Protein AF-0000000067779754 (afdb_homodimer)

InterPro domains:
  IPR002921 Fungal lipase-type domain [PF01764] (98-236)
  IPR029058 Alpha/Beta hydrolase fold [G3DSA:3.40.50.1820] (34-281)
  IPR029058 Alpha/Beta hydrolase fold [SSF53474] (31-280)
  IPR051218 Secreted Mono/Diacylglycerol Lipase [PTHR45856] (32-280)

pLDDT: mean 82.81, std 21.54, range [19.94, 98.94]

Secondary structure (DSSP, 8-state):
--THHHHHHHHHGGG----------S--GGGT--HHHHHHHHHHHHHTT---HHHHHHT-SGGGGSTTTT-EEEEEEEETTTTEEEEEEEETTTTEEEEEE----TTHHHHHHHHHHH--S-EEPTTSTT-EE-HHHHHHHHTSSHHHHHHHHHHHHHHHH-S--EEEEEETHHHHHHHHHHHHHHHTS--S-EEEEEESPPP-B-HHHHHHHHHH---EEEEEETT--GGG-SPP-TT-GGGS-BPPS-EEEEEEESSGGG-EEEEEE--TTS--TTTT-/--TTSGGGGGGS----------------GGGS--HHHHHHHHHHHHHTT---HHHHHHT-SGGGGSTTTT-EEEEEEEETTTTEEEEEEEETTTTEEEEEE----TTHHHHHHHHHHH--EEEEPTTSTT-EEEHHHHHHHHTSSHHHHHHHHHHHHHHHH-S--EEEEEETHHHHHHHHHHHHHHHTS--S-EEEEEESPPP-B-HHHHHHHHHH---EEEEEETT--GGG-SPP-TT-GGGS-BPPS-EEEEEEESSGGG-EEEEEE--TTS--TTTT-

Organism: Nicotiana tabacum (NCBI:txid4097)

Structure (mmCIF, N/CA/C/O backbone):
data_AF-0000000067779754-model_v1
#
loop_
_entity.id
_entity.type
_entity.pdbx_description
1 polymer 'Lipase-like isoform X2'
#
loop_
_atom_site.group_PDB
_atom_site.id
_atom_site.type_symbol
_atom_site.label_atom_id
_atom_site.label_alt_id
_atom_site.label_comp_id
_atom_site.label_asym_id
_atom_site.label_entity_id
_atom_site.label_seq_id
_atom_site.pdbx_PDB_ins_code
_atom_site.Cartn_x
_atom_site.Cartn_y
_atom_site.Cartn_z
_atom_site.occupancy
_atom_site.B_iso_or_equiv
_atom_site.auth_seq_id
_atom_site.auth_comp_id
_atom_site.auth_asym_id
_atom_site.auth_atom_id
_atom_site.pdbx_PDB_model_num
ATOM 1 N N . MET A 1 1 ? -2.455 -22.062 21.719 1 20.61 1 MET A N 1
ATOM 2 C CA . MET A 1 1 ? -2.514 -20.672 21.25 1 20.61 1 MET A CA 1
ATOM 3 C C . MET A 1 1 ? -2.9 -20.625 19.766 1 20.61 1 MET A C 1
ATOM 5 O O . MET A 1 1 ? -2.244 -21.234 18.938 1 20.61 1 MET A O 1
ATOM 9 N N . ASP A 1 2 ? -4.137 -20.266 19.406 1 24.89 2 ASP A N 1
ATOM 10 C CA . ASP A 1 2 ? -4.875 -20.688 18.219 1 24.89 2 ASP A CA 1
ATOM 11 C C . ASP A 1 2 ? -4.371 -19.953 16.969 1 24.89 2 ASP A C 1
ATOM 13 O O . ASP A 1 2 ? -3.791 -18.875 17.062 1 24.89 2 ASP A O 1
ATOM 17 N N . GLY A 1 3 ? -4.324 -20.453 15.758 1 26.03 3 GLY A N 1
ATOM 18 C CA . GLY A 1 3 ? -3.812 -20.219 14.414 1 26.03 3 GLY A CA 1
ATOM 19 C C . GLY A 1 3 ? -4.27 -18.891 13.828 1 26.03 3 GLY A C 1
ATOM 20 O O . GLY A 1 3 ? -3.729 -18.438 12.82 1 26.03 3 GLY A O 1
ATOM 21 N N . ARG A 1 4 ? -5.496 -18.344 14.109 1 30.14 4 ARG A N 1
ATOM 22 C CA . ARG A 1 4 ? -6.148 -17.125 13.625 1 30.14 4 ARG A CA 1
ATOM 23 C C . ARG A 1 4 ? -5.371 -15.883 14.047 1 30.14 4 ARG A C 1
ATOM 25 O O . ARG A 1 4 ? -5.418 -14.859 13.359 1 30.14 4 ARG A O 1
ATOM 32 N N . THR A 1 5 ? -4.734 -15.891 15.281 1 26.58 5 THR A N 1
ATOM 33 C CA . THR A 1 5 ? -3.932 -14.844 15.906 1 26.58 5 THR A CA 1
ATOM 34 C C . THR A 1 5 ? -2.652 -14.602 15.109 1 26.58 5 THR A C 1
ATOM 36 O O . THR A 1 5 ? -2.055 -13.523 15.203 1 26.58 5 THR A O 1
ATOM 39 N N . LEU A 1 6 ? -2.201 -15.562 14.312 1 25.05 6 LEU A N 1
ATOM 40 C CA . LEU A 1 6 ? -0.926 -15.445 13.609 1 25.05 6 LEU A CA 1
ATOM 41 C C . LEU A 1 6 ? -1.037 -14.484 12.43 1 25.05 6 LEU A C 1
ATOM 43 O O . LEU A 1 6 ? -0.118 -13.711 12.172 1 25.05 6 LEU A O 1
ATOM 47 N N . LEU A 1 7 ? -2.207 -14.516 11.656 1 24.59 7 LEU A N 1
ATOM 48 C CA . LEU A 1 7 ? -2.256 -13.758 10.414 1 24.59 7 LEU A CA 1
ATOM 49 C C . LEU A 1 7 ? -2.232 -12.258 10.695 1 24.59 7 LEU A C 1
ATOM 51 O O . LEU A 1 7 ? -1.587 -11.492 9.977 1 24.59 7 LEU A O 1
ATOM 55 N N . LYS A 1 8 ? -2.914 -11.727 11.695 1 28.31 8 LYS A N 1
ATOM 56 C CA . LYS A 1 8 ? -3.023 -10.312 12.016 1 28.31 8 LYS A CA 1
ATOM 57 C C . LYS A 1 8 ? -1.68 -9.742 12.469 1 28.31 8 LYS A C 1
ATOM 59 O O . LYS A 1 8 ? -1.383 -8.57 12.227 1 28.31 8 LYS A O 1
ATOM 64 N N . MET A 1 9 ? -0.84 -10.594 13.148 1 26.06 9 MET A N 1
ATOM 65 C CA . MET A 1 9 ? 0.364 -10.125 13.828 1 26.06 9 MET A CA 1
ATOM 66 C C . MET A 1 9 ? 1.466 -9.805 12.82 1 26.06 9 MET A C 1
ATOM 68 O O . MET A 1 9 ? 2.508 -9.258 13.188 1 26.06 9 MET A O 1
ATOM 72 N N . VAL A 1 10 ? 1.455 -10.461 11.641 1 27.34 10 VAL A N 1
ATOM 73 C CA . VAL A 1 10 ? 2.654 -10.164 10.859 1 27.34 10 VAL A CA 1
ATOM 74 C C . VAL A 1 10 ? 2.686 -8.68 10.5 1 27.34 10 VAL A C 1
ATOM 76 O O . VAL A 1 10 ? 3.756 -8.117 10.266 1 27.34 10 VAL A O 1
ATOM 79 N N . ILE A 1 11 ? 1.474 -8.07 10.32 1 24.58 11 ILE A N 1
ATOM 80 C CA . ILE A 1 11 ? 1.631 -6.758 9.703 1 24.58 11 ILE A CA 1
ATOM 81 C C . ILE A 1 11 ? 2.324 -5.809 10.68 1 24.58 11 ILE A C 1
ATOM 83 O O . ILE A 1 11 ? 3.244 -5.082 10.305 1 24.58 11 ILE A O 1
ATOM 87 N N . ILE A 1 12 ? 1.724 -5.707 11.875 1 25.45 12 ILE A N 1
ATOM 88 C CA . ILE A 1 12 ? 1.991 -4.461 12.586 1 25.45 12 ILE A CA 1
ATOM 89 C C . ILE A 1 12 ? 3.365 -4.527 13.25 1 25.45 12 ILE A C 1
ATOM 91 O O . ILE A 1 12 ? 3.947 -3.498 13.594 1 25.45 12 ILE A O 1
ATOM 95 N N . THR A 1 13 ? 3.824 -5.734 13.562 1 25.05 13 THR A N 1
ATOM 96 C CA . THR A 1 13 ? 4.816 -5.664 14.633 1 25.05 13 THR A CA 1
ATOM 97 C C . THR A 1 13 ? 6.152 -5.16 14.094 1 25.05 13 THR A C 1
ATOM 99 O O . THR A 1 13 ? 7.145 -5.129 14.828 1 25.05 13 THR A O 1
ATOM 102 N N . CYS A 1 14 ? 6.316 -5.008 12.805 1 24.75 14 CYS A N 1
ATOM 103 C CA . CYS A 1 14 ? 7.738 -4.832 12.547 1 24.75 14 CYS A CA 1
ATOM 104 C C . CYS A 1 14 ? 8.266 -3.574 13.234 1 24.75 14 CYS A C 1
ATOM 106 O O . CYS A 1 14 ? 9.352 -3.098 12.914 1 24.75 14 CYS A O 1
ATOM 108 N N . LEU A 1 15 ? 7.453 -2.846 13.984 1 22.84 15 LEU A N 1
ATOM 109 C CA . LEU A 1 15 ? 8.07 -1.539 14.195 1 22.84 15 LEU A CA 1
ATOM 110 C C . LEU A 1 15 ? 9.375 -1.673 14.969 1 22.84 15 LEU A C 1
ATOM 112 O O . LEU A 1 15 ? 10.367 -1.018 14.633 1 22.84 15 LEU A O 1
ATOM 116 N N . ILE A 1 16 ? 9.336 -2.119 16.219 1 25.31 16 ILE A N 1
ATOM 117 C CA . ILE A 1 16 ? 10.18 -1.374 17.141 1 25.31 16 ILE A CA 1
ATOM 118 C C . ILE A 1 16 ? 11.586 -1.978 17.156 1 25.31 16 ILE A C 1
ATOM 120 O O . ILE A 1 16 ? 11.852 -2.91 17.922 1 25.31 16 ILE A O 1
ATOM 124 N N . ALA A 1 17 ? 12.164 -2.451 16.078 1 23.95 17 ALA A N 1
ATOM 125 C CA . ALA A 1 17 ? 13.516 -2.924 16.359 1 23.95 17 ALA A CA 1
ATOM 126 C C . ALA A 1 17 ? 14.406 -1.786 16.844 1 23.95 17 ALA A C 1
ATOM 128 O O . ALA A 1 17 ? 14.336 -0.668 16.328 1 23.95 17 ALA A O 1
ATOM 129 N N . TYR A 1 18 ? 14.984 -1.837 18.062 1 23.81 18 TYR A N 1
ATOM 130 C CA . TYR A 1 18 ? 15.922 -1.042 18.844 1 23.81 18 TYR A CA 1
ATOM 131 C C . TYR A 1 18 ? 17.25 -0.902 18.125 1 23.81 18 TYR A C 1
ATOM 133 O O . TYR A 1 18 ? 18 -1.871 18 1 23.81 18 TYR A O 1
ATOM 141 N N . SER A 1 19 ? 17.406 -0.177 16.953 1 25.86 19 SER A N 1
ATOM 142 C CA . SER A 1 19 ? 18.719 0.101 16.391 1 25.86 19 SER A CA 1
ATOM 143 C C . SER A 1 19 ? 19.609 0.841 17.375 1 25.86 19 SER A C 1
ATOM 145 O O . SER A 1 19 ? 19.25 1.918 17.859 1 25.86 19 SER A O 1
ATOM 147 N N . THR A 1 20 ? 20.422 0.266 18.125 1 25.61 20 THR A N 1
ATOM 148 C CA . THR A 1 20 ? 21.562 0.833 18.828 1 25.61 20 THR A CA 1
ATOM 149 C C . THR A 1 20 ? 22.625 1.335 17.859 1 25.61 20 THR A C 1
ATOM 151 O O . THR A 1 20 ? 23.797 1.473 18.219 1 25.61 20 THR A O 1
ATOM 154 N N . GLY A 1 21 ? 22.391 1.876 16.656 1 27 21 GLY A N 1
ATOM 155 C CA . GLY A 1 21 ? 23.484 2.24 15.773 1 27 21 GLY A CA 1
ATOM 156 C C . GLY A 1 21 ? 24.391 3.299 16.375 1 27 21 GLY A C 1
ATOM 157 O O . GLY A 1 21 ? 23.969 4.094 17.203 1 27 21 GLY A O 1
ATOM 158 N N . ARG A 1 22 ? 25.734 3.279 16.109 1 27.41 22 ARG A N 1
ATOM 159 C CA . ARG A 1 22 ? 26.938 4.078 16.297 1 27.41 22 ARG A CA 1
ATOM 160 C C . ARG A 1 22 ? 26.812 5.434 15.617 1 27.41 22 ARG A C 1
ATOM 162 O O . ARG A 1 22 ? 26.203 5.543 14.555 1 27.41 22 ARG A O 1
ATOM 169 N N . GLU A 1 23 ? 27.203 6.715 16.125 1 28.42 23 GLU A N 1
ATOM 170 C CA . GLU A 1 23 ? 27.188 8.172 16.078 1 28.42 23 GLU A CA 1
ATOM 171 C C . GLU A 1 23 ? 28.047 8.703 14.93 1 28.42 23 GLU A C 1
ATOM 173 O O . GLU A 1 23 ? 29.25 8.898 15.094 1 28.42 23 GLU A O 1
ATOM 178 N N . LEU A 1 24 ? 28.203 8.266 13.648 1 30.72 24 LEU A N 1
ATOM 179 C CA . LEU A 1 24 ? 29.109 9.086 12.836 1 30.72 24 LEU A CA 1
ATOM 180 C C . LEU A 1 24 ? 28.547 10.5 12.672 1 30.72 24 LEU A C 1
ATOM 182 O O . LEU A 1 24 ? 27.344 10.695 12.633 1 30.72 24 LEU A O 1
ATOM 186 N N . LYS A 1 25 ? 29.469 11.594 12.641 1 33.03 25 LYS A N 1
ATOM 187 C CA . LYS A 1 25 ? 29.25 13.031 12.688 1 33.03 25 LYS A CA 1
ATOM 188 C C . LYS A 1 25 ? 28.453 13.508 11.477 1 33.03 25 LYS A C 1
ATOM 190 O O . LYS A 1 25 ? 29.047 13.898 10.461 1 33.03 25 LYS A O 1
ATOM 195 N N . VAL A 1 26 ? 27.703 12.781 10.648 1 36.09 26 VAL A N 1
ATOM 196 C CA . VAL A 1 26 ? 26.844 13.312 9.602 1 36.09 26 VAL A CA 1
ATOM 197 C C . VAL A 1 26 ? 26.078 14.523 10.133 1 36.09 26 VAL A C 1
ATOM 199 O O . VAL A 1 26 ? 25.531 14.492 11.234 1 36.09 26 VAL A O 1
ATOM 202 N N . GLU A 1 27 ? 26.359 15.828 9.766 1 38.62 27 GLU A N 1
ATOM 203 C CA . GLU A 1 27 ? 25.594 16.984 10.227 1 38.62 27 GLU A CA 1
ATOM 204 C C . GLU A 1 27 ? 24.172 16.562 10.625 1 38.62 27 GLU A C 1
ATOM 206 O O . GLU A 1 27 ? 23.469 15.922 9.852 1 38.62 27 GLU A O 1
ATOM 211 N N . ASP A 1 28 ? 23.906 16.328 11.812 1 46.03 28 ASP A N 1
ATOM 212 C CA . ASP A 1 28 ? 23.031 15.375 12.484 1 46.03 28 ASP A CA 1
ATOM 213 C C . ASP A 1 28 ? 21.578 15.594 12.094 1 46.03 28 ASP A C 1
ATOM 215 O O . ASP A 1 28 ? 20.875 16.391 12.734 1 46.03 28 ASP A O 1
ATOM 219 N N . ARG A 1 29 ? 21.344 15.828 10.727 1 52.47 29 ARG A N 1
ATOM 220 C CA . ARG A 1 29 ? 19.953 15.891 10.289 1 52.47 29 ARG A CA 1
ATOM 221 C C . ARG A 1 29 ? 19.062 14.992 11.148 1 52.47 29 ARG A C 1
ATOM 223 O O . ARG A 1 29 ? 17.844 15.039 11.047 1 52.47 29 ARG A O 1
ATOM 230 N N . ARG A 1 30 ? 19.812 14.273 11.891 1 56.97 30 ARG A N 1
ATOM 231 C CA . ARG A 1 30 ? 19.141 13.336 12.781 1 56.97 30 ARG A CA 1
ATOM 232 C C . ARG A 1 30 ? 18.344 14.078 13.852 1 56.97 30 ARG A C 1
ATOM 234 O O . ARG A 1 30 ? 17.438 13.516 14.453 1 56.97 30 ARG A O 1
ATOM 241 N N . THR A 1 31 ? 18.656 15.469 13.82 1 67.19 31 THR A N 1
ATOM 242 C CA . THR A 1 31 ? 18.016 16.172 14.922 1 67.19 31 THR A CA 1
ATOM 243 C C . THR A 1 31 ? 16.609 16.641 14.523 1 67.19 31 THR A C 1
ATOM 245 O O . THR A 1 31 ? 15.82 17.047 15.375 1 67.19 31 THR A O 1
ATOM 248 N N . ILE A 1 32 ? 16.312 16.531 13.227 1 82.19 32 ILE A N 1
ATOM 249 C CA . ILE A 1 32 ? 15.039 17.094 12.773 1 82.19 32 ILE A CA 1
ATOM 250 C C . ILE A 1 32 ? 13.914 16.094 13.039 1 82.19 32 ILE A C 1
ATOM 252 O O . ILE A 1 32 ? 12.75 16.484 13.203 1 82.19 32 ILE A O 1
ATOM 256 N N . TYR A 1 33 ? 14.289 14.852 13.172 1 92.06 33 TYR A N 1
ATOM 257 C CA . TYR A 1 33 ? 13.297 13.781 13.281 1 92.06 33 TYR A CA 1
ATOM 258 C C . TYR A 1 33 ? 13.32 13.164 14.672 1 92.06 33 TYR A C 1
ATOM 260 O O . TYR A 1 33 ? 14.391 12.875 15.211 1 92.06 33 TYR A O 1
ATOM 268 N N . ASN A 1 34 ? 12.188 13.062 15.227 1 93.69 34 ASN A N 1
ATOM 269 C CA . ASN A 1 34 ? 11.992 12.422 16.516 1 93.69 34 ASN A CA 1
ATOM 270 C C . ASN A 1 34 ? 11.172 11.141 16.391 1 93.69 34 ASN A C 1
ATOM 272 O O . ASN A 1 34 ? 9.969 11.203 16.109 1 93.69 34 ASN A O 1
ATOM 276 N N . HIS A 1 35 ? 11.789 9.977 16.672 1 93.31 35 HIS A N 1
ATOM 277 C CA . HIS A 1 35 ? 11.156 8.672 16.516 1 93.31 35 HIS A CA 1
ATOM 278 C C . HIS A 1 35 ? 9.969 8.516 17.453 1 93.31 35 HIS A C 1
ATOM 280 O O . HIS A 1 35 ? 8.922 7.988 17.062 1 93.31 35 HIS A O 1
ATOM 286 N N . THR A 1 36 ? 10.148 8.93 18.625 1 92.12 36 THR A N 1
ATOM 287 C CA . THR A 1 36 ? 9.086 8.797 19.609 1 92.12 36 THR A CA 1
ATOM 288 C C . THR A 1 36 ? 7.848 9.578 19.172 1 92.12 36 THR A C 1
ATOM 290 O O . THR A 1 36 ? 6.73 9.055 19.219 1 92.12 36 THR A O 1
ATOM 293 N N . LEU A 1 37 ? 8.07 10.82 18.734 1 95.88 37 LEU A N 1
ATOM 294 C CA . LEU A 1 37 ? 6.961 11.633 18.266 1 95.88 37 LEU A CA 1
ATOM 295 C C . LEU A 1 37 ? 6.293 10.984 17.047 1 95.88 37 LEU A C 1
ATOM 297 O O . LEU A 1 37 ? 5.062 10.961 16.953 1 95.88 37 LEU A O 1
ATOM 301 N N . ALA A 1 38 ? 7.098 10.438 16.156 1 95.88 38 ALA A N 1
ATOM 302 C CA . ALA A 1 38 ? 6.566 9.766 14.977 1 95.88 38 ALA A CA 1
ATOM 303 C C . ALA A 1 38 ? 5.684 8.586 15.367 1 95.88 38 ALA A C 1
ATOM 305 O O . ALA A 1 38 ? 4.625 8.367 14.773 1 95.88 38 ALA A O 1
ATOM 306 N N . THR A 1 39 ? 6.098 7.855 16.359 1 94.5 39 THR A N 1
ATOM 307 C CA . THR A 1 39 ? 5.344 6.691 16.812 1 94.5 39 THR A CA 1
ATOM 308 C C . THR A 1 39 ? 4.012 7.117 17.422 1 94.5 39 THR A C 1
ATOM 310 O O . THR A 1 39 ? 2.994 6.453 17.234 1 94.5 39 THR A O 1
ATOM 313 N N . ILE A 1 40 ? 4.039 8.195 18.078 1 94.69 40 ILE A N 1
ATOM 314 C CA . ILE A 1 40 ? 2.818 8.719 18.672 1 94.69 40 ILE A CA 1
ATOM 315 C C . ILE A 1 40 ? 1.867 9.195 17.578 1 94.69 40 ILE A C 1
ATOM 317 O O . ILE A 1 40 ? 0.683 8.852 17.578 1 94.69 40 ILE A O 1
ATOM 321 N N . LEU A 1 41 ? 2.371 9.953 16.641 1 97.19 41 LEU A N 1
ATOM 322 C CA . LEU A 1 41 ? 1.524 10.555 15.617 1 97.19 41 LEU A CA 1
ATOM 323 C C . LEU A 1 41 ? 0.982 9.492 14.672 1 97.19 41 LEU A C 1
ATOM 325 O O . LEU A 1 41 ? -0.137 9.617 14.164 1 97.19 41 LEU A O 1
ATOM 329 N N . VAL A 1 42 ? 1.776 8.469 14.422 1 96.38 42 VAL A N 1
ATOM 330 C CA . VAL A 1 42 ? 1.263 7.41 13.562 1 96.38 42 VAL A CA 1
ATOM 331 C C . VAL A 1 42 ? 0.09 6.711 14.25 1 96.38 42 VAL A C 1
ATOM 333 O O . VAL A 1 42 ? -0.827 6.227 13.578 1 96.38 42 VAL A O 1
ATOM 336 N N . GLU A 1 43 ? 0.142 6.629 15.531 1 94.62 43 GLU A N 1
ATOM 337 C CA . GLU A 1 43 ? -0.982 6.051 16.266 1 94.62 43 GLU A CA 1
ATOM 338 C C . GLU A 1 43 ? -2.248 6.883 16.078 1 94.62 43 GLU A C 1
ATOM 340 O O . GLU A 1 43 ? -3.338 6.336 15.898 1 94.62 43 GLU A O 1
ATOM 345 N N . TYR A 1 44 ? -2.131 8.219 16.109 1 96.5 44 TYR A N 1
ATOM 346 C CA . TYR A 1 44 ? -3.277 9.078 15.828 1 96.5 44 TYR A CA 1
ATOM 347 C C . TYR A 1 44 ? -3.785 8.852 14.406 1 96.5 44 TYR A C 1
ATOM 349 O O . TYR A 1 44 ? -4.992 8.742 14.18 1 96.5 44 TYR A O 1
ATOM 357 N N . ALA A 1 45 ? -2.828 8.734 13.461 1 96.06 45 ALA A N 1
ATOM 358 C CA . ALA A 1 45 ? -3.172 8.539 12.055 1 96.06 45 ALA A CA 1
ATOM 359 C C . ALA A 1 45 ? -3.865 7.195 11.844 1 96.06 45 ALA A C 1
ATOM 361 O O . ALA A 1 45 ? -4.703 7.055 10.953 1 96.06 45 ALA A O 1
ATOM 362 N N . ALA A 1 46 ? -3.498 6.258 12.656 1 91.56 46 ALA A N 1
ATOM 363 C CA . ALA A 1 46 ? -4.125 4.941 12.578 1 91.56 46 ALA A CA 1
ATOM 364 C C . ALA A 1 46 ? -5.504 4.949 13.227 1 91.56 46 ALA A C 1
ATOM 366 O O . ALA A 1 46 ? -6.441 4.324 12.719 1 91.56 46 ALA A O 1
ATOM 367 N N . THR A 1 47 ? -5.648 5.652 14.281 1 93.06 47 THR A N 1
ATOM 368 C CA . THR A 1 47 ? -6.863 5.629 15.094 1 93.06 47 THR A CA 1
ATOM 369 C C . THR A 1 47 ? -8.031 6.254 14.336 1 93.06 47 THR A C 1
ATOM 371 O O . THR A 1 47 ? -9.18 5.836 14.5 1 93.06 47 THR A O 1
ATOM 374 N N . VAL A 1 48 ? -7.727 7.172 13.469 1 93.75 48 VAL A N 1
ATOM 375 C CA . VAL A 1 48 ? -8.789 7.891 12.766 1 93.75 48 VAL A CA 1
ATOM 376 C C . VAL A 1 48 ? -9.516 6.941 11.82 1 93.75 48 VAL A C 1
ATOM 378 O O . VAL A 1 48 ? -10.625 7.242 11.367 1 93.75 48 VAL A O 1
ATOM 381 N N . TYR A 1 49 ? -9.008 5.781 11.562 1 88.62 49 TYR A N 1
ATOM 382 C CA . TYR A 1 49 ? -9.625 4.809 10.672 1 88.62 49 TYR A CA 1
ATOM 383 C C . TYR A 1 49 ? -10.711 4.023 11.383 1 88.62 49 TYR A C 1
ATOM 385 O O . TYR A 1 49 ? -11.492 3.303 10.75 1 88.62 49 TYR A O 1
ATOM 393 N N . ILE A 1 50 ? -10.742 4.207 12.68 1 86.31 50 ILE A N 1
ATOM 394 C CA . ILE A 1 50 ? -11.727 3.453 13.445 1 86.31 50 ILE A CA 1
ATOM 395 C C . ILE A 1 50 ? -13.133 3.855 13.016 1 86.31 50 ILE A C 1
ATOM 397 O O . ILE A 1 50 ? -13.43 5.043 12.883 1 86.31 50 ILE A O 1
ATOM 401 N N . SER A 1 51 ? -13.969 2.879 12.812 1 81.62 51 SER A N 1
ATOM 402 C CA . SER A 1 51 ? -15.305 3.111 12.258 1 81.62 51 SER A CA 1
ATOM 403 C C . SER A 1 51 ? -16.297 3.496 13.344 1 81.62 51 SER A C 1
ATOM 405 O O . SER A 1 51 ? -17.281 4.176 13.078 1 81.62 51 SER A O 1
ATOM 407 N N . ASP A 1 52 ? -16.078 3.043 14.523 1 85.94 52 ASP A N 1
ATOM 408 C CA . ASP A 1 52 ? -16.984 3.367 15.625 1 85.94 52 ASP A CA 1
ATOM 409 C C . ASP A 1 52 ? -16.812 4.816 16.078 1 85.94 52 ASP A C 1
ATOM 411 O O . ASP A 1 52 ? -15.898 5.125 16.844 1 85.94 52 ASP A O 1
ATOM 415 N N . LEU A 1 53 ? -17.734 5.605 15.719 1 88.56 53 LEU A N 1
ATOM 416 C CA . LEU A 1 53 ? -17.625 7.039 15.961 1 88.56 53 LEU A CA 1
ATOM 417 C C . LEU A 1 53 ? -17.734 7.355 17.453 1 88.56 53 LEU A C 1
ATOM 419 O O . LEU A 1 53 ? -17.141 8.32 17.922 1 88.56 53 LEU A O 1
ATOM 423 N N . THR A 1 54 ? -18.469 6.531 18.125 1 89.5 54 THR A N 1
ATOM 424 C CA . THR A 1 54 ? -18.609 6.746 19.562 1 89.5 54 THR A CA 1
ATOM 425 C C . THR A 1 54 ? -17.297 6.484 20.281 1 89.5 54 THR A C 1
ATOM 427 O O . THR A 1 54 ? -16.875 7.266 21.141 1 89.5 54 THR A O 1
ATOM 430 N N . GLU A 1 55 ? -16.672 5.441 19.891 1 90.12 55 GLU A N 1
ATOM 431 C CA . GLU A 1 55 ? -15.375 5.121 20.469 1 90.12 55 GLU A CA 1
ATOM 432 C C . GLU A 1 55 ? -14.352 6.211 20.156 1 90.12 55 GLU A C 1
ATOM 434 O O . GLU A 1 55 ? -13.492 6.516 20.984 1 90.12 55 GLU A O 1
ATOM 439 N N . LEU A 1 56 ? -14.477 6.75 19 1 91.94 56 LEU A N 1
ATOM 440 C CA . LEU A 1 56 ? -13.547 7.801 18.609 1 91.94 56 LEU A CA 1
ATOM 441 C C . LEU A 1 56 ? -13.812 9.086 19.391 1 91.94 56 LEU A C 1
ATOM 443 O O . LEU A 1 56 ? -12.883 9.68 19.938 1 91.94 56 LEU A O 1
ATOM 447 N N . PHE A 1 57 ? -15.031 9.367 19.484 1 92 57 PHE A N 1
ATOM 448 C CA . PHE A 1 57 ? -15.398 10.625 20.125 1 92 57 PHE A CA 1
ATOM 449 C C . PHE A 1 57 ? -15.07 10.586 21.625 1 92 57 PHE A C 1
ATOM 451 O O . PHE A 1 57 ? -14.648 11.594 22.188 1 92 57 PHE A O 1
ATOM 458 N N . THR A 1 58 ? -15.281 9.406 22.203 1 93.62 58 THR A N 1
ATOM 459 C CA . THR A 1 58 ? -15.016 9.281 23.625 1 93.62 58 THR A CA 1
ATOM 460 C C . THR A 1 58 ? -13.578 8.82 23.875 1 93.62 58 THR A C 1
ATOM 462 O O . THR A 1 58 ? -13.148 8.695 25.016 1 93.62 58 THR A O 1
ATOM 465 N N . TRP A 1 59 ? -12.852 8.586 22.859 1 94.62 59 TRP A N 1
ATOM 466 C CA . TRP A 1 59 ? -11.461 8.133 22.859 1 94.62 59 TRP A CA 1
ATOM 467 C C . TRP A 1 59 ? -11.297 6.895 23.734 1 94.62 59 TRP A C 1
ATOM 469 O O . TRP A 1 59 ? -10.453 6.863 24.625 1 94.62 59 TRP A O 1
ATOM 479 N N . THR A 1 60 ? -12.125 5.871 23.5 1 91.44 60 THR A N 1
ATOM 480 C CA . THR A 1 60 ? -12.141 4.633 24.281 1 91.44 60 THR A CA 1
ATOM 481 C C . THR A 1 60 ? -11.883 3.43 23.375 1 91.44 60 THR A C 1
ATOM 483 O O . THR A 1 60 ? -12.242 2.301 23.719 1 91.44 60 THR A O 1
ATOM 486 N N . CYS A 1 61 ? -11.312 3.699 22.281 1 87.19 61 CYS A N 1
ATOM 487 C CA . CYS A 1 61 ? -11.016 2.613 21.359 1 87.19 61 CYS A CA 1
ATOM 488 C C . CYS A 1 61 ? -9.852 1.77 21.859 1 87.19 61 CYS A C 1
ATOM 490 O O . CYS A 1 61 ? -9.078 2.215 22.703 1 87.19 61 CYS A O 1
ATOM 492 N N . PRO A 1 62 ? -9.719 0.532 21.391 1 80.62 62 PRO A N 1
ATOM 493 C CA . PRO A 1 62 ? -8.656 -0.356 21.859 1 80.62 62 PRO A CA 1
ATOM 494 C C . PRO A 1 62 ? -7.266 0.259 21.719 1 80.62 62 PRO A C 1
ATOM 496 O O . PRO A 1 62 ? -6.383 0.011 22.531 1 80.62 62 PRO A O 1
ATOM 499 N N . ARG A 1 63 ? -7.035 1.082 20.703 1 82.69 63 ARG A N 1
ATOM 500 C CA . ARG A 1 63 ? -5.719 1.681 20.484 1 82.69 63 ARG A CA 1
ATOM 501 C C . ARG A 1 63 ? -5.617 3.037 21.172 1 82.69 63 ARG A C 1
ATOM 503 O O . ARG A 1 63 ? -4.555 3.666 21.172 1 82.69 63 ARG A O 1
ATOM 510 N N . CYS A 1 64 ? -6.617 3.408 21.859 1 90.56 64 CYS A N 1
ATOM 511 C CA . CYS A 1 64 ? -6.688 4.762 22.391 1 90.56 64 CYS A CA 1
ATOM 512 C C . CYS A 1 64 ? -6.129 4.824 23.812 1 90.56 64 CYS A C 1
ATOM 514 O O . CYS A 1 64 ? -6.066 5.898 24.422 1 90.56 64 CYS A O 1
ATOM 516 N N . ASP A 1 65 ? -5.676 3.723 24.344 1 87.19 65 ASP A N 1
ATOM 517 C CA . ASP A 1 65 ? -5.266 3.689 25.75 1 87.19 65 ASP A CA 1
ATOM 518 C C . ASP A 1 65 ? -3.758 3.492 25.875 1 87.19 65 ASP A C 1
ATOM 520 O O . ASP A 1 65 ? -3.268 3.092 26.922 1 87.19 65 ASP A O 1
ATOM 524 N N . ASP A 1 66 ? -3.033 3.705 24.875 1 89.62 66 ASP A N 1
ATOM 525 C CA . ASP A 1 66 ? -1.583 3.545 24.938 1 89.62 66 ASP A CA 1
ATOM 526 C C . ASP A 1 66 ? -0.873 4.867 24.641 1 89.62 66 ASP A C 1
ATOM 528 O O . ASP A 1 66 ? -0.902 5.781 25.469 1 89.62 66 ASP A O 1
ATOM 532 N N . LEU A 1 67 ? -0.312 5.02 23.5 1 90.62 67 LEU A N 1
ATOM 533 C CA . LEU A 1 67 ? 0.531 6.164 23.172 1 90.62 67 LEU A CA 1
ATOM 534 C C . LEU A 1 67 ? -0.301 7.438 23.062 1 90.62 67 LEU A C 1
ATOM 536 O O . LEU A 1 67 ? 0.241 8.547 23.109 1 90.62 67 LEU A O 1
ATOM 540 N N . THR A 1 68 ? -1.645 7.336 22.891 1 95.38 68 THR A N 1
ATOM 541 C CA . THR A 1 68 ? -2.502 8.5 22.688 1 95.38 68 THR A CA 1
ATOM 542 C C . THR A 1 68 ? -3.471 8.672 23.844 1 95.38 68 THR A C 1
ATOM 544 O O . THR A 1 68 ? -4.457 9.398 23.734 1 95.38 68 THR A O 1
ATOM 547 N N . LYS A 1 69 ? -3.178 8 24.906 1 94.69 69 LYS A N 1
ATOM 548 C CA . LYS A 1 69 ? -4.043 8.047 26.078 1 94.69 69 LYS A CA 1
ATOM 549 C C . LYS A 1 69 ? -4.258 9.484 26.547 1 94.69 69 LYS A C 1
ATOM 551 O O . LYS A 1 69 ? -3.318 10.281 26.578 1 94.69 69 LYS A O 1
ATOM 556 N N . GLY A 1 70 ? -5.559 9.836 26.922 1 95.25 70 GLY A N 1
ATOM 557 C CA . GLY A 1 70 ? -5.863 11.141 27.469 1 95.25 70 GLY A CA 1
ATOM 558 C C . GLY A 1 70 ? -6.242 12.164 26.422 1 95.25 70 GLY A C 1
ATOM 559 O O . GLY A 1 70 ? -6.645 13.289 26.75 1 95.25 70 GLY A O 1
ATOM 560 N N . PHE A 1 71 ? -6.152 11.773 25.188 1 97.56 71 PHE A N 1
ATOM 561 C CA . PHE A 1 71 ? -6.535 12.68 24.125 1 97.56 71 PHE A CA 1
ATOM 562 C C . PHE A 1 71 ? -7.973 13.164 24.297 1 97.56 71 PHE A C 1
ATOM 564 O O . PHE A 1 71 ? -8.859 12.375 24.625 1 97.56 71 PHE A O 1
ATOM 571 N N . GLN A 1 72 ? -8.133 14.469 24.109 1 96.88 72 GLN A N 1
ATOM 572 C CA . GLN A 1 72 ? -9.445 15.078 24.25 1 96.88 72 GLN A CA 1
ATOM 573 C C . GLN A 1 72 ? -9.969 15.594 22.922 1 96.88 72 GLN A C 1
ATOM 575 O O . GLN A 1 72 ? -9.523 16.641 22.422 1 96.88 72 GLN A O 1
ATOM 580 N N . ILE A 1 73 ? -10.961 14.953 22.438 1 97.69 73 ILE A N 1
ATOM 581 C CA . ILE A 1 73 ? -11.539 15.328 21.156 1 97.69 73 ILE A CA 1
ATOM 582 C C . ILE A 1 73 ? -12.305 16.641 21.312 1 97.69 73 ILE A C 1
ATOM 584 O O . ILE A 1 73 ? -13.102 16.797 22.234 1 97.69 73 ILE A O 1
ATOM 588 N N . ILE A 1 74 ? -12.078 17.516 20.406 1 98.19 74 ILE A N 1
ATOM 589 C CA . ILE A 1 74 ? -12.859 18.75 20.328 1 98.19 74 ILE A CA 1
ATOM 590 C C . ILE A 1 74 ? -13.922 18.609 19.234 1 98.19 74 ILE A C 1
ATOM 592 O O . ILE A 1 74 ? -15.07 19.016 19.422 1 98.19 74 ILE A O 1
ATOM 596 N N . GLU A 1 75 ? -13.484 18.047 18.078 1 98 75 GLU A N 1
ATOM 597 C CA . GLU A 1 75 ? -14.422 17.844 16.969 1 98 75 GLU A CA 1
ATOM 598 C C . GLU A 1 75 ? -14.078 16.594 16.172 1 98 75 GLU A C 1
ATOM 600 O O . GLU A 1 75 ? -12.906 16.328 15.914 1 98 75 GLU A O 1
ATOM 605 N N . LEU A 1 76 ? -15.062 15.812 15.93 1 97.56 76 LEU A N 1
ATOM 606 C CA . LEU A 1 76 ? -15.016 14.727 14.961 1 97.56 76 LEU A CA 1
ATOM 607 C C . LEU A 1 76 ? -15.766 15.109 13.688 1 97.56 76 LEU A C 1
ATOM 609 O O . LEU A 1 76 ? -16.969 15.383 13.727 1 97.56 76 LEU A O 1
ATOM 613 N N . ILE A 1 77 ? -15.047 15.188 12.617 1 97.5 77 ILE A N 1
ATOM 614 C CA . ILE A 1 77 ? -15.617 15.641 11.352 1 97.5 77 ILE A CA 1
ATOM 615 C C . ILE A 1 77 ? -15.828 14.445 10.43 1 97.5 77 ILE A C 1
ATOM 617 O O . ILE A 1 77 ? -14.875 13.742 10.078 1 97.5 77 ILE A O 1
ATOM 621 N N . VAL A 1 78 ? -17.047 14.227 10.023 1 94 78 VAL A N 1
ATOM 622 C CA . VAL A 1 78 ? -17.375 13.094 9.172 1 94 78 VAL A CA 1
ATOM 623 C C . VAL A 1 78 ? -18.188 13.562 7.961 1 94 78 VAL A C 1
ATOM 625 O O . VAL A 1 78 ? -19.219 14.219 8.109 1 94 78 VAL A O 1
ATOM 628 N N . ASP A 1 79 ? -17.672 13.359 6.852 1 89.81 79 ASP A N 1
ATOM 629 C CA . ASP A 1 79 ? -18.391 13.531 5.598 1 89.81 79 ASP A CA 1
ATOM 630 C C . ASP A 1 79 ? -18.766 12.188 4.992 1 89.81 79 ASP A C 1
ATOM 632 O O . ASP A 1 79 ? -17.984 11.586 4.254 1 89.81 79 ASP A O 1
ATOM 636 N N . VAL A 1 80 ? -19.969 11.766 5.219 1 83.06 80 VAL A N 1
ATOM 637 C CA . VAL A 1 80 ? -20.422 10.422 4.848 1 83.06 80 VAL A CA 1
ATOM 638 C C . VAL A 1 80 ? -20.5 10.305 3.328 1 83.06 80 VAL A C 1
ATOM 640 O O . VAL A 1 80 ? -20.109 9.281 2.758 1 83.06 80 VAL A O 1
ATOM 643 N N . LYS A 1 81 ? -20.953 11.359 2.693 1 82.44 81 LYS A N 1
ATOM 644 C CA . LYS A 1 81 ? -21.156 11.344 1.245 1 82.44 81 LYS A CA 1
ATOM 645 C C . LYS A 1 81 ? -19.828 11.141 0.519 1 82.44 81 LYS A C 1
ATOM 647 O O . LYS A 1 81 ? -19.766 10.43 -0.486 1 82.44 81 LYS A O 1
ATOM 652 N N . ARG A 1 82 ? -18.812 11.672 1.044 1 83.88 82 ARG A N 1
ATOM 653 C CA . ARG A 1 82 ? -17.531 11.633 0.365 1 83.88 82 ARG A CA 1
ATOM 654 C C . ARG A 1 82 ? -16.562 10.68 1.068 1 83.88 82 ARG A C 1
ATOM 656 O O . ARG A 1 82 ? -15.398 10.57 0.689 1 83.88 82 ARG A O 1
ATOM 663 N N . CYS A 1 83 ? -17.016 10.031 2.064 1 84.25 83 CYS A N 1
ATOM 664 C CA . CYS A 1 83 ? -16.234 9.062 2.832 1 84.25 83 CYS A CA 1
ATOM 665 C C . CYS A 1 83 ? -14.984 9.703 3.406 1 84.25 83 CYS A C 1
ATOM 667 O O . CYS A 1 83 ? -13.883 9.148 3.281 1 84.25 83 CYS A O 1
ATOM 669 N N . LEU A 1 84 ? -15.133 10.93 3.953 1 91.75 84 LEU A N 1
ATOM 670 C CA . LEU A 1 84 ? -14.031 11.648 4.582 1 91.75 84 LEU A CA 1
ATOM 671 C C . LEU A 1 84 ? -14.219 11.711 6.098 1 91.75 84 LEU A C 1
ATOM 673 O O . LEU A 1 84 ? -15.352 11.789 6.582 1 91.75 84 LEU A O 1
ATOM 677 N N . GLN A 1 85 ? -13.117 11.625 6.801 1 94.38 85 GLN A N 1
ATOM 678 C CA . GLN A 1 85 ? -13.164 11.672 8.258 1 94.38 85 GLN A CA 1
ATOM 679 C C . GLN A 1 85 ? -11.891 12.297 8.828 1 94.38 85 GLN A C 1
ATOM 681 O O . GLN A 1 85 ? -10.797 12.062 8.312 1 94.38 85 GLN A O 1
ATOM 686 N N . ALA A 1 86 ? -12.055 13.102 9.844 1 98.12 86 ALA A N 1
ATOM 687 C CA . ALA A 1 86 ? -10.953 13.703 10.594 1 98.12 86 ALA A CA 1
ATOM 688 C C . ALA A 1 86 ? -11.352 13.977 12.039 1 98.12 86 ALA A C 1
ATOM 690 O O . ALA A 1 86 ? -12.539 13.977 12.375 1 98.12 86 ALA A O 1
ATOM 691 N N . PHE A 1 87 ? -10.352 14.117 12.844 1 98.25 87 PHE A N 1
ATOM 692 C CA . PHE A 1 87 ? -10.664 14.633 14.172 1 98.25 87 PHE A CA 1
ATOM 693 C C . PHE A 1 87 ? -9.656 15.688 14.594 1 98.25 87 PHE A C 1
ATOM 695 O O . PHE A 1 87 ? -8.539 15.734 14.07 1 98.25 87 PHE A O 1
ATOM 702 N N . VAL A 1 88 ? -10.094 16.562 15.422 1 98.81 88 VAL A N 1
ATOM 703 C CA . VAL A 1 88 ? -9.297 17.594 16.078 1 98.81 88 VAL A CA 1
ATOM 704 C C . VAL A 1 88 ? -9.445 17.484 17.594 1 98.81 88 VAL A C 1
ATOM 706 O O . VAL A 1 88 ? -10.555 17.344 18.094 1 98.81 88 VAL A O 1
ATOM 709 N N . GLY A 1 89 ? -8.328 17.531 18.234 1 98.69 89 GLY A N 1
ATOM 710 C CA . GLY A 1 89 ? -8.352 17.484 19.688 1 98.69 89 GLY A CA 1
ATOM 711 C C . GLY A 1 89 ? -7.062 17.984 20.312 1 98.69 89 GLY A C 1
ATOM 712 O O . GLY A 1 89 ? -6.195 18.531 19.625 1 98.69 89 GLY A O 1
ATOM 713 N N . VAL A 1 90 ? -7.023 17.844 21.609 1 98.62 90 VAL A N 1
ATOM 714 C CA . VAL A 1 90 ? -5.848 18.281 22.359 1 98.62 90 VAL A CA 1
ATOM 715 C C . VAL A 1 90 ? -5.195 17.078 23.031 1 98.62 90 VAL A C 1
ATOM 717 O O . VAL A 1 90 ? -5.879 16.266 23.656 1 98.62 90 VAL A O 1
ATOM 720 N N . ALA A 1 91 ? -3.934 16.922 22.781 1 98.25 91 ALA A N 1
ATOM 721 C CA . ALA A 1 91 ? -3.131 15.891 23.422 1 98.25 91 ALA A CA 1
ATOM 722 C C . ALA A 1 91 ? -2.34 16.469 24.594 1 98.25 91 ALA A C 1
ATOM 724 O O . ALA A 1 91 ? -1.325 17.141 24.391 1 98.25 91 ALA A O 1
ATOM 725 N N . PRO A 1 92 ? -2.68 16.156 25.812 1 96.25 92 PRO A N 1
ATOM 726 C CA . PRO A 1 92 ? -1.997 16.734 26.969 1 96.25 92 PRO A CA 1
ATOM 727 C C . PRO A 1 92 ? -0.521 16.344 27.031 1 96.25 92 PRO A C 1
ATOM 729 O O . PRO A 1 92 ? 0.322 17.172 27.391 1 96.25 92 PRO A O 1
ATOM 732 N N . ASP A 1 93 ? -0.218 15.117 26.688 1 95.31 93 ASP A N 1
ATOM 733 C CA . ASP A 1 93 ? 1.164 14.648 26.75 1 95.31 93 ASP A CA 1
ATOM 734 C C . ASP A 1 93 ? 2.049 15.422 25.781 1 95.31 93 ASP A C 1
ATOM 736 O O . ASP A 1 93 ? 3.223 15.672 26.062 1 95.31 93 ASP A O 1
ATOM 740 N N . LEU A 1 94 ? 1.491 15.836 24.688 1 97 94 LEU A N 1
ATOM 741 C CA . LEU A 1 94 ? 2.225 16.594 23.688 1 97 94 LEU A CA 1
ATOM 742 C C . LEU A 1 94 ? 2.045 18.094 23.906 1 97 94 LEU A C 1
ATOM 744 O O . LEU A 1 94 ? 2.766 18.906 23.312 1 97 94 LEU A O 1
ATOM 748 N N . ASN A 1 95 ? 1.109 18.453 24.75 1 97.69 95 ASN A N 1
ATOM 749 C CA . ASN A 1 95 ? 0.695 19.844 24.875 1 97.69 95 ASN A CA 1
ATOM 750 C C . ASN A 1 95 ? 0.498 20.5 23.516 1 97.69 95 ASN A C 1
ATOM 752 O O . ASN A 1 95 ? 1.109 21.531 23.219 1 97.69 95 ASN A O 1
ATOM 756 N N . ALA A 1 96 ? -0.352 19.859 22.75 1 98.56 96 ALA A N 1
ATOM 757 C CA . ALA A 1 96 ? -0.558 20.312 21.375 1 98.56 96 ALA A CA 1
ATOM 758 C C . ALA A 1 96 ? -1.963 19.969 20.891 1 98.56 96 ALA A C 1
ATOM 760 O O . ALA A 1 96 ? -2.594 19.031 21.406 1 98.56 96 ALA A O 1
ATOM 761 N N . ILE A 1 97 ? -2.445 20.797 19.969 1 98.75 97 ILE A N 1
ATOM 762 C CA . ILE A 1 97 ? -3.6 20.406 19.172 1 98.75 97 ILE A CA 1
ATOM 763 C C . ILE A 1 97 ? -3.184 19.375 18.141 1 98.75 97 ILE A C 1
ATOM 765 O O . ILE A 1 97 ? -2.178 19.547 17.438 1 98.75 97 ILE A O 1
ATOM 769 N N . VAL A 1 98 ? -3.875 18.234 18.094 1 98.88 98 VAL A N 1
ATOM 770 C CA . VAL A 1 98 ? -3.584 17.188 17.094 1 98.88 98 VAL A CA 1
ATOM 771 C C . VAL A 1 98 ? -4.762 17.047 16.141 1 98.88 98 VAL A C 1
ATOM 773 O O . VAL A 1 98 ? -5.914 16.953 16.562 1 98.88 98 VAL A O 1
ATOM 776 N N . ILE A 1 99 ? -4.465 17.109 14.883 1 98.94 99 ILE A N 1
ATOM 777 C CA . ILE A 1 99 ? -5.426 16.922 13.797 1 98.94 99 ILE A CA 1
ATOM 778 C C . ILE A 1 99 ? -5.035 15.688 12.984 1 98.94 99 ILE A C 1
ATOM 780 O O . ILE A 1 99 ? -3.895 15.57 12.531 1 98.94 99 ILE A O 1
ATOM 784 N N . ALA A 1 100 ? -5.926 14.734 12.797 1 98.81 100 ALA A N 1
ATOM 785 C CA . ALA A 1 100 ? -5.629 13.531 12.016 1 98.81 100 ALA A CA 1
ATOM 786 C C . ALA A 1 100 ? -6.676 13.312 10.93 1 98.81 100 ALA A C 1
ATOM 788 O O . ALA A 1 100 ? -7.879 13.406 11.188 1 98.81 100 ALA A O 1
ATOM 789 N N . PHE A 1 101 ? -6.191 13.031 9.727 1 98.12 101 PHE A N 1
ATOM 790 C CA . PHE A 1 101 ? -7.059 12.797 8.578 1 98.12 101 PHE A CA 1
ATOM 791 C C . PHE A 1 101 ? -7.043 11.32 8.188 1 98.12 101 PHE A C 1
ATOM 793 O O . PHE A 1 101 ? -5.98 10.703 8.133 1 98.12 101 PHE A O 1
ATOM 800 N N . ARG A 1 102 ? -8.195 10.828 7.895 1 94.81 102 ARG A N 1
ATOM 801 C CA . ARG A 1 102 ? -8.328 9.453 7.41 1 94.81 102 ARG A CA 1
ATOM 802 C C . ARG A 1 102 ? -8.062 9.375 5.91 1 94.81 102 ARG A C 1
ATOM 804 O O . ARG A 1 102 ? -8.5 10.242 5.148 1 94.81 102 ARG A O 1
ATOM 811 N N . GLY A 1 103 ? -7.258 8.398 5.527 1 89.94 103 GLY A N 1
ATOM 812 C CA . GLY A 1 103 ? -7.059 8.148 4.109 1 89.94 103 GLY A CA 1
ATOM 813 C C . GLY A 1 103 ? -8.219 7.414 3.461 1 89.94 103 GLY A C 1
ATOM 814 O O . GLY A 1 103 ? -9.336 7.426 3.982 1 89.94 103 GLY A O 1
ATOM 815 N N . THR A 1 104 ? -7.941 6.906 2.256 1 80.62 104 THR A N 1
ATOM 816 C CA . THR A 1 104 ? -8.969 6.18 1.519 1 80.62 104 THR A CA 1
ATOM 817 C C . THR A 1 104 ? -9.281 4.844 2.189 1 80.62 104 THR A C 1
ATOM 819 O O . THR A 1 104 ? -8.383 4.195 2.732 1 80.62 104 THR A O 1
ATOM 822 N N . GLN A 1 105 ? -10.555 4.566 2.172 1 73 105 GLN A N 1
ATOM 823 C CA . GLN A 1 105 ? -10.984 3.307 2.771 1 73 105 GLN A CA 1
ATOM 824 C C . GLN A 1 105 ? -12 2.592 1.887 1 73 105 GLN A C 1
ATOM 826 O O . GLN A 1 105 ? -12.797 3.238 1.199 1 73 105 GLN A O 1
ATOM 831 N N . GLY A 1 106 ? -11.883 1.285 1.919 1 66.69 106 GLY A N 1
ATOM 832 C CA . GLY A 1 106 ? -12.914 0.448 1.324 1 66.69 106 GLY A CA 1
ATOM 833 C C . GLY A 1 106 ? -13.07 0.662 -0.17 1 66.69 106 GLY A C 1
ATOM 834 O O . GLY A 1 106 ? -12.086 0.622 -0.912 1 66.69 106 GLY A O 1
ATOM 835 N N . THR A 1 107 ? -14.305 0.969 -0.633 1 66.56 107 THR A N 1
ATOM 836 C CA . THR A 1 107 ? -14.68 0.991 -2.043 1 66.56 107 THR A CA 1
ATOM 837 C C . THR A 1 107 ? -14.273 2.314 -2.688 1 66.56 107 THR A C 1
ATOM 839 O O . THR A 1 107 ? -14.336 2.459 -3.91 1 66.56 107 THR A O 1
ATOM 842 N N . SER A 1 108 ? -13.711 3.217 -1.917 1 76.44 108 SER A N 1
ATOM 843 C CA . SER A 1 108 ? -13.398 4.523 -2.48 1 76.44 108 SER A CA 1
ATOM 844 C C . SER A 1 108 ? -11.977 4.555 -3.039 1 76.44 108 SER A C 1
ATOM 846 O O . SER A 1 108 ? -11.594 5.496 -3.738 1 76.44 108 SER A O 1
ATOM 848 N N . ILE A 1 109 ? -11.234 3.568 -2.773 1 76.31 109 ILE A N 1
ATOM 849 C CA . ILE A 1 109 ? -9.844 3.539 -3.191 1 76.31 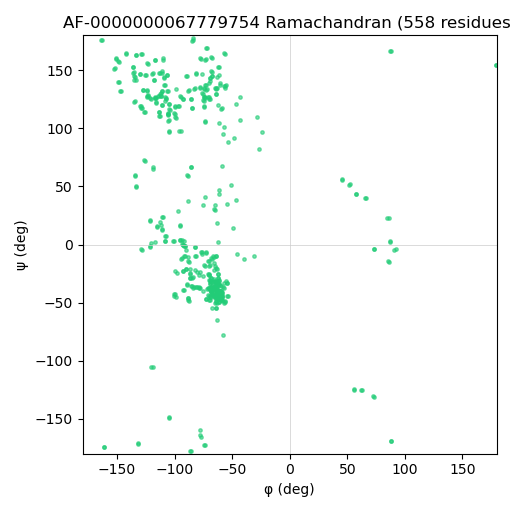109 ILE A CA 1
ATOM 850 C C . ILE A 1 109 ? -9.758 3.576 -4.715 1 76.31 109 ILE A C 1
ATOM 852 O O . ILE A 1 109 ? -8.93 4.293 -5.281 1 76.31 109 ILE A O 1
ATOM 856 N N . GLN A 1 110 ? -10.633 2.84 -5.348 1 73.88 110 GLN A N 1
ATOM 857 C CA . GLN A 1 110 ? -10.609 2.795 -6.809 1 73.88 110 GLN A CA 1
ATOM 858 C C . GLN A 1 110 ? -10.844 4.18 -7.406 1 73.88 110 GLN A C 1
ATOM 860 O O . GLN A 1 110 ? -10.18 4.566 -8.367 1 73.88 110 GLN A O 1
ATOM 865 N N . ASN A 1 111 ? -11.82 4.863 -6.84 1 74.06 111 ASN A N 1
ATOM 866 C CA . ASN A 1 111 ? -12.125 6.207 -7.324 1 74.06 111 ASN A CA 1
ATOM 867 C C . ASN A 1 111 ? -10.922 7.137 -7.18 1 74.06 111 ASN A C 1
ATOM 869 O O . ASN A 1 111 ? -10.602 7.895 -8.102 1 74.06 111 ASN A O 1
ATOM 873 N N . TRP A 1 112 ? -10.258 7.02 -6.137 1 75.56 112 TRP A N 1
ATOM 874 C CA . TRP A 1 112 ? -9.094 7.871 -5.887 1 75.56 112 TRP A CA 1
ATOM 875 C C . TRP A 1 112 ? -7.957 7.539 -6.844 1 75.56 112 TRP A C 1
ATOM 877 O O . TRP A 1 112 ? -7.277 8.438 -7.348 1 75.56 112 TRP A O 1
ATOM 887 N N . ILE A 1 113 ? -7.77 6.32 -7.086 1 74.06 113 ILE A N 1
ATOM 888 C CA . ILE A 1 113 ? -6.699 5.891 -7.977 1 74.06 113 ILE A CA 1
ATOM 889 C C . ILE A 1 113 ? -6.984 6.375 -9.398 1 74.06 113 ILE A C 1
ATOM 891 O O . ILE A 1 113 ? -6.082 6.844 -10.094 1 74.06 113 ILE A O 1
ATOM 895 N N . GLU A 1 114 ? -8.242 6.215 -9.805 1 73.19 114 GLU A N 1
ATOM 896 C CA . GLU A 1 114 ? -8.617 6.703 -11.125 1 73.19 114 GLU A CA 1
ATOM 897 C C . GLU A 1 114 ? -8.367 8.203 -11.258 1 73.19 114 GLU A C 1
ATOM 899 O O . GLU A 1 114 ? -7.871 8.664 -12.289 1 73.19 114 GLU A O 1
ATOM 904 N N . ASP A 1 115 ? -8.695 8.859 -10.234 1 72.62 115 ASP A N 1
ATOM 905 C CA . ASP A 1 115 ? -8.453 10.297 -10.211 1 72.62 115 ASP A CA 1
ATOM 906 C C . ASP A 1 115 ? -6.957 10.609 -10.281 1 72.62 115 ASP A C 1
ATOM 908 O O . ASP A 1 115 ? -6.543 11.531 -10.984 1 72.62 115 ASP A O 1
ATOM 912 N N . LEU A 1 116 ? -6.152 9.828 -9.586 1 72.31 116 LEU A N 1
ATOM 913 C CA . LEU A 1 116 ? -4.711 10.031 -9.531 1 72.31 116 LEU A CA 1
ATOM 914 C C . LEU A 1 116 ? -4.07 9.719 -10.883 1 72.31 116 LEU A C 1
ATOM 916 O O . LEU A 1 116 ? -3.102 10.375 -11.281 1 72.31 116 LEU A O 1
ATOM 920 N N . TYR A 1 117 ? -4.68 8.797 -11.539 1 68 117 TYR A N 1
ATOM 921 C CA . TYR A 1 117 ? -4.109 8.336 -12.797 1 68 117 TYR A CA 1
ATOM 922 C C . TYR A 1 117 ? -4.477 9.281 -13.938 1 68 117 TYR A C 1
ATOM 924 O O . TYR A 1 117 ? -3.674 9.516 -14.844 1 68 117 TYR A O 1
ATOM 932 N N . TRP A 1 118 ? -5.664 9.82 -13.93 1 62.5 118 TRP A N 1
ATOM 933 C CA . TRP A 1 118 ? -6.145 10.57 -15.086 1 62.5 118 TRP A CA 1
ATOM 934 C C . TRP A 1 118 ? -5.977 12.07 -14.859 1 62.5 118 TRP A C 1
ATOM 936 O O . TRP A 1 118 ? -5.816 12.836 -15.812 1 62.5 118 TRP A O 1
ATOM 946 N N . LYS A 1 119 ? -6.363 12.438 -13.695 1 60 119 LYS A N 1
ATOM 947 C CA . LYS A 1 119 ? -6.414 13.883 -13.469 1 60 119 LYS A CA 1
ATOM 948 C C . LYS A 1 119 ? -5.125 14.383 -12.828 1 60 119 LYS A C 1
ATOM 950 O O . LYS A 1 119 ? -4.801 14.008 -11.703 1 60 119 LYS A O 1
ATOM 955 N N . GLN A 1 120 ? -4.293 14.891 -13.773 1 62.81 120 GLN A N 1
ATOM 956 C CA . GLN A 1 120 ? -3.031 15.484 -13.344 1 62.81 120 GLN A CA 1
ATOM 957 C C . GLN A 1 120 ? -3.221 16.938 -12.93 1 62.81 120 GLN A C 1
ATOM 959 O O . GLN A 1 120 ? -4.324 17.484 -13.039 1 62.81 120 GLN A O 1
ATOM 964 N N . LEU A 1 121 ? -1.951 17.578 -12.422 1 62.66 121 LEU A N 1
ATOM 965 C CA . LEU A 1 121 ? -1.754 18.953 -11.984 1 62.66 121 LEU 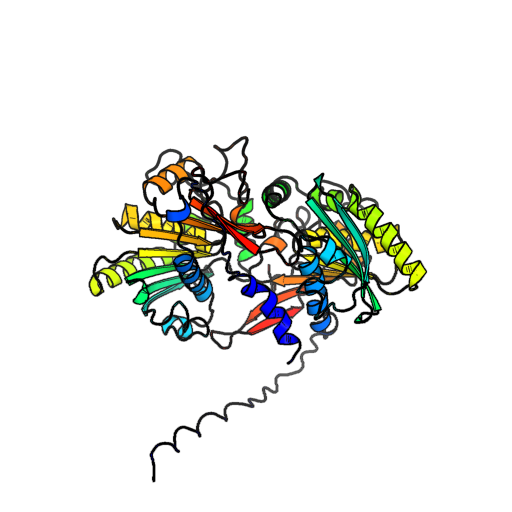A CA 1
ATOM 966 C C . LEU A 1 121 ? -2.752 19.891 -12.664 1 62.66 121 LEU A C 1
ATOM 968 O O . LEU A 1 121 ? -2.455 20.453 -13.719 1 62.66 121 LEU A O 1
ATOM 972 N N . ASP A 1 122 ? -4.012 19.891 -12.016 1 72.62 122 ASP A N 1
ATOM 973 C CA . ASP A 1 122 ? -5.035 20.469 -12.883 1 72.62 122 ASP A CA 1
ATOM 974 C C . ASP A 1 122 ? -5.621 21.734 -12.266 1 72.62 122 ASP A C 1
ATOM 976 O O . ASP A 1 122 ? -6.508 22.375 -12.844 1 72.62 122 ASP A O 1
ATOM 980 N N . ILE A 1 123 ? -5.078 22.094 -11.125 1 85.06 123 ILE A N 1
ATOM 981 C CA . ILE A 1 123 ? -5.586 23.359 -10.586 1 85.06 123 ILE A CA 1
ATOM 982 C C . ILE A 1 123 ? -4.426 24.219 -10.094 1 85.06 123 ILE A C 1
ATOM 984 O O . ILE A 1 123 ? -3.463 23.703 -9.516 1 85.06 123 ILE A O 1
ATOM 988 N N . ASP A 1 124 ? -4.605 25.453 -10.359 1 89.94 124 ASP A N 1
ATOM 989 C CA . ASP A 1 124 ? -3.662 26.438 -9.82 1 89.94 124 ASP A CA 1
ATOM 990 C C . ASP A 1 124 ? -3.898 26.672 -8.336 1 89.94 124 ASP A C 1
ATOM 992 O O . ASP A 1 124 ? -5.043 26.812 -7.898 1 89.94 124 ASP A O 1
ATOM 996 N N . TYR A 1 125 ? -2.807 26.578 -7.637 1 92.31 125 TYR A N 1
ATOM 997 C CA . TYR A 1 125 ? -2.943 26.906 -6.227 1 92.31 125 TYR A CA 1
ATOM 998 C C . TYR A 1 125 ? -3.068 28.422 -6.031 1 92.31 125 TYR A C 1
ATOM 1000 O O . TYR A 1 125 ? -2.273 29.188 -6.574 1 92.31 125 TYR A O 1
ATOM 1008 N N . PRO A 1 126 ? -3.994 28.828 -5.227 1 88.31 126 PRO A N 1
ATOM 1009 C CA . PRO A 1 126 ? -4.219 30.266 -5.09 1 88.31 126 PRO A CA 1
ATOM 1010 C C . PRO A 1 126 ? -3.025 30.984 -4.477 1 88.31 126 PRO A C 1
ATOM 1012 O O . PRO A 1 126 ? -2.422 30.5 -3.52 1 88.31 126 PRO A O 1
ATOM 1015 N N . GLY A 1 127 ? -2.613 32.156 -5.055 1 84.56 127 GLY A N 1
ATOM 1016 C CA . GLY A 1 127 ? -1.661 33.062 -4.457 1 84.56 127 GLY A CA 1
ATOM 1017 C C . GLY A 1 127 ? -0.218 32.719 -4.777 1 84.56 127 GLY A C 1
ATOM 1018 O O . GLY A 1 127 ? 0.705 33.344 -4.242 1 84.56 127 GLY A O 1
ATOM 1019 N N . THR A 1 128 ? -0.033 31.703 -5.559 1 87.75 128 THR A N 1
ATOM 1020 C CA . THR A 1 128 ? 1.339 31.328 -5.875 1 87.75 128 THR A CA 1
ATOM 1021 C C . THR A 1 128 ? 1.491 31.047 -7.371 1 87.75 128 THR A C 1
ATOM 1023 O O . THR A 1 128 ? 0.828 30.172 -7.914 1 87.75 128 THR A O 1
ATOM 1026 N N . GLU A 1 129 ? 2.375 31.75 -7.992 1 89.81 129 GLU A N 1
ATOM 1027 C CA . GLU A 1 129 ? 2.604 31.625 -9.43 1 89.81 129 GLU A CA 1
ATOM 1028 C C . GLU A 1 129 ? 3.115 30.234 -9.789 1 89.81 129 GLU A C 1
ATOM 1030 O O . GLU A 1 129 ? 3.996 29.703 -9.109 1 89.81 129 GLU A O 1
ATOM 1035 N N . ASP A 1 130 ? 2.492 29.609 -10.766 1 89.75 130 ASP A N 1
ATOM 1036 C CA . ASP A 1 130 ? 2.922 28.359 -11.391 1 89.75 130 ASP A CA 1
ATOM 1037 C C . ASP A 1 130 ? 2.678 27.172 -10.469 1 89.75 130 ASP A C 1
ATOM 1039 O O . ASP A 1 130 ? 2.988 26.031 -10.82 1 89.75 130 ASP A O 1
ATOM 1043 N N . ALA A 1 131 ? 2.221 27.484 -9.297 1 92.94 131 ALA A N 1
ATOM 1044 C CA . ALA A 1 131 ? 1.945 26.391 -8.367 1 92.94 131 ALA A CA 1
ATOM 1045 C C . ALA A 1 131 ? 0.665 25.656 -8.75 1 92.94 131 ALA A C 1
ATOM 1047 O O . ALA A 1 131 ? -0.38 26.281 -8.945 1 92.94 131 ALA A O 1
ATOM 1048 N N . MET A 1 132 ? 0.819 24.391 -8.93 1 92.69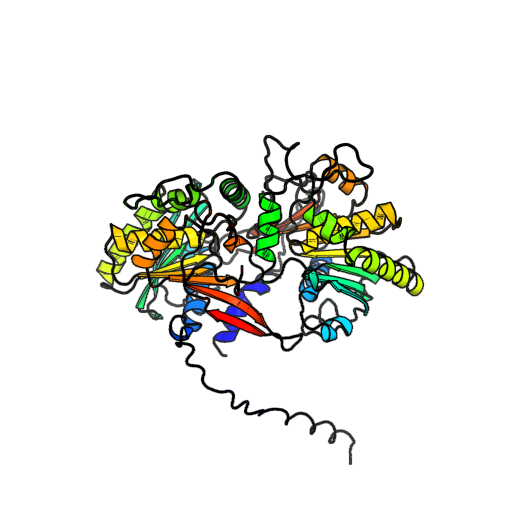 132 MET A N 1
ATOM 1049 C CA . MET A 1 132 ? -0.32 23.531 -9.25 1 92.69 132 MET A CA 1
ATOM 1050 C C . MET A 1 132 ? -0.425 22.375 -8.266 1 92.69 132 MET A C 1
ATOM 1052 O O . MET A 1 132 ? 0.59 21.891 -7.766 1 92.69 132 MET A O 1
ATOM 1056 N N . VAL A 1 133 ? -1.656 21.984 -7.98 1 93.44 133 VAL A N 1
ATOM 1057 C CA . VAL A 1 133 ? -1.892 20.891 -7.043 1 93.44 133 VAL A CA 1
ATOM 1058 C C . VAL A 1 133 ? -2.918 19.938 -7.625 1 93.44 133 VAL A C 1
ATOM 1060 O O . VAL A 1 133 ? -3.584 20.234 -8.617 1 93.44 133 VAL A O 1
ATOM 1063 N N . HIS A 1 134 ? -2.951 18.812 -7.082 1 90.75 134 HIS A N 1
ATOM 1064 C CA . HIS A 1 134 ? -3.934 17.812 -7.488 1 90.75 134 HIS A CA 1
ATOM 1065 C C . HIS A 1 134 ? -5.34 18.219 -7.062 1 90.75 134 HIS A C 1
ATOM 1067 O O . HIS A 1 134 ? -5.609 18.391 -5.871 1 90.75 134 HIS A O 1
ATOM 1073 N N . HIS A 1 135 ? -6.238 18.266 -7.996 1 89.12 135 HIS A N 1
ATOM 1074 C CA . HIS A 1 135 ? -7.586 18.781 -7.77 1 89.12 135 HIS A CA 1
ATOM 1075 C C . HIS A 1 135 ? -8.312 17.953 -6.715 1 89.12 135 HIS A C 1
ATOM 1077 O O . HIS A 1 135 ? -9.016 18.5 -5.859 1 89.12 135 HIS A O 1
ATOM 1083 N N . GLY A 1 136 ? -8.18 16.641 -6.789 1 87.81 136 GLY A N 1
ATOM 1084 C CA . GLY A 1 136 ? -8.875 15.766 -5.863 1 87.81 136 GLY A CA 1
ATOM 1085 C C . GLY A 1 136 ? -8.484 16 -4.414 1 87.81 136 GLY A C 1
ATOM 1086 O O . GLY A 1 136 ? -9.352 16.156 -3.549 1 87.81 136 GLY A O 1
ATOM 1087 N N . PHE A 1 137 ? -7.195 16.094 -4.16 1 91.19 137 PHE A N 1
ATOM 1088 C CA . PHE A 1 137 ? -6.715 16.312 -2.801 1 91.19 137 PHE A CA 1
ATOM 1089 C C . PHE A 1 137 ? -7.078 17.703 -2.309 1 91.19 137 PHE A C 1
ATOM 1091 O O . PHE A 1 137 ? -7.496 17.875 -1.162 1 91.19 137 PHE A O 1
ATOM 1098 N N . TYR A 1 138 ? -6.863 18.656 -3.17 1 93.31 138 TYR A N 1
ATOM 1099 C CA . TYR A 1 138 ? -7.207 20.031 -2.826 1 93.31 138 TYR A CA 1
ATOM 1100 C C . TYR A 1 138 ? -8.68 20.141 -2.447 1 93.31 138 TYR A C 1
ATOM 1102 O O . TYR A 1 138 ? -9.016 20.703 -1.404 1 93.31 138 TYR A O 1
ATOM 1110 N N . SER A 1 139 ? -9.539 19.578 -3.275 1 92 139 SER A N 1
ATOM 1111 C CA . SER A 1 139 ? -10.984 19.672 -3.074 1 92 139 SER A CA 1
ATOM 1112 C C . SER A 1 139 ? -11.414 18.906 -1.83 1 92 139 SER A C 1
ATOM 1114 O O . SER A 1 139 ? -12.336 19.328 -1.123 1 92 139 SER A O 1
ATOM 1116 N N . ALA A 1 140 ? -10.805 17.781 -1.598 1 92.31 140 ALA A N 1
ATOM 1117 C CA . ALA A 1 140 ? -11.164 16.953 -0.444 1 92.31 140 ALA A CA 1
ATOM 1118 C C . ALA A 1 140 ? -11.016 17.75 0.856 1 92.31 140 ALA A C 1
ATOM 1120 O O . ALA A 1 140 ? -11.844 17.625 1.763 1 92.31 140 ALA A O 1
ATOM 1121 N N . TYR A 1 141 ? -9.992 18.594 0.926 1 96.56 141 TYR A N 1
ATOM 1122 C CA . TYR A 1 141 ? -9.797 19.391 2.133 1 96.56 141 TYR A CA 1
ATOM 1123 C C . TYR A 1 141 ? -10.578 20.688 2.055 1 96.56 141 TYR A C 1
ATOM 1125 O O . TYR A 1 141 ? -11.336 21.031 2.969 1 96.56 14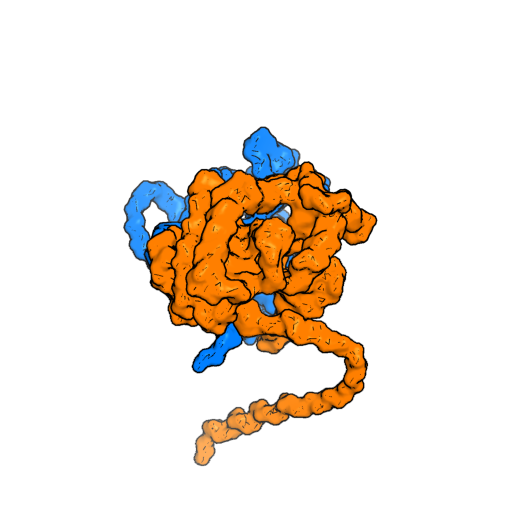1 TYR A O 1
ATOM 1133 N N . HIS A 1 142 ? -10.484 21.438 0.947 1 96.25 142 HIS A N 1
ATOM 1134 C CA . HIS A 1 142 ? -10.906 22.828 0.875 1 96.25 142 HIS A CA 1
ATOM 1135 C C . HIS A 1 142 ? -12.391 22.922 0.54 1 96.25 142 HIS A C 1
ATOM 1137 O O . HIS A 1 142 ? -13.055 23.906 0.907 1 96.25 142 HIS A O 1
ATOM 1143 N N . ASN A 1 143 ? -12.883 21.953 -0.168 1 94.44 143 ASN A N 1
ATOM 1144 C CA . ASN A 1 143 ? -14.227 22.109 -0.711 1 94.44 143 ASN A CA 1
ATOM 1145 C C . ASN A 1 143 ? -15.219 21.172 -0.034 1 94.44 143 ASN A C 1
ATOM 1147 O O . ASN A 1 143 ? -16.188 20.734 -0.655 1 94.44 143 ASN A O 1
ATOM 1151 N N . THR A 1 144 ? -14.93 20.734 1.174 1 95.69 144 THR A N 1
ATOM 1152 C CA . THR A 1 144 ? -15.805 19.859 1.941 1 95.69 144 THR A CA 1
ATOM 1153 C C . THR A 1 144 ? -15.984 20.391 3.365 1 95.69 144 THR A C 1
ATOM 1155 O O . THR A 1 144 ? -15.516 21.484 3.691 1 95.69 144 THR A O 1
ATOM 1158 N N . THR A 1 145 ? -16.625 19.547 4.164 1 96.12 145 THR A N 1
ATOM 1159 C CA . THR A 1 145 ? -16.875 19.953 5.543 1 96.12 145 THR A CA 1
ATOM 1160 C C . THR A 1 145 ? -15.609 19.828 6.383 1 96.12 145 THR A C 1
ATOM 1162 O O . THR A 1 145 ? -15.562 20.328 7.516 1 96.12 145 THR A O 1
ATOM 1165 N N . LEU A 1 146 ? -14.594 19.297 5.848 1 97.56 146 LEU A N 1
ATOM 1166 C CA . LEU A 1 146 ? -13.359 19.125 6.605 1 97.56 146 LEU A CA 1
ATOM 1167 C C . LEU A 1 146 ? -12.766 20.469 7.012 1 97.56 146 LEU A C 1
ATOM 1169 O O . LEU A 1 146 ? -12.516 20.703 8.195 1 97.56 146 LEU A O 1
ATOM 1173 N N . ARG A 1 147 ? -12.625 21.344 6.094 1 98.19 147 ARG A N 1
ATOM 1174 C CA . ARG A 1 147 ? -11.914 22.594 6.355 1 98.19 147 ARG A CA 1
ATOM 1175 C C . ARG A 1 147 ? -12.641 23.438 7.395 1 98.19 147 ARG A C 1
ATOM 1177 O O . ARG A 1 147 ? -12.062 23.812 8.414 1 98.19 147 ARG A O 1
ATOM 1184 N N . PRO A 1 148 ? -13.953 23.734 7.156 1 98.19 148 PRO A N 1
ATOM 1185 C CA . PRO A 1 148 ? -14.609 24.531 8.188 1 98.19 148 PRO A CA 1
ATOM 1186 C C . PRO A 1 148 ? -14.625 23.844 9.547 1 98.19 148 PRO A C 1
ATOM 1188 O O . PRO A 1 148 ? -14.531 24.516 10.586 1 98.19 148 PRO A O 1
ATOM 1191 N N . GLY A 1 149 ? -14.75 22.531 9.562 1 98.19 149 GLY A N 1
ATOM 1192 C CA . GLY A 1 149 ? -14.711 21.797 10.82 1 98.19 149 GLY A CA 1
ATOM 1193 C C . GLY A 1 149 ? -13.383 21.922 11.539 1 98.19 149 GLY A C 1
ATOM 1194 O O . GLY A 1 149 ? -13.344 22.141 12.75 1 98.19 149 GLY A O 1
ATOM 1195 N N . VAL A 1 150 ? -12.352 21.781 10.781 1 98.75 150 VAL A N 1
ATOM 1196 C CA . VAL A 1 150 ? -11.008 21.875 11.344 1 98.75 150 VAL A CA 1
ATOM 1197 C C . VAL A 1 150 ? -10.773 23.281 11.883 1 98.75 150 VAL A C 1
ATOM 1199 O O . VAL A 1 150 ? -10.312 23.453 13.016 1 98.75 150 VAL A O 1
ATOM 1202 N N . LEU A 1 151 ? -11.078 24.328 11.117 1 98.5 151 LEU A N 1
ATOM 1203 C CA . LEU A 1 151 ? -10.844 25.703 11.508 1 98.5 151 LEU A CA 1
ATOM 1204 C C . LEU A 1 151 ? -11.625 26.062 12.766 1 98.5 151 LEU A C 1
ATOM 1206 O O . LEU A 1 151 ? -11.078 26.688 13.688 1 98.5 151 LEU A O 1
ATOM 1210 N N . SER A 1 152 ? -12.852 25.625 12.781 1 98.25 152 SER A N 1
ATOM 1211 C CA . SER A 1 152 ? -13.68 25.891 13.953 1 98.25 152 SER A CA 1
ATOM 1212 C C . SER A 1 152 ? -13.117 25.203 15.195 1 98.25 152 SER A C 1
ATOM 1214 O O . SER A 1 152 ? -13.062 25.797 16.266 1 98.25 152 SER A O 1
ATOM 1216 N N . ALA A 1 153 ? -12.727 24.016 15.016 1 98.62 153 ALA A N 1
ATOM 1217 C CA . ALA A 1 153 ? -12.211 23.234 16.141 1 98.62 153 ALA A CA 1
ATOM 1218 C C . ALA A 1 153 ? -10.891 23.797 16.641 1 98.62 153 ALA A C 1
ATOM 1220 O O . ALA A 1 153 ? -10.656 23.844 17.859 1 98.62 153 ALA A O 1
ATOM 1221 N N . VAL A 1 154 ? -10.047 24.219 15.781 1 98.69 154 VAL A N 1
ATOM 1222 C CA . VAL A 1 154 ? -8.758 24.797 16.172 1 98.69 154 VAL A CA 1
ATOM 1223 C C . VAL A 1 154 ? -8.984 26.094 16.938 1 98.69 154 VAL A C 1
ATOM 1225 O O . VAL A 1 154 ? -8.336 26.344 17.953 1 98.69 154 VAL A O 1
ATOM 1228 N N . LYS A 1 155 ? -9.875 26.922 16.469 1 97.94 155 LYS A N 1
ATOM 1229 C CA . LYS A 1 155 ? -10.203 28.156 17.172 1 97.94 155 LYS A CA 1
ATOM 1230 C C . LYS A 1 155 ? -10.711 27.875 18.578 1 97.94 155 LYS A C 1
ATOM 1232 O O . LYS A 1 155 ? -10.312 28.531 19.531 1 97.94 155 LYS A O 1
ATOM 1237 N N . THR A 1 156 ? -11.562 26.891 18.641 1 98.31 156 THR A N 1
ATOM 1238 C CA . THR A 1 156 ? -12.078 26.484 19.938 1 98.31 156 THR A CA 1
ATOM 1239 C C . THR A 1 156 ? -10.953 26.016 20.859 1 98.31 156 THR A C 1
ATOM 1241 O O . THR A 1 156 ? -10.898 26.406 22.031 1 98.31 156 THR A O 1
ATOM 1244 N N . ALA A 1 157 ? -10.086 25.219 20.328 1 98.12 157 ALA A N 1
ATOM 1245 C CA . ALA A 1 157 ? -8.961 24.719 21.109 1 98.12 157 ALA A CA 1
ATOM 1246 C C . ALA A 1 157 ? -8.07 25.859 21.609 1 98.12 157 ALA A C 1
ATOM 1248 O O . ALA A 1 157 ? -7.66 25.859 22.766 1 98.12 157 ALA A O 1
ATOM 1249 N N . LYS A 1 158 ? -7.82 26.781 20.766 1 97.06 158 LYS A N 1
ATOM 1250 C CA . LYS A 1 158 ? -6.969 27.906 21.125 1 97.06 158 LYS A CA 1
ATOM 1251 C C . LYS A 1 158 ? -7.629 28.766 22.203 1 97.06 158 LYS A C 1
ATOM 1253 O O . LYS A 1 158 ? -6.949 29.312 23.062 1 97.06 158 LYS A O 1
ATOM 1258 N N . LYS A 1 159 ? -8.898 28.891 22.062 1 97.31 159 LYS A N 1
ATOM 1259 C CA . LYS A 1 159 ? -9.633 29.656 23.078 1 97.31 159 LYS A CA 1
ATOM 1260 C C . LYS A 1 159 ? -9.531 28.984 24.438 1 97.31 159 LYS A C 1
ATOM 1262 O O . LYS A 1 159 ? -9.391 29.656 25.469 1 97.31 159 LYS A O 1
ATOM 1267 N N . LEU A 1 160 ? -9.555 27.734 24.438 1 97.38 160 LEU A N 1
ATOM 1268 C CA . LEU A 1 160 ? -9.617 26.969 25.672 1 97.38 160 LEU A CA 1
ATOM 1269 C C . LEU A 1 160 ? -8.219 26.75 26.25 1 97.38 160 LEU A C 1
ATOM 1271 O O . LEU A 1 160 ? -8.047 26.719 27.469 1 97.38 160 LEU A O 1
ATOM 1275 N N . TYR A 1 161 ? -7.234 26.562 25.359 1 96.81 161 TYR A N 1
ATOM 1276 C CA . TYR A 1 161 ? -5.945 26.062 25.844 1 96.81 161 TYR A CA 1
ATOM 1277 C C . TYR A 1 161 ? -4.824 27.031 25.5 1 96.81 161 TYR A C 1
ATOM 1279 O O . TYR A 1 161 ? -3.668 26.812 25.859 1 96.81 161 TYR A O 1
ATOM 1287 N N . GLY A 1 162 ? -5.121 28.109 24.828 1 95.38 162 GLY A N 1
ATOM 1288 C CA . GLY A 1 162 ? -4.098 29.047 24.422 1 95.38 162 GLY A CA 1
ATOM 1289 C C . GLY A 1 162 ? -3.467 28.703 23.078 1 95.38 162 GLY A C 1
ATOM 1290 O O . GLY A 1 162 ? -3.955 27.828 22.375 1 95.38 162 GLY A O 1
ATOM 1291 N N . ASP A 1 163 ? -2.395 29.391 22.781 1 95.56 163 ASP A N 1
ATOM 1292 C CA . ASP A 1 163 ? -1.75 29.234 21.469 1 95.56 163 ASP A CA 1
ATOM 1293 C C . ASP A 1 163 ? -0.709 28.109 21.5 1 95.56 163 ASP A C 1
ATOM 1295 O O . ASP A 1 163 ? 0.457 28.344 21.172 1 95.56 163 ASP A O 1
ATOM 1299 N N . ILE A 1 164 ? -1.184 26.969 21.812 1 97.19 164 ILE A N 1
ATOM 1300 C CA . ILE A 1 164 ? -0.302 25.812 21.859 1 97.19 164 ILE A CA 1
ATOM 1301 C C . ILE A 1 164 ? -0.03 25.328 20.438 1 97.19 164 ILE A C 1
ATOM 1303 O O . ILE A 1 164 ? -0.774 25.656 19.516 1 97.19 164 ILE A O 1
ATOM 1307 N N . PRO A 1 165 ? 1.045 24.547 20.266 1 98.19 165 PRO A N 1
ATOM 1308 C CA . PRO A 1 165 ? 1.406 24.078 18.922 1 98.19 165 PRO A CA 1
ATOM 1309 C C . PRO A 1 165 ? 0.326 23.203 18.297 1 98.19 165 PRO A C 1
ATOM 1311 O O . PRO A 1 165 ? -0.479 22.594 19.016 1 98.19 165 PRO A O 1
ATOM 1314 N N . ILE A 1 166 ? 0.304 23.219 16.969 1 98.75 166 ILE A N 1
ATOM 1315 C CA . ILE A 1 166 ? -0.609 22.375 16.219 1 98.75 166 ILE A CA 1
ATOM 1316 C C . ILE A 1 166 ? 0.182 21.297 15.469 1 98.75 166 ILE A C 1
ATOM 1318 O O . ILE A 1 166 ? 1.176 21.609 14.797 1 98.75 166 ILE A O 1
ATOM 1322 N N . MET A 1 167 ? -0.193 20.047 15.633 1 98.81 167 MET A N 1
ATOM 1323 C CA . MET A 1 167 ? 0.393 18.938 14.898 1 98.81 167 MET A CA 1
ATOM 1324 C C . MET A 1 167 ? -0.645 18.266 14 1 98.81 167 MET A C 1
ATOM 1326 O O . MET A 1 167 ? -1.693 17.828 14.477 1 98.81 167 MET A O 1
ATOM 1330 N N . VAL A 1 168 ? -0.342 18.234 12.727 1 98.94 168 VAL A N 1
ATOM 1331 C CA . VAL A 1 168 ? -1.258 17.688 11.742 1 98.94 168 VAL A CA 1
ATOM 1332 C C . VAL A 1 168 ? -0.683 16.375 11.18 1 98.94 168 VAL A C 1
ATOM 1334 O O . VAL A 1 168 ? 0.509 16.297 10.875 1 98.94 168 VAL A O 1
ATOM 1337 N N . THR A 1 169 ? -1.538 15.297 11.125 1 98.81 169 THR A N 1
ATOM 1338 C CA . THR A 1 169 ? -1.022 14.008 10.656 1 98.81 169 THR A CA 1
ATOM 1339 C C . THR A 1 169 ? -2.062 13.289 9.812 1 98.81 169 THR A C 1
ATOM 1341 O O . THR A 1 169 ? -3.219 13.703 9.742 1 98.81 169 THR A O 1
ATOM 1344 N N . GLY A 1 170 ? -1.663 12.312 9.102 1 98.06 170 GLY A N 1
ATOM 1345 C CA . GLY A 1 170 ? -2.475 11.461 8.242 1 98.06 170 GLY A CA 1
ATOM 1346 C C . GLY A 1 170 ? -1.666 10.398 7.516 1 98.06 170 GLY A C 1
ATOM 1347 O O . GLY A 1 170 ? -0.459 10.562 7.32 1 98.06 170 GLY A O 1
ATOM 1348 N N . HIS A 1 171 ? -2.357 9.383 7.199 1 95 171 HIS A N 1
ATOM 1349 C CA . HIS A 1 171 ? -1.751 8.305 6.434 1 95 171 HIS A CA 1
ATOM 1350 C C . HIS A 1 171 ? -2.359 8.203 5.039 1 95 171 HIS A C 1
ATOM 1352 O O . HIS A 1 171 ? -3.549 8.469 4.855 1 95 171 HIS A O 1
ATOM 1358 N N . SER A 1 172 ? -1.485 7.766 4.043 1 91.69 172 SER A N 1
ATOM 1359 C CA . SER A 1 172 ? -1.975 7.609 2.678 1 91.69 172 SER A CA 1
ATOM 1360 C C . SER A 1 172 ? -2.604 8.898 2.162 1 91.69 172 SER A C 1
ATOM 1362 O O . SER A 1 172 ? -1.99 9.969 2.232 1 91.69 172 SER A O 1
ATOM 1364 N N . MET A 1 173 ? -3.781 8.93 1.707 1 91.38 173 MET A N 1
ATOM 1365 C CA . MET A 1 173 ? -4.449 10.117 1.181 1 91.38 173 MET A CA 1
ATOM 1366 C C . MET A 1 173 ? -4.766 11.102 2.301 1 91.38 173 MET A C 1
ATOM 1368 O O . MET A 1 173 ? -4.918 12.297 2.053 1 91.38 173 MET A O 1
ATOM 1372 N N . GLY A 1 174 ? -4.875 10.539 3.445 1 96 174 GLY A N 1
ATOM 1373 C CA . GLY A 1 174 ? -5.023 11.414 4.598 1 96 174 GLY A CA 1
ATOM 1374 C C . GLY A 1 174 ? -3.834 12.336 4.797 1 96 174 GLY A C 1
ATOM 1375 O O . GLY A 1 174 ? -3.979 13.438 5.336 1 96 174 GLY A O 1
ATOM 1376 N N . GLY A 1 175 ? -2.664 11.836 4.398 1 97.88 175 GLY A N 1
ATOM 1377 C CA . GLY A 1 175 ? -1.48 12.68 4.438 1 97.88 175 GLY A CA 1
ATOM 1378 C C . GLY A 1 175 ? -1.56 13.867 3.498 1 97.88 175 GLY A C 1
ATOM 1379 O O . GLY A 1 175 ? -1.061 14.953 3.812 1 97.88 175 GLY A O 1
ATOM 1380 N N . ALA A 1 176 ? -2.172 13.664 2.373 1 96.19 176 ALA A N 1
ATOM 1381 C CA . ALA A 1 176 ? -2.375 14.766 1.43 1 96.19 176 ALA A CA 1
ATOM 1382 C C . ALA A 1 176 ? -3.242 15.859 2.043 1 96.19 176 ALA A C 1
ATOM 1384 O O . ALA A 1 176 ? -2.895 17.047 1.979 1 96.19 176 ALA A O 1
ATOM 1385 N N . MET A 1 177 ? -4.312 15.469 2.635 1 97.62 177 MET A N 1
ATOM 1386 C CA . MET A 1 177 ? -5.203 16.438 3.277 1 97.62 177 MET A CA 1
ATOM 1387 C C . MET A 1 177 ? -4.508 17.125 4.449 1 97.62 177 MET A C 1
ATOM 1389 O O . MET A 1 177 ? -4.691 18.312 4.668 1 97.62 177 MET A O 1
ATOM 1393 N N . ALA A 1 178 ? -3.723 16.344 5.137 1 98.81 178 ALA A N 1
ATOM 1394 C CA . ALA A 1 178 ? -2.971 16.891 6.258 1 98.81 178 ALA A CA 1
ATOM 1395 C C . ALA A 1 178 ? -2.037 18.016 5.793 1 98.81 178 ALA A C 1
ATOM 1397 O O . ALA A 1 178 ? -1.92 19.047 6.453 1 98.81 178 ALA A O 1
ATOM 1398 N N . ALA A 1 179 ? -1.399 17.812 4.699 1 98.62 179 ALA A N 1
ATOM 1399 C CA . ALA A 1 179 ? -0.485 18.812 4.156 1 98.62 179 ALA A CA 1
ATOM 1400 C C . ALA A 1 179 ? -1.229 20.094 3.793 1 98.62 179 ALA A C 1
ATOM 1402 O O . ALA A 1 179 ? -0.791 21.203 4.141 1 98.62 179 ALA A O 1
ATOM 1403 N N . PHE A 1 180 ? -2.348 19.984 3.137 1 98.25 180 PHE A N 1
ATOM 1404 C CA . PHE A 1 180 ? -3.145 21.156 2.787 1 98.25 180 PHE A CA 1
ATOM 1405 C C . PHE A 1 18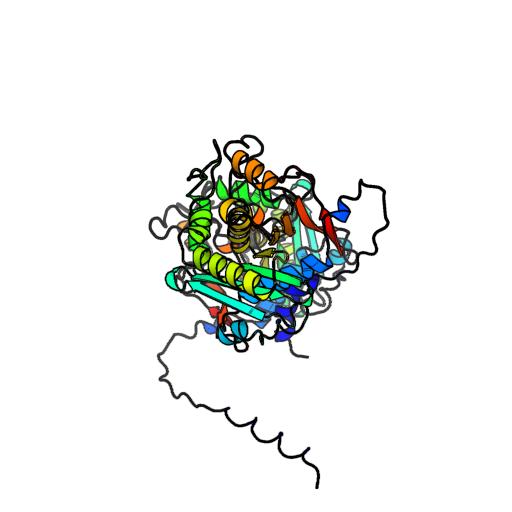0 ? -3.643 21.875 4.039 1 98.25 180 PHE A C 1
ATOM 1407 O O . PHE A 1 180 ? -3.689 23.094 4.086 1 98.25 180 PHE A O 1
ATOM 1414 N N . CYS A 1 181 ? -4.004 21.094 5 1 98.81 181 CYS A N 1
ATOM 1415 C CA . CYS A 1 181 ? -4.457 21.656 6.266 1 98.81 181 CYS A CA 1
ATOM 1416 C C . CYS A 1 181 ? -3.355 22.469 6.926 1 98.81 181 CYS A C 1
ATOM 1418 O O . CYS A 1 181 ? -3.588 23.594 7.359 1 98.81 181 CYS A O 1
ATOM 1420 N N . GLY A 1 182 ? -2.174 21.859 7.02 1 98.69 182 GLY A N 1
ATOM 1421 C CA . GLY A 1 182 ? -1.054 22.594 7.59 1 98.69 182 GLY A CA 1
ATOM 1422 C C . GLY A 1 182 ? -0.802 23.922 6.902 1 98.69 182 GLY A C 1
ATOM 1423 O O . GLY A 1 182 ? -0.578 24.938 7.566 1 98.69 182 GLY A O 1
ATOM 1424 N N . LEU A 1 183 ? -0.854 23.875 5.652 1 98.12 183 LEU A N 1
ATOM 1425 C CA . LEU A 1 183 ? -0.65 25.094 4.871 1 98.12 183 LEU A CA 1
ATOM 1426 C C . LEU A 1 183 ? -1.758 26.109 5.145 1 98.12 183 LEU A C 1
ATOM 1428 O O . LEU A 1 183 ? -1.486 27.297 5.32 1 98.12 183 LEU A O 1
ATOM 1432 N N . ASP A 1 184 ? -2.941 25.688 5.148 1 98.06 184 ASP A N 1
ATOM 1433 C CA . ASP A 1 184 ? -4.102 26.547 5.398 1 98.06 184 ASP A CA 1
ATOM 1434 C C . ASP A 1 184 ? -4.016 27.203 6.773 1 98.06 184 ASP A C 1
ATOM 1436 O O . ASP A 1 184 ? -4.234 28.406 6.906 1 98.06 184 ASP A O 1
ATOM 1440 N N . LEU A 1 185 ? -3.691 26.438 7.75 1 98.5 185 LEU A N 1
ATOM 1441 C CA . LEU A 1 185 ? -3.578 26.938 9.117 1 98.5 185 LEU A CA 1
ATOM 1442 C C . LEU A 1 185 ? -2.486 28 9.211 1 98.5 185 LEU A C 1
ATOM 1444 O O . LEU A 1 185 ? -2.65 29 9.914 1 98.5 185 LEU A O 1
ATOM 1448 N N . THR A 1 186 ? -1.418 27.781 8.555 1 97.81 186 THR A N 1
ATOM 1449 C CA . THR A 1 186 ? -0.289 28.703 8.602 1 97.81 186 THR A CA 1
ATOM 1450 C C . THR A 1 186 ? -0.597 29.984 7.828 1 97.81 186 THR A C 1
ATOM 1452 O O . THR A 1 186 ? -0.408 31.078 8.336 1 97.81 186 THR A O 1
ATOM 1455 N N . VAL A 1 187 ? -1.104 29.875 6.668 1 96.19 187 VAL A N 1
ATOM 1456 C CA . VAL A 1 187 ? -1.211 31 5.746 1 96.19 187 VAL A CA 1
ATOM 1457 C C . VAL A 1 187 ? -2.525 31.734 5.984 1 96.19 187 VAL A C 1
ATOM 1459 O O . VAL A 1 187 ? -2.545 32.969 6.07 1 96.19 187 VAL A O 1
ATOM 1462 N N . ASN A 1 188 ? -3.588 31.047 6.098 1 93.19 188 ASN A N 1
ATOM 1463 C CA . ASN A 1 188 ? -4.895 31.688 6.145 1 93.19 188 ASN A CA 1
ATOM 1464 C C . ASN A 1 188 ? -5.332 31.969 7.578 1 93.19 188 ASN A C 1
ATOM 1466 O O . ASN A 1 188 ? -5.918 33 7.859 1 93.19 188 ASN A O 1
ATOM 1470 N N . LEU A 1 189 ? -5.055 31.031 8.492 1 94.5 189 LEU A N 1
ATOM 1471 C CA . LEU A 1 189 ? -5.422 31.266 9.883 1 94.5 189 LEU A CA 1
ATOM 1472 C C . LEU A 1 189 ? -4.328 32.031 10.609 1 94.5 189 LEU A C 1
ATOM 1474 O O . LEU A 1 189 ? -4.574 32.625 11.68 1 94.5 189 LEU A O 1
ATOM 1478 N N . GLY A 1 190 ? -3.061 31.922 10.117 1 94.94 190 GLY A N 1
ATOM 1479 C CA . GLY A 1 190 ? -1.963 32.688 10.695 1 94.94 190 GLY A CA 1
ATOM 1480 C C . GLY A 1 190 ? -1.327 31.984 11.891 1 94.94 190 GLY A C 1
ATOM 1481 O O . GLY A 1 190 ? -0.667 32.625 12.703 1 94.94 190 GLY A O 1
ATOM 1482 N N . SER A 1 191 ? -1.499 30.703 11.914 1 94.75 191 SER A N 1
ATOM 1483 C CA . SER A 1 191 ? -0.902 29.969 13.023 1 94.75 191 SER A CA 1
ATOM 1484 C C . SER A 1 191 ? 0.611 29.859 12.867 1 94.75 191 SER A C 1
ATOM 1486 O O . SER A 1 191 ? 1.11 29.594 11.773 1 94.75 191 SER A O 1
ATOM 1488 N N . GLN A 1 192 ? 1.424 30.047 13.93 1 90.81 192 GLN A N 1
ATOM 1489 C CA . GLN A 1 192 ? 2.877 30.141 13.844 1 90.81 192 GLN A CA 1
ATOM 1490 C C . GLN A 1 192 ? 3.531 28.797 14.188 1 90.81 192 GLN A C 1
ATOM 1492 O O . GLN A 1 192 ? 4.656 28.531 13.773 1 90.81 192 GLN A O 1
ATOM 1497 N N . ASN A 1 193 ? 2.963 27.938 14.898 1 95.12 193 ASN A N 1
ATOM 1498 C CA . ASN A 1 193 ? 3.58 26.703 15.359 1 95.12 193 ASN A CA 1
ATOM 1499 C C . ASN A 1 193 ? 2.836 25.469 14.836 1 95.12 193 ASN A C 1
ATOM 1501 O O . ASN A 1 193 ? 2.307 24.688 15.625 1 95.12 193 ASN A O 1
ATOM 1505 N N . VAL A 1 194 ? 2.939 25.359 13.523 1 98.38 194 VAL A N 1
ATOM 1506 C CA . VAL A 1 194 ? 2.283 24.234 12.867 1 98.38 194 VAL A CA 1
ATOM 1507 C C . VAL A 1 194 ? 3.332 23.234 12.383 1 98.38 194 VAL A C 1
ATOM 1509 O O . VAL A 1 194 ? 4.312 23.625 11.742 1 98.38 194 VAL A O 1
ATOM 1512 N N . SER A 1 195 ? 3.217 22.031 12.797 1 98.31 195 SER A N 1
ATOM 1513 C CA . SER A 1 195 ? 4.031 20.938 12.273 1 98.31 195 SER A CA 1
ATOM 1514 C C . SER A 1 195 ? 3.172 19.875 11.594 1 98.31 195 SER A C 1
ATOM 1516 O O . SER A 1 195 ? 2.061 19.594 12.039 1 98.31 195 SER A O 1
ATOM 1518 N N . VAL A 1 196 ? 3.701 19.359 10.508 1 98.75 196 VAL A N 1
ATOM 1519 C CA . VAL A 1 196 ? 3 18.328 9.758 1 98.75 196 VAL A CA 1
ATOM 1520 C C . VAL A 1 196 ? 3.865 17.078 9.68 1 98.75 196 VAL A C 1
ATOM 1522 O O . VAL A 1 196 ? 5.055 17.156 9.359 1 98.75 196 VAL A O 1
ATOM 1525 N N . MET A 1 197 ? 3.318 15.977 10.086 1 98.69 197 MET A N 1
ATOM 1526 C CA . MET A 1 197 ? 3.969 14.688 9.891 1 98.69 197 MET A CA 1
ATOM 1527 C C . MET A 1 197 ? 3.016 13.695 9.242 1 98.69 197 MET A C 1
ATOM 1529 O O . MET A 1 197 ? 1.972 13.359 9.805 1 98.69 197 MET A O 1
ATOM 1533 N N . THR A 1 198 ? 3.365 13.242 8.062 1 98.5 198 THR A N 1
ATOM 1534 C CA . THR A 1 198 ? 2.49 12.352 7.316 1 98.5 198 THR A CA 1
ATOM 1535 C C . THR A 1 198 ? 3.158 10.992 7.105 1 98.5 198 THR A C 1
ATOM 1537 O O . THR A 1 198 ? 4.375 10.859 7.262 1 98.5 198 THR A O 1
ATOM 1540 N N . PHE A 1 199 ? 2.361 10.039 6.848 1 96.06 199 PHE A N 1
ATOM 1541 C CA . PHE A 1 199 ? 2.812 8.672 6.648 1 96.06 199 PHE A CA 1
ATOM 1542 C C . PHE A 1 199 ? 2.307 8.117 5.32 1 96.06 199 PHE A C 1
ATOM 1544 O O . PHE A 1 199 ? 1.099 7.973 5.125 1 96.06 199 PHE A O 1
ATOM 1551 N N . GLY A 1 200 ? 3.262 7.879 4.453 1 94.38 200 GLY A N 1
ATOM 1552 C CA . GLY A 1 200 ? 2.902 7.336 3.154 1 94.38 200 GLY A CA 1
ATOM 1553 C C . GLY A 1 200 ? 2.086 8.297 2.311 1 94.38 200 GLY A C 1
ATOM 1554 O O . GLY A 1 200 ? 1.133 7.887 1.644 1 94.38 200 GLY A O 1
ATOM 1555 N N . GLN A 1 201 ? 2.438 9.492 2.359 1 95.69 201 GLN A N 1
ATOM 1556 C CA . GLN A 1 201 ? 1.702 10.531 1.649 1 95.69 201 GLN A CA 1
ATOM 1557 C C . GLN A 1 201 ? 2.045 10.531 0.162 1 95.69 201 GLN A C 1
ATOM 1559 O O . GLN A 1 201 ? 3.211 10.398 -0.212 1 95.69 201 GLN A O 1
ATOM 1564 N N . PRO A 1 202 ? 1.033 10.641 -0.722 1 92.69 202 PRO A N 1
ATOM 1565 C CA . PRO A 1 202 ? 1.327 10.828 -2.145 1 92.69 202 PRO A CA 1
ATOM 1566 C C . PRO A 1 202 ? 1.854 12.227 -2.457 1 92.69 202 PRO A C 1
ATOM 1568 O O . PRO A 1 202 ? 1.895 13.094 -1.574 1 92.69 202 PRO A O 1
ATOM 1571 N N . ARG A 1 203 ? 2.359 12.383 -3.691 1 92.5 203 ARG A N 1
ATOM 1572 C CA . ARG A 1 203 ? 2.658 13.719 -4.184 1 92.5 203 ARG A CA 1
ATOM 1573 C C . ARG A 1 203 ? 1.378 14.516 -4.418 1 92.5 203 ARG A C 1
ATOM 1575 O O . ARG A 1 203 ? 0.382 13.969 -4.902 1 92.5 203 ARG A O 1
ATOM 1582 N N . ILE A 1 204 ? 1.457 15.836 -4.113 1 93.62 204 ILE A N 1
ATOM 1583 C CA . ILE A 1 204 ? 0.173 16.531 -4.156 1 93.62 204 ILE A CA 1
ATOM 1584 C C . ILE A 1 204 ? 0.287 17.781 -5.02 1 93.62 204 ILE A C 1
ATOM 1586 O O . ILE A 1 204 ? -0.715 18.438 -5.305 1 93.62 204 ILE A O 1
ATOM 1590 N N . GLY A 1 205 ? 1.469 18.094 -5.492 1 93.38 205 GLY A N 1
ATOM 1591 C CA . GLY A 1 205 ? 1.657 19.297 -6.293 1 93.38 205 GLY A CA 1
ATOM 1592 C C . GLY A 1 205 ? 2.953 19.281 -7.082 1 93.38 205 GLY A C 1
ATOM 1593 O O . GLY A 1 205 ? 3.742 18.344 -6.98 1 93.38 205 GLY A O 1
ATOM 1594 N N . ASN A 1 206 ? 3.084 20.344 -7.879 1 91.69 206 ASN A N 1
ATOM 1595 C CA . ASN A 1 206 ? 4.293 20.453 -8.688 1 91.69 206 ASN A CA 1
ATOM 1596 C C . ASN A 1 206 ? 5.426 21.125 -7.914 1 91.69 206 ASN A C 1
ATOM 1598 O O . ASN A 1 206 ? 5.277 21.438 -6.73 1 91.69 206 ASN A O 1
ATOM 1602 N N . ALA A 1 207 ? 6.539 21.312 -8.555 1 91.19 207 ALA A N 1
ATOM 1603 C CA . ALA A 1 207 ? 7.742 21.828 -7.91 1 91.19 207 ALA A CA 1
ATOM 1604 C C . ALA A 1 207 ? 7.5 23.219 -7.332 1 91.19 207 ALA A C 1
ATOM 1606 O O . ALA A 1 207 ? 7.984 23.547 -6.246 1 91.19 207 ALA A O 1
ATOM 1607 N N . ALA A 1 208 ? 6.777 24.047 -8.07 1 92.69 208 ALA A N 1
ATOM 1608 C CA . ALA A 1 208 ? 6.477 25.406 -7.598 1 92.69 208 ALA A CA 1
ATOM 1609 C C . ALA A 1 208 ? 5.664 25.359 -6.309 1 92.69 208 ALA A C 1
ATOM 1611 O O . ALA A 1 208 ? 5.926 26.125 -5.379 1 92.69 208 ALA A O 1
ATOM 1612 N N . PHE A 1 209 ? 4.707 24.516 -6.262 1 95 209 PHE A N 1
ATOM 1613 C CA . PHE A 1 209 ? 3.906 24.359 -5.055 1 95 209 PHE A CA 1
ATOM 1614 C C . PHE A 1 209 ? 4.766 23.875 -3.893 1 95 209 PHE A C 1
ATOM 1616 O O . PHE A 1 209 ? 4.617 24.359 -2.766 1 95 209 PHE A O 1
ATOM 1623 N N . VAL A 1 210 ? 5.551 22.953 -4.16 1 95.06 210 VAL A N 1
ATOM 1624 C CA . VAL A 1 210 ? 6.41 22.359 -3.143 1 95.06 210 VAL A CA 1
ATOM 1625 C C . VAL A 1 210 ? 7.316 23.422 -2.539 1 95.06 210 VAL A C 1
ATOM 1627 O O . VAL A 1 210 ? 7.527 23.453 -1.324 1 95.06 210 VAL A O 1
ATOM 1630 N N . SER A 1 211 ? 7.891 24.234 -3.354 1 94.56 211 SER A N 1
ATOM 1631 C CA . SER A 1 211 ? 8.727 25.328 -2.873 1 94.56 211 SER A CA 1
ATOM 1632 C C . SER A 1 211 ? 7.938 26.281 -1.97 1 94.56 211 SER A C 1
ATOM 1634 O O . SER A 1 211 ? 8.422 26.672 -0.91 1 94.56 211 SER A O 1
ATOM 1636 N N . TYR A 1 212 ? 6.793 26.641 -2.408 1 95.94 212 TYR A N 1
ATOM 1637 C CA . TYR A 1 212 ? 5.91 27.5 -1.622 1 95.94 212 TYR A CA 1
ATOM 1638 C C . TYR A 1 212 ? 5.57 26.844 -0.284 1 95.94 212 TYR A C 1
ATOM 1640 O O . TYR A 1 212 ? 5.668 27.484 0.765 1 95.94 212 TYR A O 1
ATOM 1648 N N . TYR A 1 213 ? 5.191 25.594 -0.326 1 97.25 213 TYR A N 1
ATOM 1649 C CA . TYR A 1 213 ? 4.824 24.828 0.867 1 97.25 213 TYR A CA 1
ATOM 1650 C C . TYR A 1 213 ? 5.973 24.812 1.869 1 97.25 213 TYR A C 1
ATOM 1652 O O . TYR A 1 213 ? 5.773 25.062 3.059 1 97.25 213 TYR A O 1
ATOM 1660 N N . SER A 1 214 ? 7.164 24.469 1.401 1 96.75 214 SER A N 1
ATOM 1661 C CA . SER A 1 214 ? 8.328 24.312 2.264 1 96.75 214 SER A CA 1
ATOM 1662 C C . SER A 1 214 ? 8.68 25.609 2.971 1 96.75 214 SER A C 1
ATOM 1664 O O . SER A 1 214 ? 9.156 25.594 4.109 1 96.75 214 SER A O 1
ATOM 1666 N N . LYS A 1 215 ? 8.461 26.656 2.314 1 95.69 215 LYS A N 1
ATOM 1667 C CA . LYS A 1 215 ? 8.719 27.969 2.906 1 95.69 215 LYS A CA 1
ATOM 1668 C C . LYS A 1 215 ? 7.711 28.297 4.008 1 95.69 215 LYS A C 1
ATOM 1670 O O . LYS A 1 215 ? 8.062 28.875 5.027 1 95.69 215 LYS A O 1
ATOM 1675 N N . ARG A 1 216 ? 6.516 27.906 3.805 1 96.62 216 ARG A N 1
ATOM 1676 C CA . ARG A 1 216 ? 5.434 28.312 4.695 1 96.62 216 ARG A CA 1
ATOM 1677 C C . ARG A 1 216 ? 5.281 27.328 5.855 1 96.62 216 ARG A C 1
ATOM 1679 O O . ARG A 1 216 ? 4.875 27.719 6.953 1 96.62 216 ARG A O 1
ATOM 1686 N N . VAL A 1 217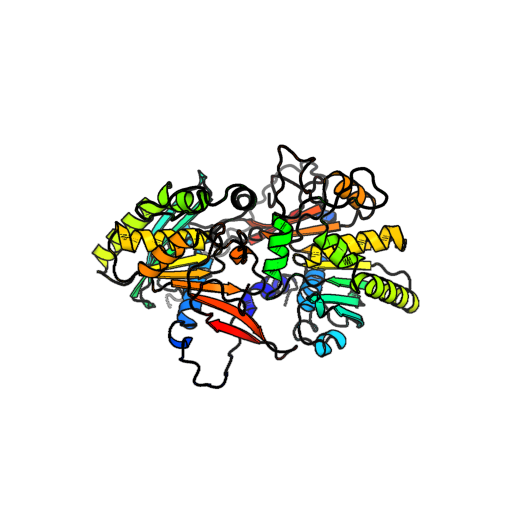 ? 5.531 26.094 5.582 1 97.62 217 VAL A N 1
ATOM 1687 C CA . VAL A 1 217 ? 5.414 25.047 6.602 1 97.62 217 VAL A CA 1
ATOM 1688 C C . VAL A 1 217 ? 6.715 24.25 6.672 1 97.62 217 VAL A C 1
ATOM 1690 O O . VAL A 1 217 ? 6.727 23.047 6.383 1 97.62 217 VAL A O 1
ATOM 1693 N N . PRO A 1 218 ? 7.742 24.797 7.191 1 95.81 218 PRO A N 1
ATOM 1694 C CA . PRO A 1 218 ? 9.055 24.141 7.16 1 95.81 218 PRO A CA 1
ATOM 1695 C C . PRO A 1 218 ? 9.125 22.922 8.07 1 95.81 218 PRO A C 1
ATOM 1697 O O . PRO A 1 218 ? 9.945 22.031 7.836 1 95.81 218 PRO A O 1
ATOM 1700 N N . ASN A 1 219 ? 8.328 22.891 9.094 1 96.56 219 ASN A N 1
ATOM 1701 C CA . ASN A 1 219 ? 8.344 21.75 10 1 96.56 219 ASN A CA 1
ATOM 1702 C C . ASN A 1 219 ? 7.441 20.625 9.492 1 96.56 219 ASN A C 1
ATOM 1704 O O . ASN A 1 219 ? 6.422 20.312 10.117 1 96.56 219 ASN A O 1
ATOM 1708 N N . THR A 1 220 ? 7.828 20.078 8.414 1 97.81 220 THR A N 1
ATOM 1709 C CA . THR A 1 220 ? 7.086 18.984 7.777 1 97.81 220 THR A CA 1
ATOM 1710 C C . THR A 1 220 ? 7.973 17.766 7.594 1 97.81 220 THR A C 1
ATOM 1712 O O . THR A 1 220 ? 9.109 17.875 7.129 1 97.81 220 THR A O 1
ATOM 1715 N N . ILE A 1 221 ? 7.496 16.625 8.062 1 97.62 221 ILE A N 1
ATOM 1716 C CA . ILE A 1 221 ? 8.188 15.352 7.887 1 97.62 221 ILE A CA 1
ATOM 1717 C C . ILE A 1 221 ? 7.266 14.352 7.191 1 97.62 221 ILE A C 1
ATOM 1719 O O . ILE A 1 221 ? 6.109 14.188 7.59 1 97.62 221 ILE A O 1
ATOM 1723 N N . ARG A 1 222 ? 7.742 13.758 6.141 1 97.5 222 ARG A N 1
ATOM 1724 C CA . ARG A 1 222 ? 7.062 12.664 5.453 1 97.5 222 ARG A CA 1
ATOM 1725 C C . ARG A 1 222 ? 7.742 11.328 5.738 1 97.5 222 ARG A C 1
ATOM 1727 O O . ARG A 1 222 ? 8.867 11.102 5.297 1 97.5 222 ARG A O 1
ATOM 1734 N N . VAL A 1 223 ? 7.059 10.492 6.426 1 96.25 223 VAL A N 1
ATOM 1735 C CA . VAL A 1 223 ? 7.598 9.164 6.695 1 96.25 223 VAL A CA 1
ATOM 1736 C C . VAL A 1 223 ? 7.121 8.18 5.629 1 96.25 223 VAL A C 1
ATOM 1738 O O . VAL A 1 223 ? 5.918 8.07 5.367 1 96.25 223 VAL A O 1
ATOM 1741 N N . THR A 1 224 ? 8.047 7.5 4.992 1 93.38 224 THR A N 1
ATOM 1742 C CA . THR A 1 224 ? 7.734 6.539 3.939 1 93.38 224 THR A CA 1
ATOM 1743 C C . THR A 1 224 ? 8.312 5.168 4.27 1 93.38 224 THR A C 1
ATOM 1745 O O . THR A 1 224 ? 9.242 5.059 5.074 1 93.38 224 THR A O 1
ATOM 1748 N N . HIS A 1 225 ? 7.68 4.168 3.676 1 88.38 225 HIS A N 1
ATOM 1749 C CA . HIS A 1 225 ? 8.125 2.791 3.863 1 88.38 225 HIS A CA 1
ATOM 1750 C C . HIS A 1 225 ? 8.523 2.158 2.537 1 88.38 225 HIS A C 1
ATOM 1752 O O . HIS A 1 225 ? 7.891 2.4 1.509 1 88.38 225 HIS A O 1
ATOM 1758 N N . GLU A 1 226 ? 9.469 1.298 2.535 1 82.94 226 GLU A N 1
ATOM 1759 C CA . GLU A 1 226 ? 10.086 0.738 1.339 1 82.94 226 GLU A CA 1
ATOM 1760 C C . GLU A 1 226 ? 9.078 -0.061 0.518 1 82.94 226 GLU A C 1
ATOM 1762 O O . GLU A 1 226 ? 9.258 -0.244 -0.688 1 82.94 226 GLU A O 1
ATOM 1767 N N . HIS A 1 227 ? 8 -0.516 1.094 1 78.5 227 HIS A N 1
ATOM 1768 C CA . HIS A 1 227 ? 7.055 -1.359 0.372 1 78.5 227 HIS A CA 1
ATOM 1769 C C . HIS A 1 227 ? 5.77 -0.603 0.056 1 78.5 227 HIS A C 1
ATOM 1771 O O . HIS A 1 227 ? 4.805 -1.188 -0.443 1 78.5 227 HIS A O 1
ATOM 1777 N N . ASP A 1 228 ? 5.824 0.667 0.347 1 84.56 228 ASP A N 1
ATOM 1778 C CA . ASP A 1 228 ? 4.621 1.468 0.122 1 84.56 228 ASP A CA 1
ATOM 1779 C C . ASP A 1 228 ? 4.664 2.146 -1.246 1 84.56 228 ASP A C 1
ATOM 1781 O O . ASP A 1 228 ? 5.586 2.908 -1.539 1 84.56 228 ASP A O 1
ATOM 1785 N N . ILE A 1 229 ? 3.639 1.958 -2.004 1 84.44 229 ILE A N 1
ATOM 1786 C CA . ILE A 1 229 ? 3.627 2.486 -3.363 1 84.44 229 ILE A CA 1
ATOM 1787 C C . ILE A 1 229 ? 3.047 3.898 -3.363 1 84.44 229 ILE A C 1
ATOM 1789 O O . ILE A 1 229 ? 3.293 4.68 -4.285 1 84.44 229 ILE A O 1
ATOM 1793 N N . VAL A 1 230 ? 2.316 4.234 -2.369 1 87.81 230 VAL A N 1
ATOM 1794 C CA . VAL A 1 230 ? 1.488 5.438 -2.361 1 87.81 230 VAL A CA 1
ATOM 1795 C C . VAL A 1 230 ? 2.371 6.676 -2.494 1 87.81 230 VAL A C 1
ATOM 1797 O O . VAL A 1 230 ? 2.074 7.574 -3.285 1 87.81 230 VAL A O 1
ATOM 1800 N N . PRO A 1 231 ? 3.492 6.699 -1.773 1 90.81 231 PRO A N 1
ATOM 1801 C CA . PRO A 1 231 ? 4.332 7.895 -1.878 1 90.81 231 PRO A CA 1
ATOM 1802 C C . PRO A 1 231 ? 4.898 8.102 -3.281 1 90.81 231 PRO A C 1
ATOM 1804 O O . PRO A 1 231 ? 5.441 9.164 -3.584 1 90.81 231 PRO A O 1
ATOM 1807 N N . HIS A 1 232 ? 4.762 7.191 -4.109 1 87.25 232 HIS A N 1
ATOM 1808 C CA . HIS A 1 232 ? 5.336 7.293 -5.445 1 87.25 232 HIS A CA 1
ATOM 1809 C C . HIS A 1 232 ? 4.277 7.68 -6.473 1 87.25 232 HIS A C 1
ATOM 1811 O O . HIS A 1 232 ? 4.547 7.699 -7.676 1 87.25 232 HIS A O 1
ATOM 1817 N N . LEU A 1 233 ? 3.096 7.902 -5.945 1 84.75 233 LEU A N 1
ATOM 1818 C CA . LEU A 1 233 ? 1.996 8.32 -6.809 1 84.75 233 LEU A CA 1
ATOM 1819 C C . LEU A 1 233 ? 1.675 9.797 -6.598 1 84.75 233 LEU A C 1
ATOM 1821 O O . LEU A 1 233 ? 1.699 10.289 -5.465 1 84.75 233 LEU A O 1
ATOM 1825 N N . PRO A 1 234 ? 1.281 10.523 -7.609 1 83.88 234 PRO A N 1
ATOM 1826 C CA . PRO A 1 234 ? 1.59 10.234 -9.016 1 83.88 234 PRO A CA 1
ATOM 1827 C C . PRO A 1 234 ? 3.09 10.148 -9.281 1 83.88 234 PRO A C 1
ATOM 1829 O O . PRO A 1 234 ? 3.896 10.547 -8.438 1 83.88 234 PRO A O 1
ATOM 1832 N N . PRO A 1 235 ? 3.471 9.594 -10.406 1 79.06 235 PRO A N 1
ATOM 1833 C CA . PRO A 1 235 ? 4.898 9.367 -10.641 1 79.06 235 PRO A CA 1
ATOM 1834 C C . PRO A 1 235 ? 5.684 10.672 -10.797 1 79.06 235 PRO A C 1
ATOM 1836 O O . PRO A 1 235 ? 5.133 11.68 -11.25 1 79.06 235 PRO A O 1
ATOM 1839 N N . TYR A 1 236 ? 6.91 10.586 -10.281 1 75.81 236 TYR A N 1
ATOM 1840 C CA . TYR A 1 236 ? 7.895 11.648 -10.461 1 75.81 236 TYR A CA 1
ATOM 1841 C C . TYR A 1 236 ? 8.82 11.336 -11.633 1 75.81 236 TYR A C 1
ATOM 1843 O O . TYR A 1 236 ? 9.422 10.266 -11.688 1 75.81 236 TYR A O 1
ATOM 1851 N N . TYR A 1 237 ? 8.789 12.258 -12.664 1 69.31 237 TYR A N 1
ATOM 1852 C CA . TYR A 1 237 ? 9.703 12.078 -13.789 1 69.31 237 TYR A CA 1
ATOM 1853 C C . TYR A 1 237 ? 10.922 12.977 -13.656 1 69.31 237 TYR A C 1
ATOM 1855 O O . TYR A 1 237 ? 10.812 14.203 -13.742 1 69.31 237 TYR A O 1
ATOM 1863 N N . GLN A 1 238 ? 12.031 12.289 -13.445 1 65.5 238 GLN A N 1
ATOM 1864 C CA . GLN A 1 238 ? 13.266 13.016 -13.164 1 65.5 238 GLN A CA 1
ATOM 1865 C C . GLN A 1 238 ? 13.656 13.906 -14.336 1 65.5 238 GLN A C 1
ATOM 1867 O O . GLN A 1 238 ? 14.273 14.953 -14.148 1 65.5 238 GLN A O 1
ATOM 1872 N N . TYR A 1 239 ? 13.258 13.484 -15.531 1 65.56 239 TYR A N 1
ATOM 1873 C CA . TYR A 1 239 ? 13.711 14.203 -16.703 1 65.56 239 TYR A CA 1
ATOM 1874 C C . TYR A 1 239 ? 12.773 15.359 -17.047 1 65.56 239 TYR A C 1
ATOM 1876 O O . TYR A 1 239 ? 13.133 16.266 -17.797 1 65.56 239 TYR A O 1
ATOM 1884 N N . PHE A 1 240 ? 11.562 15.391 -16.469 1 70.12 240 PHE A N 1
ATOM 1885 C CA . PHE A 1 240 ? 10.609 16.469 -16.688 1 70.12 240 PHE A CA 1
ATOM 1886 C C . PHE A 1 240 ? 9.992 16.922 -15.359 1 70.12 240 PHE A C 1
ATOM 1888 O O . PHE A 1 240 ? 8.773 16.891 -15.203 1 70.12 240 PHE A O 1
ATOM 1895 N N . PRO A 1 241 ? 10.844 17.344 -14.484 1 64.56 241 PRO A N 1
ATOM 1896 C CA . PRO A 1 241 ? 10.375 17.641 -13.133 1 64.56 241 PRO A CA 1
ATOM 1897 C C . PRO A 1 241 ? 9.336 18.766 -13.102 1 64.56 241 PRO A C 1
ATOM 1899 O O . PRO A 1 241 ? 8.523 18.828 -12.172 1 64.56 241 PRO A O 1
ATOM 1902 N N . GLN A 1 242 ? 9.398 19.594 -14.094 1 65.44 242 GLN A N 1
ATOM 1903 C CA . GLN A 1 242 ? 8.492 20.734 -14.078 1 65.44 242 GLN A CA 1
ATOM 1904 C C . GLN A 1 242 ? 7.059 20.312 -14.383 1 65.44 242 GLN A C 1
ATOM 1906 O O . GLN A 1 242 ? 6.113 21.031 -14.07 1 65.44 242 GLN A O 1
ATOM 1911 N N . LYS A 1 243 ? 6.977 19.203 -14.93 1 68.31 243 LYS A N 1
ATOM 1912 C CA . LYS A 1 243 ? 5.652 18.781 -15.375 1 68.31 243 LYS A CA 1
ATOM 1913 C C . LYS A 1 243 ? 5.125 17.625 -14.531 1 68.31 243 LYS A C 1
ATOM 1915 O O . LYS A 1 243 ? 4.121 17 -14.875 1 68.31 243 LYS A O 1
ATOM 1920 N N . THR A 1 244 ? 5.902 17.5 -13.422 1 80.5 244 THR A N 1
ATOM 1921 C CA . THR A 1 244 ? 5.5 16.344 -12.633 1 80.5 244 THR A CA 1
ATOM 1922 C C . THR A 1 244 ? 5.277 16.75 -11.172 1 80.5 244 THR A C 1
ATOM 1924 O O . THR A 1 244 ? 5.555 17.875 -10.781 1 80.5 244 THR A O 1
ATOM 1927 N N . TYR A 1 245 ? 4.664 15.945 -10.516 1 88.19 245 TYR A N 1
ATOM 1928 C CA . TYR A 1 245 ? 4.488 16.125 -9.078 1 88.19 245 TYR A CA 1
ATOM 1929 C C . TYR A 1 245 ? 5.816 15.961 -8.344 1 88.19 245 TYR A C 1
ATOM 1931 O O . TYR A 1 245 ? 6.723 15.281 -8.828 1 88.19 245 TYR A O 1
ATOM 1939 N N . HIS A 1 246 ? 5.875 16.688 -7.281 1 90.94 246 HIS A N 1
ATOM 1940 C CA . HIS A 1 246 ? 7.074 16.672 -6.453 1 90.94 246 HIS A CA 1
ATOM 1941 C C . HIS A 1 246 ? 6.723 16.609 -4.973 1 90.94 246 HIS A C 1
ATOM 1943 O O . HIS A 1 246 ? 5.684 17.125 -4.547 1 90.94 246 HIS A O 1
ATOM 1949 N N . HIS A 1 247 ? 7.633 15.914 -4.238 1 94.12 247 HIS A N 1
ATOM 1950 C CA . HIS A 1 247 ? 7.461 15.906 -2.789 1 94.12 247 HIS A CA 1
ATOM 1951 C C . HIS A 1 247 ? 8.188 17.094 -2.145 1 94.12 247 HIS A C 1
ATOM 1953 O O . HIS A 1 247 ? 9.227 17.531 -2.637 1 94.12 247 HIS A O 1
ATOM 1959 N N . PHE A 1 248 ? 7.625 17.609 -1.138 1 93.62 248 PHE A N 1
ATOM 1960 C CA . PHE A 1 248 ? 8.375 18.516 -0.279 1 93.62 248 PHE A CA 1
ATOM 1961 C C . PHE A 1 248 ? 9.242 17.75 0.706 1 93.62 248 PHE A C 1
ATOM 1963 O O . PHE A 1 248 ? 8.922 16.609 1.061 1 93.62 248 PHE A O 1
ATOM 1970 N N . PRO A 1 249 ? 10.391 18.344 1.018 1 93.19 249 PRO A N 1
ATOM 1971 C CA . PRO A 1 249 ? 11.148 17.797 2.146 1 93.19 249 PRO A CA 1
ATOM 1972 C C . PRO A 1 249 ? 10.445 18 3.486 1 93.19 249 PRO A C 1
ATOM 1974 O O . PRO A 1 249 ? 9.547 18.844 3.592 1 93.19 249 PRO A O 1
ATOM 1977 N N . THR A 1 250 ? 10.852 17.188 4.52 1 94.38 250 THR A N 1
ATOM 1978 C CA . THR A 1 250 ? 11.898 16.172 4.629 1 94.38 250 THR A CA 1
ATOM 1979 C C . THR A 1 250 ? 11.297 14.773 4.652 1 94.38 250 THR A C 1
ATOM 1981 O O . THR A 1 250 ? 10.328 14.516 5.371 1 94.38 250 THR A O 1
ATOM 1984 N N . GLU A 1 251 ? 11.828 13.906 3.857 1 95.44 251 GLU A N 1
ATOM 1985 C CA . GLU A 1 251 ? 11.43 12.5 3.861 1 95.44 251 GLU A CA 1
ATOM 1986 C C . GLU A 1 251 ? 12.234 11.703 4.879 1 95.44 251 GLU A C 1
ATOM 1988 O O . GLU A 1 251 ? 13.453 11.875 4.992 1 95.44 251 GLU A O 1
ATOM 1993 N N . VAL A 1 252 ? 11.609 10.938 5.641 1 95.44 252 VAL A N 1
ATOM 1994 C CA . VAL A 1 252 ? 12.234 9.891 6.453 1 95.44 252 VAL A CA 1
ATOM 1995 C C . VAL A 1 252 ? 11.836 8.516 5.922 1 95.44 252 VAL A C 1
ATOM 1997 O O . VAL A 1 252 ? 10.656 8.148 5.957 1 95.44 252 VAL A O 1
ATOM 2000 N N . TRP A 1 253 ? 12.82 7.742 5.516 1 92.31 253 TRP A N 1
ATOM 2001 C CA . TRP A 1 253 ? 12.594 6.484 4.812 1 92.31 253 TRP A CA 1
ATOM 2002 C C . TRP A 1 253 ? 12.859 5.293 5.727 1 92.31 253 TRP A C 1
ATOM 2004 O O . TRP A 1 253 ? 13.984 5.102 6.195 1 92.31 253 TRP A O 1
ATOM 2014 N N . LEU A 1 254 ? 11.836 4.625 6.027 1 88.94 254 LEU A N 1
ATOM 2015 C CA . LEU A 1 254 ? 11.93 3.383 6.781 1 88.94 254 LEU A CA 1
ATOM 2016 C C . LEU A 1 254 ? 12.203 2.203 5.855 1 88.94 254 LEU A C 1
ATOM 2018 O O . LEU A 1 254 ? 11.414 1.931 4.945 1 88.94 254 LEU A O 1
ATOM 2022 N N . HIS A 1 255 ? 13.312 1.572 6.031 1 84.56 255 HIS A N 1
ATOM 2023 C CA . HIS A 1 255 ? 13.648 0.43 5.191 1 84.56 255 HIS A CA 1
ATOM 2024 C C . HIS A 1 255 ? 14.492 -0.583 5.957 1 84.56 255 HIS A C 1
ATOM 2026 O O . HIS A 1 255 ? 15.062 -0.26 7 1 84.56 255 HIS A O 1
ATOM 2032 N N . ASN A 1 256 ? 14.453 -1.743 5.488 1 75.12 256 ASN A N 1
ATOM 2033 C CA . ASN A 1 256 ? 15.219 -2.801 6.141 1 75.12 256 ASN A CA 1
ATOM 2034 C C . ASN A 1 256 ? 16.656 -2.846 5.633 1 75.12 256 ASN A C 1
ATOM 2036 O O . ASN A 1 256 ? 16.906 -2.65 4.445 1 75.12 256 ASN A O 1
ATOM 2040 N N . VAL A 1 257 ? 17.609 -2.764 6.594 1 67.44 257 VAL A N 1
ATOM 2041 C CA . VAL A 1 257 ? 19.016 -2.949 6.273 1 67.44 257 VAL A CA 1
ATOM 2042 C C . VAL A 1 257 ? 19.516 -4.266 6.859 1 67.44 257 VAL A C 1
ATOM 2044 O O . VAL A 1 257 ? 19.031 -4.703 7.91 1 67.44 257 VAL A O 1
ATOM 2047 N N . GLY A 1 258 ? 20.531 -4.699 6.316 1 59.94 258 GLY A N 1
ATOM 2048 C CA . GLY A 1 258 ? 21.125 -5.938 6.797 1 59.94 258 GLY A CA 1
ATOM 2049 C C . GLY A 1 258 ? 20.547 -7.172 6.133 1 59.94 258 GLY A C 1
ATOM 2050 O O . GLY A 1 258 ? 19.75 -7.066 5.195 1 59.94 258 GLY A O 1
ATOM 2051 N N . LEU A 1 259 ? 21.266 -8.195 6.363 1 52.78 259 LEU A N 1
ATOM 2052 C CA . LEU A 1 259 ? 20.938 -9.445 5.691 1 52.78 259 LEU A CA 1
ATOM 2053 C C . LEU A 1 259 ? 20.328 -10.453 6.672 1 52.78 259 LEU A C 1
ATOM 2055 O O . LEU A 1 259 ? 20.812 -10.594 7.797 1 52.78 259 LEU A O 1
ATOM 2059 N N . GLY A 1 260 ? 19.141 -10.984 6.328 1 47.09 260 GLY A N 1
ATOM 2060 C CA . GLY A 1 260 ? 18.578 -12.086 7.098 1 47.09 260 GLY A CA 1
ATOM 2061 C C . GLY A 1 260 ? 18.047 -11.656 8.445 1 47.09 260 GLY A C 1
ATOM 2062 O O . GLY A 1 260 ? 17.266 -10.711 8.539 1 47.09 260 GLY A O 1
ATOM 2063 N N . ILE A 1 261 ? 18.469 -12.438 9.555 1 49.5 261 ILE A N 1
ATOM 2064 C CA . ILE A 1 261 ? 18.016 -12.281 10.938 1 49.5 261 ILE A CA 1
ATOM 2065 C C . ILE A 1 261 ? 18.578 -10.984 11.516 1 49.5 261 ILE A C 1
ATOM 2067 O O . ILE A 1 261 ? 18.062 -10.477 12.516 1 49.5 261 ILE A O 1
ATOM 2071 N N . LEU A 1 262 ? 19.516 -10.508 10.797 1 49.75 262 LEU A N 1
ATOM 2072 C CA . LEU A 1 262 ? 20.141 -9.297 11.305 1 49.75 262 LEU A CA 1
ATOM 2073 C C . LEU A 1 262 ? 19.516 -8.055 10.68 1 49.75 262 LEU A C 1
ATOM 2075 O O . LEU A 1 262 ? 19.984 -6.938 10.898 1 49.75 262 LEU A O 1
ATOM 2079 N N . ALA A 1 263 ? 18.438 -8.445 9.844 1 59.28 263 ALA A N 1
ATOM 2080 C CA . ALA A 1 263 ? 17.828 -7.285 9.211 1 59.28 263 ALA A CA 1
ATOM 2081 C C . ALA A 1 263 ? 17.062 -6.445 10.227 1 59.28 263 ALA A C 1
ATOM 2083 O O . ALA A 1 263 ? 16.391 -6.988 11.109 1 59.28 263 ALA A O 1
ATOM 2084 N N . TYR A 1 264 ? 17.359 -5.23 10.273 1 68.38 264 TYR A N 1
ATOM 2085 C CA . TYR A 1 264 ? 16.625 -4.316 11.141 1 68.38 264 TYR A CA 1
ATOM 2086 C C . TYR A 1 264 ? 16.172 -3.084 10.367 1 68.38 264 TYR A C 1
ATOM 2088 O O . TYR A 1 264 ? 16.75 -2.732 9.344 1 68.38 264 TYR A O 1
ATOM 2096 N N . THR A 1 265 ? 15.039 -2.625 10.789 1 77.75 265 THR A N 1
ATOM 2097 C CA . THR A 1 265 ? 14.461 -1.453 10.133 1 77.75 265 THR A CA 1
ATOM 2098 C C . THR A 1 265 ? 15.227 -0.189 10.531 1 77.75 265 THR A C 1
ATOM 2100 O O . THR A 1 265 ? 15.531 0.014 11.703 1 77.75 265 THR A O 1
ATOM 2103 N N . VAL A 1 266 ? 15.617 0.455 9.539 1 84.69 266 VAL A N 1
ATOM 2104 C CA . VAL A 1 266 ? 16.312 1.716 9.773 1 84.69 266 VAL A CA 1
ATOM 2105 C C . VAL A 1 266 ? 15.438 2.881 9.305 1 84.69 266 VAL A C 1
ATOM 2107 O O . VAL A 1 266 ? 14.586 2.715 8.438 1 84.69 266 VAL A O 1
ATOM 2110 N N . GLU A 1 267 ? 15.609 3.982 10.023 1 90.12 267 GLU A N 1
ATOM 2111 C CA . GLU A 1 267 ? 15.016 5.262 9.641 1 90.12 267 GLU A CA 1
ATOM 2112 C C . GLU A 1 267 ? 16.078 6.203 9.062 1 90.12 267 GLU A C 1
ATOM 2114 O O . GLU A 1 267 ? 16.938 6.703 9.797 1 90.12 267 GLU A O 1
ATOM 2119 N N . LYS A 1 268 ? 16.062 6.418 7.777 1 91.31 268 LYS A N 1
ATOM 2120 C CA . LYS A 1 268 ? 17.016 7.305 7.117 1 91.31 268 LYS A CA 1
ATOM 2121 C C . LYS A 1 268 ? 16.391 8.672 6.844 1 91.31 268 LYS A C 1
ATOM 2123 O O . LYS A 1 268 ? 15.367 8.773 6.168 1 91.31 268 LYS A O 1
ATOM 2128 N N . VAL A 1 269 ? 16.938 9.727 7.41 1 94.19 269 VAL A N 1
ATOM 2129 C CA . VAL A 1 269 ? 16.547 11.086 7.059 1 94.19 269 VAL A CA 1
ATOM 2130 C C . VAL A 1 269 ? 17.125 11.461 5.695 1 94.19 269 VAL A C 1
ATOM 2132 O O . VAL A 1 269 ? 18.344 11.5 5.523 1 94.19 269 VAL A O 1
ATOM 2135 N N . CYS A 1 270 ? 16.25 11.758 4.711 1 93.75 270 CYS A N 1
ATOM 2136 C CA . CYS A 1 270 ? 16.656 11.992 3.33 1 93.75 270 CYS A CA 1
ATOM 2137 C C . CYS A 1 270 ? 17.094 13.438 3.127 1 93.75 270 CYS A C 1
ATOM 2139 O O . CYS A 1 270 ? 17.016 14.25 4.047 1 93.75 270 CYS A O 1
ATOM 2141 N N . ASP A 1 271 ? 17.562 13.75 1.94 1 92.31 271 ASP A N 1
ATOM 2142 C CA . ASP A 1 271 ? 18.141 15.07 1.674 1 92.31 271 ASP A CA 1
ATOM 2143 C C . ASP A 1 271 ? 17.047 16.125 1.576 1 92.31 271 ASP A C 1
ATOM 2145 O O . ASP A 1 271 ? 15.883 15.859 1.871 1 92.31 271 ASP A O 1
ATOM 2149 N N . ASP A 1 272 ? 17.375 17.344 1.19 1 92.06 272 ASP A N 1
ATOM 2150 C CA . ASP A 1 272 ? 16.453 18.484 1.275 1 92.06 272 ASP A CA 1
ATOM 2151 C C . ASP A 1 272 ? 15.727 18.688 -0.047 1 92.06 272 ASP A C 1
ATOM 2153 O O . ASP A 1 272 ? 15.062 19.703 -0.237 1 92.06 272 ASP A O 1
ATOM 2157 N N . SER A 1 273 ? 15.719 17.734 -0.956 1 88.5 273 SER A N 1
ATOM 2158 C CA . SER A 1 273 ? 15.102 17.922 -2.264 1 88.5 273 SER A CA 1
ATOM 2159 C C . SER A 1 273 ? 13.648 17.453 -2.254 1 88.5 273 SER A C 1
ATOM 2161 O O . SER A 1 273 ? 12.859 17.844 -3.119 1 88.5 273 SER A O 1
ATOM 2163 N N . GLY A 1 274 ? 13.32 16.609 -1.361 1 90.81 274 GLY A N 1
ATOM 2164 C CA . GLY A 1 274 ? 12.008 15.969 -1.375 1 90.81 274 GLY A CA 1
ATOM 2165 C C . GLY A 1 274 ? 11.961 14.727 -2.248 1 90.81 274 GLY A C 1
ATOM 2166 O O . GLY A 1 274 ? 11.016 13.938 -2.162 1 90.81 274 GLY A O 1
ATOM 2167 N N . GLU A 1 275 ? 12.961 14.57 -3.1 1 90 275 GLU A N 1
ATOM 2168 C CA . GLU A 1 275 ? 13.047 13.445 -4.016 1 90 275 GLU A CA 1
ATOM 2169 C C . GLU A 1 275 ? 14.453 12.836 -4.008 1 90 275 GLU A C 1
ATOM 2171 O O . GLU A 1 275 ? 15.039 12.594 -5.066 1 90 275 GLU A O 1
ATOM 2176 N N . ASP A 1 276 ? 14.992 12.547 -2.809 1 88.69 276 ASP A N 1
ATOM 2177 C CA . ASP A 1 276 ? 16.328 11.977 -2.635 1 88.69 276 ASP A CA 1
ATOM 2178 C C . ASP A 1 276 ? 16.438 10.641 -3.357 1 88.69 276 ASP A C 1
ATOM 2180 O O . ASP A 1 276 ? 15.742 9.68 -3.02 1 88.69 276 ASP A O 1
ATOM 2184 N N . PRO A 1 277 ? 17.312 10.508 -4.359 1 83.88 277 PRO A N 1
ATOM 2185 C CA . PRO A 1 277 ? 17.438 9.258 -5.121 1 83.88 277 PRO A CA 1
ATOM 2186 C C . PRO A 1 277 ? 17.938 8.102 -4.273 1 83.88 277 PRO A C 1
ATOM 2188 O O . PRO A 1 277 ? 17.797 6.938 -4.66 1 83.88 277 PRO A O 1
ATOM 2191 N N . SER A 1 278 ? 18.547 8.375 -3.133 1 85.56 278 SER A N 1
ATOM 2192 C CA . SER A 1 278 ? 19.094 7.324 -2.287 1 85.56 278 SER A CA 1
ATOM 2193 C C . SER A 1 278 ? 18.062 6.848 -1.262 1 85.56 278 SER A C 1
ATOM 2195 O O . SER A 1 278 ? 18.359 5.965 -0.452 1 85.56 278 SER A O 1
ATOM 2197 N N . CYS A 1 279 ? 16.891 7.434 -1.272 1 88.56 279 CYS A N 1
ATOM 2198 C CA . CYS A 1 279 ? 15.812 7.012 -0.384 1 88.56 279 CYS A CA 1
ATOM 2199 C C . CYS A 1 279 ? 14.758 6.223 -1.146 1 88.56 279 CYS A C 1
ATOM 2201 O O . CYS A 1 279 ? 15.086 5.363 -1.968 1 88.56 279 CYS A O 1
ATOM 2203 N N . SER A 1 280 ? 13.445 6.32 -0.685 1 76 280 SER A N 1
ATOM 2204 C CA . SER A 1 280 ? 12.391 5.484 -1.258 1 76 280 SER A CA 1
ATOM 2205 C C . SER A 1 280 ? 12.148 5.824 -2.725 1 76 280 SER A C 1
ATOM 2207 O O . SER A 1 280 ? 11.305 5.215 -3.379 1 76 280 SER A O 1
ATOM 2209 N N . ARG A 1 281 ? 13.039 6.297 -3.615 1 65.12 281 ARG A N 1
ATOM 2210 C CA . ARG A 1 281 ? 12.766 6.727 -4.984 1 65.12 281 ARG A CA 1
ATOM 2211 C C . ARG A 1 281 ? 12.164 5.59 -5.801 1 65.12 281 ARG A C 1
ATOM 2213 O O . ARG A 1 281 ? 12.516 4.422 -5.605 1 65.12 281 ARG A O 1
ATOM 2220 N N . MET B 1 1 ? -19.422 -6.316 55.938 1 22.66 1 MET B N 1
ATOM 2221 C CA . MET B 1 1 ? -19.812 -7.285 54.906 1 22.66 1 MET B CA 1
ATOM 2222 C C . MET B 1 1 ? -19.5 -6.762 53.531 1 22.66 1 MET B C 1
ATOM 2224 O O . MET B 1 1 ? -20.109 -5.797 53.062 1 22.66 1 MET B O 1
ATOM 2228 N N . ASP B 1 2 ? -18.328 -6.605 52.812 1 26.8 2 ASP B N 1
ATOM 2229 C CA . ASP B 1 2 ? -17.625 -5.434 52.281 1 26.8 2 ASP B CA 1
ATOM 2230 C C . ASP B 1 2 ? -17.938 -5.23 50.781 1 26.8 2 ASP B C 1
ATOM 2232 O O . ASP B 1 2 ? -18.297 -6.18 50.094 1 26.8 2 ASP B O 1
ATOM 2236 N N . GLY B 1 3 ? -18.281 -4.07 50.125 1 25.58 3 GLY B N 1
ATOM 2237 C CA . GLY B 1 3 ? -18.812 -3.402 48.969 1 25.58 3 GLY B CA 1
ATOM 2238 C C . GLY B 1 3 ? -18.25 -3.926 47.656 1 25.58 3 GLY B C 1
ATOM 2239 O O . GLY B 1 3 ? -18.469 -3.344 46.594 1 25.58 3 GLY B O 1
ATOM 2240 N N . ARG B 1 4 ? -17.156 -4.859 47.688 1 26.8 4 ARG B N 1
ATOM 2241 C CA . ARG B 1 4 ? -16.297 -5.664 46.812 1 26.8 4 ARG B CA 1
ATOM 2242 C C . ARG B 1 4 ? -17.141 -6.551 45.906 1 26.8 4 ARG B C 1
ATOM 2244 O O . ARG B 1 4 ? -16.703 -6.91 44.812 1 26.8 4 ARG B O 1
ATOM 2251 N N . THR B 1 5 ? -18.344 -7.062 46.344 1 24.36 5 THR B N 1
ATOM 2252 C CA . THR B 1 5 ? -19.109 -8.219 45.875 1 24.36 5 THR B CA 1
ATOM 2253 C C . THR B 1 5 ? -19.969 -7.867 44.656 1 24.36 5 THR B C 1
ATOM 2255 O O . THR B 1 5 ? -20.266 -8.727 43.844 1 24.36 5 THR B O 1
ATOM 2258 N N . LEU B 1 6 ? -20.562 -6.586 44.625 1 22.67 6 LEU B N 1
ATOM 2259 C CA . LEU B 1 6 ? -21.766 -6.305 43.844 1 22.67 6 LEU B CA 1
ATOM 2260 C C . LEU B 1 6 ? -21.453 -6.289 42.375 1 22.67 6 LEU B C 1
ATOM 2262 O O . LEU B 1 6 ? -22.25 -6.766 41.531 1 22.67 6 LEU B O 1
ATOM 2266 N N . LEU B 1 7 ? -20.203 -5.723 41.938 1 20 7 LEU B N 1
ATOM 2267 C CA . LEU B 1 7 ? -19.984 -5.152 40.625 1 20 7 LEU B CA 1
ATOM 2268 C C . LEU B 1 7 ? -19.906 -6.25 39.562 1 20 7 LEU B C 1
ATOM 2270 O O . LEU B 1 7 ? -19.938 -5.969 38.375 1 20 7 LEU B O 1
ATOM 2274 N N . LYS B 1 8 ? -19.891 -7.586 39.906 1 23.08 8 LYS B N 1
ATOM 2275 C CA . LYS B 1 8 ? -19.594 -8.812 39.188 1 23.08 8 LYS B CA 1
ATOM 2276 C C . LYS B 1 8 ? -20.703 -9.125 38.156 1 23.08 8 LYS B C 1
ATOM 2278 O O . LYS B 1 8 ? -20.422 -9.695 37.094 1 23.08 8 LYS B O 1
ATOM 2283 N N . MET B 1 9 ? -22 -8.844 38.5 1 20.81 9 MET B N 1
ATOM 2284 C CA . MET B 1 9 ? -23.109 -9.656 38 1 20.81 9 MET B CA 1
ATOM 2285 C C . MET B 1 9 ? -23.453 -9.273 36.562 1 20.81 9 MET B C 1
ATOM 2287 O O . MET B 1 9 ? -24.094 -10.047 35.844 1 20.81 9 MET B O 1
ATOM 2291 N N . VAL B 1 10 ? -23.359 -7.984 36.25 1 22.59 10 VAL B N 1
ATOM 2292 C CA . VAL B 1 10 ? -24.328 -7.598 35.219 1 22.59 10 VAL B CA 1
ATOM 2293 C C . VAL B 1 10 ? -23.891 -8.156 33.875 1 22.59 10 VAL B C 1
ATOM 2295 O O . VAL B 1 10 ? -24.594 -7.98 32.875 1 22.59 10 VAL B O 1
ATOM 2298 N N . ILE B 1 11 ? -22.625 -8.805 33.781 1 20.78 11 ILE B N 1
ATOM 2299 C CA . ILE B 1 11 ? -21.906 -8.68 32.5 1 20.78 11 ILE B CA 1
ATOM 2300 C C . ILE B 1 11 ? -22.516 -9.633 31.484 1 20.78 11 ILE B C 1
ATOM 2302 O O . ILE B 1 11 ? -22.422 -9.398 30.281 1 20.78 11 ILE B O 1
ATOM 2306 N N . ILE B 1 12 ? -23.219 -10.781 31.859 1 20.33 12 ILE B N 1
ATOM 2307 C CA . ILE B 1 12 ? -23.062 -12.016 31.094 1 20.33 12 ILE B CA 1
ATOM 2308 C C . ILE B 1 12 ? -24 -11.992 29.891 1 20.33 12 ILE B C 1
ATOM 2310 O O . ILE B 1 12 ? -23.688 -12.57 28.844 1 20.33 12 ILE B O 1
ATOM 2314 N N . THR B 1 13 ? -25.234 -11.453 29.984 1 19.94 13 THR B N 1
ATOM 2315 C CA . THR B 1 13 ? -26.328 -12.188 29.359 1 19.94 13 THR B CA 1
ATOM 2316 C C . THR B 1 13 ? -26.375 -11.922 27.859 1 19.94 13 THR B C 1
ATOM 2318 O O . THR B 1 13 ? -27.109 -12.586 27.125 1 19.94 13 THR B O 1
ATOM 2321 N N . CYS B 1 14 ? -25.844 -10.812 27.344 1 20.73 14 CYS B N 1
ATOM 2322 C CA . CYS B 1 14 ? -26.609 -10.438 26.172 1 20.73 14 CYS B CA 1
ATOM 2323 C C . CYS B 1 14 ? -26.281 -11.344 24.984 1 20.73 14 CYS B C 1
ATOM 2325 O O . CYS B 1 14 ? -25.516 -10.961 24.109 1 20.73 14 CYS B O 1
ATOM 2327 N N . LEU B 1 15 ? -25.953 -12.766 25.203 1 20.62 15 LEU B N 1
ATOM 2328 C CA . LEU B 1 15 ? -25.453 -13.641 24.141 1 20.62 15 LEU B CA 1
ATOM 2329 C C . LEU B 1 15 ? -26.422 -13.703 22.969 1 20.62 15 LEU B C 1
ATOM 2331 O O . LEU B 1 15 ? -26.031 -13.555 21.812 1 20.62 15 LEU B O 1
ATOM 2335 N N . ILE B 1 16 ? -27.609 -14.492 23 1 23.48 16 ILE B N 1
ATOM 2336 C CA . ILE B 1 16 ? -28.031 -15.531 22.078 1 23.48 16 ILE B CA 1
ATOM 2337 C C . ILE B 1 16 ? -29 -14.945 21.047 1 23.48 16 ILE B C 1
ATOM 2339 O O . ILE B 1 16 ? -30.219 -14.906 21.266 1 23.48 16 ILE B O 1
ATOM 2343 N N . ALA B 1 17 ? -29.031 -13.742 20.625 1 22.31 17 ALA B N 1
ATOM 2344 C CA . ALA B 1 17 ? -30.203 -13.531 19.781 1 22.31 17 ALA B CA 1
ATOM 2345 C C . ALA B 1 17 ? -30.172 -14.438 18.547 1 22.31 17 ALA B C 1
ATOM 2347 O O . ALA B 1 17 ? -29.156 -14.492 17.844 1 22.31 17 ALA B O 1
ATOM 2348 N N . TYR B 1 18 ? -30.984 -15.602 18.391 1 23.02 18 TYR B N 1
ATOM 2349 C CA . TYR B 1 18 ? -31.375 -16.625 17.438 1 23.02 18 TYR B CA 1
ATOM 2350 C C . TYR B 1 18 ? -31.844 -16.016 16.125 1 23.02 18 TYR B C 1
ATOM 2352 O O . TYR B 1 18 ? -32.969 -15.5 16.031 1 23.02 18 TYR B O 1
ATOM 2360 N N . SER B 1 19 ? -31.203 -15.133 15.43 1 24.67 19 SER B N 1
ATOM 2361 C CA . SER B 1 19 ? -31.891 -14.719 14.211 1 24.67 19 SER B CA 1
ATOM 2362 C C . SER B 1 19 ? -32.188 -15.914 13.312 1 24.67 19 SER B C 1
ATOM 2364 O O . SER B 1 19 ? -31.312 -16.719 13.023 1 24.67 19 SER B O 1
ATOM 2366 N N . THR B 1 20 ? -33.375 -16.516 13.211 1 26.92 20 THR B N 1
ATOM 2367 C CA . THR B 1 20 ? -34.062 -17.438 12.312 1 26.92 20 THR B CA 1
ATOM 2368 C C . THR B 1 20 ? -33.938 -16.969 10.867 1 26.92 20 THR B C 1
ATOM 2370 O O . THR B 1 20 ? -34.688 -17.422 10 1 26.92 20 THR B O 1
ATOM 2373 N N . GLY B 1 21 ? -33.156 -16.109 10.414 1 26.56 21 GLY B N 1
ATOM 2374 C CA . GLY B 1 21 ? -33.5 -15.68 9.062 1 26.56 21 GLY B CA 1
ATOM 2375 C C . GLY B 1 21 ? -33.469 -16.812 8.055 1 26.56 21 GLY B C 1
ATOM 2376 O O . GLY B 1 21 ? -32.812 -17.828 8.289 1 26.56 21 GLY B O 1
ATOM 2377 N N . ARG B 1 22 ? -34.438 -16.953 7.039 1 29.22 22 ARG B N 1
ATOM 2378 C CA . ARG B 1 22 ? -34.719 -17.766 5.867 1 29.22 22 ARG B CA 1
ATOM 2379 C C . ARG B 1 22 ? -33.469 -17.984 5.031 1 29.22 22 ARG B C 1
ATOM 2381 O O . ARG B 1 22 ? -32.656 -17.078 4.891 1 29.22 22 ARG B O 1
ATOM 2388 N N . GLU B 1 23 ? -33.062 -19.188 4.676 1 29.48 23 GLU B N 1
ATOM 2389 C CA . GLU B 1 23 ? -32.094 -19.953 3.928 1 29.48 23 GLU B CA 1
ATOM 2390 C C . GLU B 1 23 ? -32.031 -19.5 2.473 1 29.48 23 GLU B C 1
ATOM 2392 O O . GLU B 1 23 ? -32.812 -19.938 1.639 1 29.48 23 GLU B O 1
ATOM 2397 N N . LEU B 1 24 ? -32.188 -18.234 2.031 1 31.23 24 LEU B N 1
ATOM 2398 C CA . LEU B 1 24 ? -32.094 -18.109 0.58 1 31.23 24 LEU B CA 1
ATOM 2399 C C . LEU B 1 24 ? -30.891 -18.859 0.041 1 31.23 24 LEU B C 1
ATOM 2401 O O . LEU B 1 24 ? -29.812 -18.828 0.648 1 31.23 24 LEU B O 1
ATOM 2405 N N . LYS B 1 25 ? -31.047 -19.828 -0.836 1 33.25 25 LYS B N 1
ATOM 2406 C CA . LYS B 1 25 ? -30.125 -20.734 -1.498 1 33.25 25 LYS B CA 1
ATOM 2407 C C . LYS B 1 25 ? -28.906 -19.984 -2.049 1 33.25 25 LYS B C 1
ATOM 2409 O O . LYS B 1 25 ? -28.969 -19.438 -3.15 1 33.25 25 LYS B O 1
ATOM 2414 N N . VAL B 1 26 ? -28.297 -18.984 -1.435 1 36.41 26 VAL B N 1
ATOM 2415 C CA . VAL B 1 26 ? -27.016 -18.469 -1.919 1 36.41 26 VAL B CA 1
ATOM 2416 C C . VAL B 1 26 ? -26.062 -19.641 -2.172 1 36.41 26 VAL B C 1
ATOM 2418 O O . VAL B 1 26 ? -25.766 -20.422 -1.265 1 36.41 26 VAL B O 1
ATOM 2421 N N . GLU B 1 27 ? -25.938 -20.266 -3.328 1 39.75 27 GLU B N 1
ATOM 2422 C CA . GLU B 1 27 ? -24.953 -21.266 -3.709 1 39.75 27 GLU B CA 1
ATOM 2423 C C . GLU B 1 27 ? -23.641 -21.078 -2.949 1 39.75 27 GLU B C 1
ATOM 2425 O O . GLU B 1 27 ? -23.156 -19.953 -2.818 1 39.75 27 GLU B O 1
ATOM 2430 N N . ASP B 1 28 ? -23.094 -21.797 -2.021 1 47.38 28 ASP B N 1
ATOM 2431 C CA . ASP B 1 28 ? -22.125 -21.781 -0.929 1 47.38 28 ASP B CA 1
ATOM 2432 C C . ASP B 1 28 ? -20.719 -21.469 -1.445 1 47.38 28 ASP B C 1
ATOM 2434 O O . ASP B 1 28 ? -19.969 -22.375 -1.807 1 47.38 28 ASP B O 1
ATOM 2438 N N . ARG B 1 29 ? -20.406 -20.484 -2.293 1 53 29 ARG B N 1
ATOM 2439 C CA . ARG B 1 29 ? -19.109 -20.031 -2.76 1 53 29 ARG B CA 1
ATOM 2440 C C . ARG B 1 29 ? -18.078 -20.047 -1.628 1 53 29 ARG B C 1
ATOM 2442 O O . ARG B 1 29 ? -16.891 -19.859 -1.862 1 53 29 ARG B O 1
ATOM 2449 N N . ARG B 1 30 ? -18.531 -20.203 -0.419 1 54.69 30 ARG B N 1
ATOM 2450 C CA . ARG B 1 30 ? -17.688 -20.203 0.769 1 54.69 30 ARG B CA 1
ATOM 2451 C C . ARG B 1 30 ? -16.75 -21.406 0.787 1 54.69 30 ARG B C 1
ATOM 2453 O O . ARG B 1 30 ? -15.742 -21.406 1.491 1 54.69 30 ARG B O 1
ATOM 2460 N N . THR B 1 31 ? -17.016 -22.359 -0.139 1 67.38 31 THR B N 1
ATOM 2461 C CA . THR B 1 31 ? -16.234 -23.578 -0.05 1 67.38 31 THR B CA 1
ATOM 2462 C C . THR B 1 31 ? -14.961 -23.453 -0.888 1 67.38 31 THR B C 1
ATOM 2464 O O . THR B 1 31 ? -14.07 -24.297 -0.795 1 67.38 31 THR B O 1
ATOM 2467 N N . ILE B 1 32 ? -14.82 -22.344 -1.611 1 82.19 32 ILE B N 1
ATOM 2468 C CA . ILE B 1 32 ? -13.688 -22.25 -2.529 1 82.19 32 ILE B CA 1
ATOM 2469 C C . ILE B 1 32 ? -12.469 -21.719 -1.792 1 82.19 32 ILE B C 1
ATOM 2471 O O . ILE B 1 32 ? -11.328 -22 -2.172 1 82.19 32 ILE B O 1
ATOM 2475 N N . TYR B 1 33 ? -12.672 -21.047 -0.681 1 92.06 33 TYR B N 1
ATOM 2476 C CA . TYR B 1 33 ? -11.602 -20.344 0.025 1 92.06 33 TYR B CA 1
ATOM 2477 C C . TYR B 1 33 ? -11.32 -21 1.372 1 92.06 33 TYR B C 1
ATOM 2479 O O . TYR B 1 33 ? -12.25 -21.312 2.123 1 92.06 33 TYR B O 1
ATOM 2487 N N . ASN B 1 34 ? -10.094 -21.266 1.607 1 93.69 34 ASN B N 1
ATOM 2488 C CA . ASN B 1 34 ? -9.617 -21.812 2.875 1 93.69 34 ASN B CA 1
ATOM 2489 C C . ASN B 1 34 ? -8.727 -20.828 3.615 1 93.69 34 ASN B C 1
ATOM 2491 O O . ASN B 1 34 ? -7.602 -20.562 3.186 1 93.69 34 ASN B O 1
ATOM 2495 N N . HIS B 1 35 ? -9.188 -20.344 4.781 1 93.19 35 HIS B N 1
ATOM 2496 C CA . HIS B 1 35 ? -8.484 -19.328 5.562 1 93.19 35 HIS B CA 1
ATOM 2497 C C . HIS B 1 35 ? -7.137 -19.844 6.055 1 93.19 35 HIS B C 1
ATOM 2499 O O . HIS B 1 35 ? -6.137 -19.125 6.023 1 93.19 35 HIS B O 1
ATOM 2505 N N . THR B 1 36 ? -7.141 -21.016 6.52 1 92.25 36 THR B N 1
ATOM 2506 C CA . THR B 1 36 ? -5.91 -21.594 7.047 1 92.25 36 THR B CA 1
ATOM 2507 C C . THR B 1 36 ? -4.836 -21.656 5.961 1 92.25 36 THR B C 1
ATOM 2509 O O . THR B 1 36 ? -3.689 -21.266 6.191 1 92.25 36 THR B O 1
ATOM 2512 N N . LEU B 1 37 ? -5.238 -22.156 4.777 1 95.88 37 LEU B N 1
ATOM 2513 C CA . LEU B 1 37 ? -4.301 -22.219 3.662 1 95.88 37 LEU B CA 1
ATOM 2514 C C . LEU B 1 37 ? -3.803 -20.828 3.283 1 95.88 37 LEU B C 1
ATOM 2516 O O . LEU B 1 37 ? -2.613 -20.641 3.021 1 95.88 37 LEU B O 1
ATOM 2520 N N . ALA B 1 38 ? -4.711 -19.859 3.285 1 95.81 38 ALA B N 1
ATOM 2521 C CA . ALA B 1 38 ? -4.344 -18.484 2.959 1 95.81 38 ALA B CA 1
ATOM 2522 C C . ALA B 1 38 ? -3.311 -17.953 3.945 1 95.81 38 ALA B C 1
ATOM 2524 O O . ALA B 1 38 ? -2.359 -17.266 3.549 1 95.81 38 ALA B O 1
ATOM 2525 N N . THR B 1 39 ? -3.475 -18.281 5.18 1 94.5 39 THR B N 1
ATOM 2526 C CA . THR B 1 39 ? -2.562 -17.812 6.219 1 94.5 39 THR B CA 1
ATOM 2527 C C . THR B 1 39 ? -1.182 -18.438 6.043 1 94.5 39 THR B C 1
ATOM 2529 O O . THR B 1 39 ? -0.162 -17.781 6.246 1 94.5 39 THR B O 1
ATOM 2532 N N . ILE B 1 40 ? -1.182 -19.609 5.633 1 94.81 40 ILE B N 1
ATOM 2533 C CA . ILE B 1 40 ? 0.081 -20.297 5.398 1 94.81 40 ILE B CA 1
ATOM 2534 C C . ILE B 1 40 ? 0.778 -19.703 4.18 1 94.81 40 ILE B C 1
ATOM 2536 O O . ILE B 1 40 ? 1.969 -19.391 4.234 1 94.81 40 ILE B O 1
ATOM 2540 N N . LEU B 1 41 ? 0.062 -19.531 3.098 1 97.19 41 LEU B N 1
ATOM 2541 C CA . LEU B 1 41 ? 0.661 -19.078 1.85 1 97.19 41 LEU B CA 1
ATOM 2542 C C . LEU B 1 41 ? 1.11 -17.625 1.965 1 97.19 41 LEU B C 1
ATOM 2544 O O . LEU B 1 41 ? 2.107 -17.219 1.358 1 97.19 41 LEU B O 1
ATOM 2548 N N . VAL B 1 42 ? 0.372 -16.828 2.748 1 96.31 42 VAL B N 1
ATOM 2549 C CA . VAL B 1 42 ? 0.812 -15.453 2.926 1 96.31 42 VAL B CA 1
ATOM 2550 C C . VAL B 1 42 ? 2.141 -15.43 3.68 1 96.31 42 VAL B C 1
ATOM 2552 O O . VAL B 1 42 ? 2.963 -14.531 3.469 1 96.31 42 VAL B O 1
ATOM 2555 N N . GLU B 1 43 ? 2.332 -16.375 4.539 1 94.69 43 GLU B N 1
ATOM 2556 C CA . GLU B 1 43 ? 3.611 -16.469 5.238 1 94.69 43 GLU B CA 1
ATOM 2557 C C . GLU B 1 43 ? 4.75 -16.75 4.266 1 94.69 43 GLU B C 1
ATOM 2559 O O . GLU B 1 43 ? 5.832 -16.172 4.379 1 94.69 43 GLU B O 1
ATOM 2564 N N . TYR B 1 44 ? 4.527 -17.641 3.285 1 96.44 44 TYR B N 1
ATOM 2565 C CA . TYR B 1 44 ? 5.531 -17.875 2.252 1 96.44 44 TYR B CA 1
ATOM 2566 C C . TYR B 1 44 ? 5.793 -16.609 1.446 1 96.44 44 TYR B C 1
ATOM 2568 O O . TYR B 1 44 ? 6.949 -16.266 1.179 1 96.44 44 TYR B O 1
ATOM 2576 N N . ALA B 1 45 ? 4.699 -15.891 1.119 1 95.94 45 ALA B N 1
ATOM 2577 C CA . ALA B 1 45 ? 4.801 -14.672 0.33 1 95.94 45 ALA B CA 1
ATOM 2578 C C . ALA B 1 45 ? 5.551 -13.586 1.096 1 95.94 45 ALA B C 1
ATOM 2580 O O . ALA B 1 45 ? 6.223 -12.742 0.494 1 95.94 45 ALA B O 1
ATOM 2581 N N . ALA B 1 46 ? 5.426 -13.648 2.379 1 91.44 46 ALA B N 1
ATOM 2582 C CA . ALA B 1 46 ? 6.133 -12.68 3.215 1 91.44 46 ALA B CA 1
ATOM 2583 C C . ALA B 1 46 ? 7.602 -13.062 3.375 1 91.44 46 ALA B C 1
ATOM 2585 O O . ALA B 1 46 ? 8.477 -12.195 3.369 1 91.44 46 ALA B O 1
ATOM 2586 N N . THR B 1 47 ? 7.871 -14.305 3.477 1 93.12 47 THR B N 1
ATOM 2587 C CA . THR B 1 47 ? 9.203 -14.797 3.789 1 93.12 47 THR B CA 1
ATOM 2588 C C . THR B 1 47 ? 10.164 -14.531 2.633 1 93.12 47 THR B C 1
ATOM 2590 O O . THR B 1 47 ? 11.352 -14.289 2.85 1 93.12 47 THR B O 1
ATOM 2593 N N . VAL B 1 48 ? 9.633 -14.484 1.435 1 93.75 48 VAL B N 1
ATOM 2594 C CA . VAL B 1 48 ? 10.492 -14.328 0.263 1 93.75 48 VAL B CA 1
ATOM 2595 C C . VAL B 1 48 ? 11.117 -12.938 0.266 1 93.75 48 VAL B C 1
ATOM 2597 O O . VAL B 1 48 ? 12.094 -12.688 -0.444 1 93.75 48 VAL B O 1
ATOM 2600 N N . TYR B 1 49 ? 10.672 -12.039 1.087 1 88.5 49 TYR B N 1
ATOM 2601 C CA . TYR B 1 49 ? 11.195 -10.68 1.158 1 88.5 49 TYR B CA 1
ATOM 2602 C C . TYR B 1 49 ? 12.453 -10.625 2.01 1 88.5 49 TYR B C 1
ATOM 2604 O O . TYR B 1 49 ? 13.164 -9.609 2.018 1 88.5 49 TYR B O 1
ATOM 2612 N N . ILE B 1 50 ? 12.711 -11.719 2.67 1 86.38 50 ILE B N 1
ATOM 2613 C CA . ILE B 1 50 ? 13.875 -11.734 3.549 1 86.38 50 ILE B CA 1
ATOM 2614 C C . ILE B 1 50 ? 15.141 -11.555 2.723 1 86.38 50 ILE B C 1
ATOM 2616 O O . ILE B 1 50 ? 15.32 -12.203 1.688 1 86.38 50 ILE B O 1
ATOM 2620 N N . SER B 1 51 ? 16 -10.695 3.182 1 81.44 51 SER B N 1
ATOM 2621 C CA . SER B 1 51 ? 17.188 -10.32 2.422 1 81.44 51 SER B CA 1
ATOM 2622 C C . SER B 1 51 ? 18.328 -11.305 2.639 1 81.44 51 SER B C 1
ATOM 2624 O O . SER B 1 51 ? 19.203 -11.461 1.778 1 81.44 51 SER B O 1
ATOM 2626 N N . ASP B 1 52 ? 18.359 -11.93 3.77 1 86 52 ASP B N 1
ATOM 2627 C CA . ASP B 1 52 ? 19.406 -12.898 4.051 1 86 52 ASP B CA 1
ATOM 2628 C C . ASP B 1 52 ? 19.188 -14.188 3.268 1 86 52 ASP B C 1
ATOM 2630 O O . ASP B 1 52 ? 18.406 -15.047 3.678 1 86 52 ASP B O 1
ATOM 2634 N N . LEU B 1 53 ? 19.984 -14.352 2.285 1 88.5 53 LEU B N 1
ATOM 2635 C CA . LEU B 1 53 ? 19.797 -15.469 1.364 1 88.5 53 LEU B CA 1
ATOM 2636 C C . LEU B 1 53 ? 20.141 -16.797 2.037 1 88.5 53 LEU B C 1
ATOM 2638 O O . LEU B 1 53 ? 19.562 -17.828 1.713 1 88.5 53 LEU B O 1
ATOM 2642 N N . THR B 1 54 ? 21.062 -16.719 2.963 1 89.69 54 THR B N 1
ATOM 2643 C CA . THR B 1 54 ? 21.438 -17.938 3.676 1 89.69 54 THR B CA 1
ATOM 2644 C C . THR B 1 54 ? 20.281 -18.422 4.555 1 89.69 54 THR B C 1
ATOM 2646 O O . THR B 1 54 ? 19.969 -19.609 4.57 1 89.69 54 THR B O 1
ATOM 2649 N N . GLU B 1 55 ? 19.688 -17.5 5.195 1 90.19 55 GLU B N 1
ATOM 2650 C CA . GLU B 1 55 ? 18.547 -17.844 6.027 1 90.19 55 GLU B CA 1
ATOM 2651 C C . GLU B 1 55 ? 17.391 -18.391 5.191 1 90.19 55 GLU B C 1
ATOM 2653 O O . GLU B 1 55 ? 16.672 -19.297 5.629 1 90.19 55 GLU B O 1
ATOM 2658 N N . LEU B 1 56 ? 17.266 -17.844 4.043 1 91.88 56 LEU B N 1
ATOM 2659 C CA . LEU B 1 56 ? 16.203 -18.297 3.164 1 91.88 56 LEU B CA 1
ATOM 2660 C C . LEU B 1 56 ? 16.5 -19.703 2.637 1 91.88 56 LEU B C 1
ATOM 2662 O O . LEU B 1 56 ? 15.648 -20.594 2.701 1 91.88 56 LEU B O 1
ATOM 2666 N N . PHE B 1 57 ? 17.688 -19.859 2.266 1 92.06 57 PHE B N 1
ATOM 2667 C CA . PHE B 1 57 ? 18.062 -21.125 1.649 1 92.06 57 PHE B CA 1
ATOM 2668 C C . PHE B 1 57 ? 18.016 -22.266 2.668 1 92.06 57 PHE B C 1
ATOM 2670 O O . PHE B 1 57 ? 17.609 -23.391 2.338 1 92.06 57 PHE B O 1
ATOM 2677 N N . THR B 1 58 ? 18.406 -21.922 3.898 1 93.69 58 THR B N 1
ATOM 2678 C CA . THR B 1 58 ? 18.422 -22.938 4.934 1 93.69 58 THR B CA 1
ATOM 2679 C C . THR B 1 58 ? 17.094 -22.953 5.691 1 93.69 58 THR B C 1
ATOM 2681 O O . THR B 1 58 ? 16.891 -23.781 6.59 1 93.69 58 THR B O 1
ATOM 2684 N N . TRP B 1 59 ? 16.203 -22.094 5.348 1 94.69 59 TRP B N 1
ATOM 2685 C CA . TRP B 1 59 ? 14.883 -21.922 5.941 1 94.69 59 TRP B CA 1
ATOM 2686 C C . TRP B 1 59 ? 14.977 -21.797 7.457 1 94.69 59 TRP B C 1
ATOM 2688 O O . TRP B 1 59 ? 14.312 -22.531 8.188 1 94.69 59 TRP B O 1
ATOM 2698 N N . THR B 1 60 ? 15.844 -20.891 7.957 1 91.5 60 THR B N 1
ATOM 2699 C CA . THR B 1 60 ? 16.094 -20.688 9.375 1 91.5 60 THR B CA 1
ATOM 2700 C C . THR B 1 60 ? 15.781 -19.234 9.773 1 91.5 60 THR B C 1
ATOM 2702 O O . THR B 1 60 ? 16.281 -18.75 10.781 1 91.5 60 THR B O 1
ATOM 2705 N N . CYS B 1 61 ? 15.016 -18.641 8.953 1 87.25 61 CYS B N 1
ATOM 2706 C CA . CYS B 1 61 ? 14.648 -17.25 9.258 1 87.25 61 CYS B CA 1
ATOM 2707 C C . CYS B 1 61 ? 13.664 -17.188 10.414 1 87.25 61 CYS B C 1
ATOM 2709 O O . CYS B 1 61 ? 13.023 -18.188 10.75 1 87.25 61 CYS B O 1
ATOM 2711 N N . PRO B 1 62 ? 13.531 -16.062 11.094 1 80.81 62 PRO B N 1
ATOM 2712 C CA . PRO B 1 62 ? 12.648 -15.93 12.25 1 80.81 62 PRO B CA 1
ATOM 2713 C C . PRO B 1 62 ? 11.203 -16.328 11.938 1 80.81 62 PRO B C 1
ATOM 2715 O O . PRO B 1 62 ? 10.508 -16.875 12.805 1 80.81 62 PRO B O 1
ATOM 2718 N N . ARG B 1 63 ? 10.75 -16.125 10.734 1 82.62 63 ARG B N 1
ATOM 2719 C CA . ARG B 1 63 ? 9.375 -16.453 10.375 1 82.62 63 ARG B CA 1
ATOM 2720 C C . ARG B 1 63 ? 9.289 -17.859 9.789 1 82.62 63 ARG B C 1
ATOM 2722 O O . ARG B 1 63 ? 8.195 -18.344 9.484 1 82.62 63 ARG B O 1
ATOM 2729 N N . CYS B 1 64 ? 10.359 -18.531 9.766 1 90.69 64 CYS B N 1
ATOM 2730 C CA . CYS B 1 64 ? 10.422 -19.812 9.055 1 90.69 64 CYS B CA 1
ATOM 2731 C C . CYS B 1 64 ? 10.117 -20.969 9.992 1 90.69 64 CYS B C 1
ATOM 2733 O O . CYS B 1 64 ? 10.07 -22.125 9.555 1 90.69 64 CYS B O 1
ATOM 2735 N N . ASP B 1 65 ? 9.852 -20.688 11.242 1 87.5 65 ASP B N 1
ATOM 2736 C CA . ASP B 1 65 ? 9.695 -21.766 12.211 1 87.5 65 ASP B CA 1
ATOM 2737 C C . ASP B 1 65 ? 8.258 -21.859 12.711 1 87.5 65 ASP B C 1
ATOM 2739 O O . ASP B 1 65 ? 7.992 -22.438 13.766 1 87.5 65 ASP B O 1
ATOM 2743 N N . ASP B 1 66 ? 7.344 -21.328 12.031 1 89.69 66 ASP B N 1
ATOM 2744 C CA . ASP B 1 66 ? 5.945 -21.391 12.445 1 89.69 66 ASP B CA 1
ATOM 2745 C C . ASP B 1 66 ? 5.086 -22.078 11.391 1 89.69 66 ASP B C 1
ATOM 2747 O O . ASP B 1 66 ? 5.191 -23.297 11.188 1 89.69 66 ASP B O 1
ATOM 2751 N N . LEU B 1 67 ? 4.32 -21.344 10.672 1 90.62 67 LEU B N 1
ATOM 2752 C CA . LEU B 1 67 ? 3.344 -21.906 9.742 1 90.62 67 LEU B CA 1
ATOM 2753 C C . LEU B 1 67 ? 4.035 -22.562 8.555 1 90.62 67 LEU B C 1
ATOM 2755 O O . LEU B 1 67 ? 3.422 -23.359 7.836 1 90.62 67 LEU B O 1
ATOM 2759 N N . THR B 1 68 ? 5.324 -22.266 8.281 1 95.38 68 THR B N 1
ATOM 2760 C CA . THR B 1 68 ? 6.035 -22.781 7.121 1 95.38 68 THR B CA 1
ATOM 2761 C C . THR B 1 68 ? 7.184 -23.688 7.555 1 95.38 68 THR B C 1
ATOM 2763 O O . THR B 1 68 ? 8.07 -24 6.758 1 95.38 68 THR B O 1
ATOM 2766 N N . LYS B 1 69 ? 7.145 -24.094 8.789 1 94.75 69 LYS B N 1
ATOM 2767 C CA . LYS B 1 69 ? 8.203 -24.938 9.336 1 94.75 69 LYS B CA 1
ATOM 2768 C C . LYS B 1 69 ? 8.375 -26.203 8.5 1 94.75 69 LYS B C 1
ATOM 2770 O O . LYS B 1 69 ? 7.395 -26.828 8.078 1 94.75 69 LYS B O 1
ATOM 2775 N N . GLY B 1 70 ? 9.68 -26.578 8.227 1 95.19 70 GLY B N 1
ATOM 2776 C CA . GLY B 1 70 ? 9.969 -27.828 7.527 1 95.19 70 GLY B CA 1
ATOM 2777 C C . GLY B 1 70 ? 10.07 -27.656 6.023 1 95.19 70 GLY B C 1
ATOM 2778 O O . GLY B 1 70 ? 10.43 -28.609 5.312 1 95.19 70 GLY B O 1
ATOM 2779 N N . PHE B 1 71 ? 9.812 -26.484 5.574 1 97.5 71 PHE B N 1
ATOM 2780 C CA . PHE B 1 71 ? 9.922 -26.234 4.145 1 97.5 71 PHE B CA 1
ATOM 2781 C C . PHE B 1 71 ? 11.32 -26.562 3.641 1 97.5 71 PHE B C 1
ATOM 2783 O O . PHE B 1 71 ? 12.32 -26.219 4.285 1 97.5 71 PHE B O 1
ATOM 2790 N N . GLN B 1 72 ? 11.328 -27.234 2.502 1 96.81 72 GLN B N 1
ATOM 2791 C CA . GLN B 1 72 ? 12.594 -27.625 1.897 1 96.81 72 GLN B CA 1
ATOM 2792 C C . GLN B 1 72 ? 12.828 -26.906 0.575 1 96.81 72 GLN B C 1
ATOM 2794 O O . GLN B 1 72 ? 12.211 -27.25 -0.441 1 96.81 72 GLN B O 1
ATOM 2799 N N . ILE B 1 73 ? 13.766 -26.047 0.58 1 97.69 73 ILE B N 1
ATOM 2800 C CA . ILE B 1 73 ? 14.07 -25.266 -0.617 1 97.69 73 ILE B CA 1
ATOM 2801 C C . ILE B 1 73 ? 14.75 -26.156 -1.654 1 97.69 73 ILE B C 1
ATOM 2803 O O . ILE B 1 73 ? 15.68 -26.906 -1.332 1 97.69 73 ILE B O 1
ATOM 2807 N N . ILE B 1 74 ? 14.289 -26.062 -2.836 1 98.12 74 ILE B N 1
ATOM 2808 C CA . ILE B 1 74 ? 14.938 -26.734 -3.957 1 98.12 74 ILE B CA 1
ATOM 2809 C C . ILE B 1 74 ? 15.789 -25.734 -4.73 1 98.12 74 ILE B C 1
ATOM 2811 O O . ILE B 1 74 ? 16.922 -26.031 -5.129 1 98.12 74 ILE B O 1
ATOM 2815 N N . GLU B 1 75 ? 15.219 -24.531 -4.941 1 97.94 75 GLU B N 1
ATOM 2816 C CA . GLU B 1 75 ? 15.945 -23.484 -5.656 1 97.94 75 GLU B CA 1
ATOM 2817 C C . GLU B 1 75 ? 15.57 -22.094 -5.145 1 97.94 75 GLU B C 1
ATOM 2819 O O . GLU B 1 75 ? 14.398 -21.812 -4.895 1 97.94 75 GLU B O 1
ATOM 2824 N N . LEU B 1 76 ? 16.562 -21.328 -4.887 1 97.5 76 LEU B N 1
ATOM 2825 C CA . LEU B 1 76 ? 16.422 -19.891 -4.664 1 97.5 76 LEU B CA 1
ATOM 2826 C C . LEU B 1 76 ? 16.906 -19.109 -5.887 1 97.5 76 LEU B C 1
ATOM 2828 O O . LEU B 1 76 ? 18.062 -19.219 -6.281 1 97.5 76 LEU B O 1
ATOM 2832 N N . ILE B 1 77 ? 16 -18.406 -6.48 1 97.44 77 ILE B N 1
ATOM 2833 C CA . ILE B 1 77 ? 16.297 -17.688 -7.711 1 97.44 77 ILE B CA 1
ATOM 2834 C C . ILE B 1 77 ? 16.438 -16.203 -7.422 1 97.44 77 ILE B C 1
ATOM 2836 O O . ILE B 1 77 ? 15.5 -15.562 -6.938 1 97.44 77 ILE B O 1
ATOM 2840 N N . VAL B 1 78 ? 17.594 -15.656 -7.723 1 93.88 78 VAL B N 1
ATOM 2841 C CA . VAL B 1 78 ? 17.859 -14.25 -7.449 1 93.88 78 VAL B CA 1
ATOM 2842 C C . VAL B 1 78 ? 18.391 -13.57 -8.711 1 93.88 78 VAL B C 1
ATOM 2844 O O . VAL B 1 78 ? 19.375 -14.016 -9.297 1 93.88 78 VAL B O 1
ATOM 2847 N N . ASP B 1 79 ? 17.703 -12.633 -9.164 1 89.69 79 ASP B N 1
ATOM 2848 C CA . ASP B 1 79 ? 18.172 -11.734 -10.219 1 89.69 79 ASP B CA 1
ATOM 2849 C C . ASP B 1 79 ? 18.562 -10.375 -9.641 1 89.69 79 ASP B C 1
ATOM 2851 O O . ASP B 1 79 ? 17.703 -9.492 -9.508 1 89.69 79 ASP B O 1
ATOM 2855 N N . VAL B 1 80 ? 19.812 -10.172 -9.383 1 83.06 80 VAL B N 1
ATOM 2856 C CA . VAL B 1 80 ? 20.297 -8.992 -8.688 1 83.06 80 VAL B CA 1
ATOM 2857 C C . VAL B 1 80 ? 20.109 -7.758 -9.57 1 83.06 80 VAL B C 1
ATOM 2859 O O . VAL B 1 80 ? 19.719 -6.695 -9.086 1 83.06 80 VAL B O 1
ATOM 2862 N N . LYS B 1 81 ? 20.359 -7.918 -10.852 1 82.31 81 LYS B N 1
ATOM 2863 C CA . LYS B 1 81 ? 20.281 -6.797 -11.781 1 82.31 81 LYS B CA 1
ATOM 2864 C C . LYS B 1 81 ? 18.875 -6.223 -11.844 1 82.31 81 LYS B C 1
ATOM 2866 O O . LYS B 1 81 ? 18.688 -5.004 -11.93 1 82.31 81 LYS B O 1
ATOM 2871 N N . ARG B 1 82 ? 17.938 -7.047 -11.727 1 83.62 82 ARG B N 1
ATOM 2872 C CA . ARG B 1 82 ? 16.547 -6.613 -11.891 1 83.62 82 ARG B CA 1
ATOM 2873 C C . ARG B 1 82 ? 15.812 -6.609 -10.555 1 83.62 82 ARG B C 1
ATOM 2875 O O . ARG B 1 82 ? 14.609 -6.359 -10.508 1 83.62 82 ARG B O 1
ATOM 2882 N N . CYS B 1 83 ? 16.484 -6.906 -9.523 1 84.06 83 CYS B N 1
ATOM 2883 C CA . CYS B 1 83 ? 15.945 -6.926 -8.172 1 84.06 83 CYS B CA 1
ATOM 2884 C C . CYS B 1 83 ? 14.758 -7.879 -8.062 1 84.06 83 CYS B C 1
ATOM 2886 O O . CYS B 1 83 ? 13.711 -7.516 -7.527 1 84.06 83 CYS B O 1
ATOM 2888 N N . LEU B 1 84 ? 14.906 -9.078 -8.688 1 91.62 84 LEU B N 1
ATOM 2889 C CA . LEU B 1 84 ? 13.875 -10.109 -8.641 1 91.62 84 LEU B CA 1
ATOM 2890 C C . LEU B 1 84 ? 14.32 -11.281 -7.773 1 91.62 84 LEU B C 1
ATOM 2892 O O . LEU B 1 84 ? 15.508 -11.609 -7.73 1 91.62 84 LEU B O 1
ATOM 2896 N N . GLN B 1 85 ? 13.391 -11.844 -7.055 1 94.31 85 GLN B N 1
ATOM 2897 C CA . GLN B 1 85 ? 13.688 -12.977 -6.184 1 94.31 85 GLN B CA 1
ATOM 2898 C C . GLN B 1 85 ? 12.492 -13.922 -6.082 1 94.31 85 GLN B C 1
ATOM 2900 O O . GLN B 1 85 ? 11.344 -13.477 -6.031 1 94.31 85 GLN B O 1
ATOM 2905 N N . ALA B 1 86 ? 12.75 -15.203 -6.09 1 98.12 86 ALA B N 1
ATOM 2906 C CA . ALA B 1 86 ? 11.75 -16.25 -5.887 1 98.12 86 ALA B CA 1
ATOM 2907 C C . ALA B 1 86 ? 12.383 -17.484 -5.258 1 98.12 86 ALA B C 1
ATOM 2909 O O . ALA B 1 86 ? 13.602 -17.641 -5.262 1 98.12 86 ALA B O 1
ATOM 2910 N N . PHE B 1 87 ? 11.531 -18.266 -4.68 1 98.25 87 PHE B N 1
ATOM 2911 C CA . PHE B 1 87 ? 12.031 -19.578 -4.293 1 98.25 87 PHE B CA 1
ATOM 2912 C C . PHE B 1 87 ? 11.031 -20.672 -4.652 1 98.25 87 PHE B C 1
ATOM 2914 O O . PHE B 1 87 ? 9.836 -20.391 -4.809 1 98.25 87 PHE B O 1
ATOM 2921 N N . VAL B 1 88 ? 11.531 -21.828 -4.875 1 98.81 88 VAL B N 1
ATOM 2922 C CA . VAL B 1 88 ? 10.781 -23.047 -5.109 1 98.81 88 VAL B CA 1
ATOM 2923 C C . VAL B 1 88 ? 11.203 -24.125 -4.102 1 98.81 88 VAL B C 1
ATOM 2925 O O . VAL B 1 88 ? 12.398 -24.312 -3.865 1 98.81 88 VAL B O 1
ATOM 2928 N N . GLY B 1 89 ? 10.219 -24.734 -3.531 1 98.62 89 GLY B N 1
ATOM 2929 C CA . GLY B 1 89 ? 10.508 -25.812 -2.6 1 98.62 89 GLY B CA 1
ATOM 2930 C C . GLY B 1 89 ? 9.312 -26.719 -2.352 1 98.62 89 GLY B C 1
ATOM 2931 O O . GLY B 1 89 ? 8.297 -26.609 -3.043 1 98.62 89 GLY B O 1
ATOM 2932 N N . VAL B 1 90 ? 9.508 -27.609 -1.432 1 98.62 90 VAL B N 1
ATOM 2933 C CA . VAL B 1 90 ? 8.453 -28.547 -1.086 1 98.62 90 VAL B CA 1
ATOM 2934 C C . VAL B 1 90 ? 8.031 -28.344 0.368 1 98.62 90 VAL B C 1
ATOM 2936 O O . VAL B 1 90 ? 8.875 -28.234 1.255 1 98.62 90 VAL B O 1
ATOM 2939 N N . ALA B 1 91 ? 6.77 -28.172 0.54 1 98.25 91 ALA B N 1
ATOM 2940 C CA . ALA B 1 91 ? 6.184 -28.062 1.874 1 98.25 91 ALA B CA 1
ATOM 2941 C C . ALA B 1 91 ? 5.57 -29.391 2.311 1 98.25 91 ALA B C 1
ATOM 2943 O O . ALA B 1 91 ? 4.484 -29.75 1.854 1 98.25 91 ALA B O 1
ATOM 2944 N N . PRO B 1 92 ? 6.141 -30.078 3.258 1 96.25 92 PRO B N 1
ATOM 2945 C CA . PRO B 1 92 ? 5.629 -31.391 3.666 1 96.25 92 PRO B CA 1
ATOM 2946 C C . PRO B 1 92 ? 4.223 -31.312 4.262 1 96.25 92 PRO B C 1
ATOM 2948 O O . PRO B 1 92 ? 3.393 -32.188 4.004 1 96.25 92 PRO B O 1
ATOM 2951 N N . ASP B 1 93 ? 3.965 -30.281 5.027 1 95.19 93 ASP B N 1
ATOM 2952 C CA . ASP B 1 93 ? 2.66 -30.141 5.664 1 95.19 93 ASP B CA 1
ATOM 2953 C C . ASP B 1 93 ? 1.556 -29.969 4.621 1 95.19 93 ASP B C 1
ATOM 2955 O O . ASP B 1 93 ? 0.435 -30.453 4.816 1 95.19 93 ASP B O 1
ATOM 2959 N N . LEU B 1 94 ? 1.873 -29.359 3.541 1 97 94 LEU B N 1
ATOM 2960 C CA . LEU B 1 94 ? 0.913 -29.156 2.463 1 97 94 LEU B CA 1
ATOM 2961 C C . LEU B 1 94 ? 1.005 -30.266 1.433 1 97 94 LEU B C 1
ATOM 2963 O O . LEU B 1 94 ? 0.126 -30.406 0.579 1 97 94 LEU B O 1
ATOM 2967 N N . ASN B 1 95 ? 2.035 -31.062 1.517 1 97.75 95 ASN B N 1
ATOM 2968 C CA . ASN B 1 95 ? 2.348 -32.031 0.47 1 97.75 95 ASN B CA 1
ATOM 2969 C C . ASN B 1 95 ? 2.246 -31.391 -0.919 1 97.75 95 ASN B C 1
ATOM 2971 O O . ASN B 1 95 ? 1.508 -31.891 -1.773 1 97.75 95 ASN B O 1
ATOM 2975 N N . ALA B 1 96 ? 3.01 -30.344 -1.055 1 98.56 96 ALA B N 1
ATOM 2976 C CA . ALA B 1 96 ? 2.932 -29.562 -2.293 1 98.56 96 ALA B CA 1
ATOM 2977 C C . ALA B 1 96 ? 4.25 -28.859 -2.584 1 98.56 96 ALA B C 1
ATOM 2979 O O . ALA B 1 96 ? 5.039 -28.609 -1.67 1 98.56 96 ALA B O 1
ATOM 2980 N N . ILE B 1 97 ? 4.48 -28.656 -3.893 1 98.75 97 ILE B N 1
ATOM 2981 C CA . ILE B 1 97 ? 5.504 -27.703 -4.305 1 98.75 97 ILE B CA 1
ATOM 2982 C C . ILE B 1 97 ? 4.996 -26.281 -4.09 1 98.75 97 ILE B C 1
ATOM 2984 O O . ILE B 1 97 ? 3.873 -25.953 -4.473 1 98.75 97 ILE B O 1
ATOM 2988 N N . VAL B 1 98 ? 5.766 -25.453 -3.377 1 98.88 98 VAL B N 1
ATOM 2989 C CA . VAL B 1 98 ? 5.387 -24.062 -3.156 1 98.88 98 VAL B CA 1
ATOM 2990 C C . VAL B 1 98 ? 6.383 -23.141 -3.859 1 98.88 98 VAL B C 1
ATOM 2992 O O . VAL B 1 98 ? 7.598 -23.312 -3.727 1 98.88 98 VAL B O 1
ATOM 2995 N N . ILE B 1 99 ? 5.863 -22.25 -4.648 1 98.94 99 ILE B N 1
ATOM 2996 C CA . ILE B 1 99 ? 6.629 -21.219 -5.344 1 98.94 99 ILE B CA 1
ATOM 2997 C C . ILE B 1 99 ? 6.203 -19.844 -4.852 1 98.94 99 ILE B C 1
ATOM 2999 O O . ILE B 1 99 ? 5.012 -19.516 -4.84 1 98.94 99 ILE B O 1
ATOM 3003 N N . ALA B 1 100 ? 7.125 -19 -4.391 1 98.81 100 ALA B N 1
ATOM 3004 C CA . ALA B 1 100 ? 6.793 -17.656 -3.912 1 98.81 100 ALA B CA 1
ATOM 3005 C C . ALA B 1 100 ? 7.648 -16.609 -4.609 1 98.81 100 ALA B C 1
ATOM 3007 O O . ALA B 1 100 ? 8.859 -16.766 -4.742 1 98.81 100 ALA B O 1
ATOM 3008 N N . PHE B 1 101 ? 6.988 -15.547 -5.066 1 98.12 101 PHE B N 1
ATOM 3009 C CA . PHE B 1 101 ? 7.652 -14.453 -5.762 1 98.12 101 PHE B CA 1
ATOM 3010 C C . PHE B 1 101 ? 7.691 -13.203 -4.891 1 98.12 101 PHE B C 1
ATOM 3012 O O . PHE B 1 101 ? 6.691 -12.844 -4.262 1 98.12 101 PHE B O 1
ATOM 3019 N N . ARG B 1 102 ? 8.812 -12.57 -4.902 1 94.75 102 ARG B N 1
ATOM 3020 C CA . ARG B 1 102 ? 8.969 -11.305 -4.191 1 94.75 102 ARG B CA 1
ATOM 3021 C C . ARG B 1 102 ? 8.445 -10.141 -5.023 1 94.75 102 ARG B C 1
ATOM 3023 O O . ARG B 1 102 ? 8.672 -10.078 -6.234 1 94.75 102 ARG B O 1
ATOM 3030 N N . GLY B 1 103 ? 7.68 -9.266 -4.375 1 89.69 103 GLY B N 1
ATOM 3031 C CA . GLY B 1 103 ? 7.246 -8.047 -5.039 1 89.69 103 GLY B CA 1
ATOM 3032 C C . GLY B 1 103 ? 8.328 -6.984 -5.098 1 89.69 103 GLY B C 1
ATOM 3033 O O . GLY B 1 103 ? 9.516 -7.301 -5.035 1 89.69 103 GLY B O 1
ATOM 3034 N N . THR B 1 104 ? 7.871 -5.762 -5.383 1 80.62 104 THR B N 1
ATOM 3035 C CA . THR B 1 104 ? 8.805 -4.645 -5.48 1 80.62 104 THR B CA 1
ATOM 3036 C C . THR B 1 104 ? 9.352 -4.277 -4.105 1 80.62 104 THR B C 1
ATOM 3038 O O . THR B 1 104 ? 8.633 -4.336 -3.105 1 80.62 104 THR B O 1
ATOM 3041 N N . GLN B 1 105 ? 10.633 -4.004 -4.141 1 72.81 105 GLN B N 1
ATOM 3042 C CA . GLN B 1 105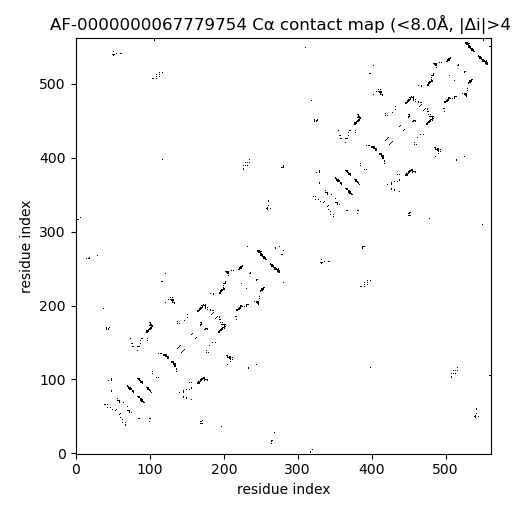 ? 11.281 -3.623 -2.889 1 72.81 105 GLN B CA 1
ATOM 3043 C C . GLN B 1 105 ? 12.18 -2.402 -3.08 1 72.81 105 GLN B C 1
ATOM 3045 O O . GLN B 1 105 ? 12.766 -2.221 -4.145 1 72.81 105 GLN B O 1
ATOM 3050 N N . GLY B 1 106 ? 12.172 -1.594 -2.031 1 66.12 106 GLY B N 1
ATOM 3051 C CA . GLY B 1 106 ? 13.148 -0.516 -1.951 1 66.12 106 GLY B CA 1
ATOM 3052 C C . GLY B 1 106 ? 13.008 0.497 -3.072 1 66.12 106 GLY B C 1
ATOM 3053 O O . GLY B 1 106 ? 11.914 1.006 -3.324 1 66.12 106 GLY B O 1
ATOM 3054 N N . THR B 1 107 ? 14.117 0.75 -3.824 1 66.38 107 THR B N 1
ATOM 3055 C CA . THR B 1 107 ? 14.227 1.84 -4.789 1 66.38 107 THR B CA 1
ATOM 3056 C C . THR B 1 107 ? 13.594 1.447 -6.121 1 66.38 107 THR B C 1
ATOM 3058 O O . THR B 1 107 ? 13.414 2.293 -7 1 66.38 107 THR B O 1
ATOM 3061 N N . SER B 1 108 ? 13.109 0.232 -6.238 1 76.38 108 SER B N 1
ATOM 3062 C CA . SER B 1 108 ? 12.586 -0.202 -7.527 1 76.38 108 SER B CA 1
ATOM 3063 C C . SER B 1 108 ? 11.094 0.086 -7.645 1 76.38 108 SER B C 1
ATOM 3065 O O . SER B 1 108 ? 10.523 -0.019 -8.727 1 76.38 108 SER B O 1
ATOM 3067 N N . ILE B 1 109 ? 10.508 0.461 -6.59 1 75.94 109 ILE B N 1
ATOM 3068 C CA . ILE B 1 109 ? 9.062 0.681 -6.582 1 75.94 109 ILE B CA 1
ATOM 3069 C C . ILE B 1 109 ? 8.711 1.804 -7.551 1 75.94 109 ILE B C 1
ATOM 3071 O O . ILE B 1 109 ? 7.738 1.695 -8.305 1 75.94 109 ILE B O 1
ATOM 3075 N N . GLN B 1 110 ? 9.508 2.838 -7.543 1 73.81 110 GLN B N 1
ATOM 3076 C CA . GLN B 1 110 ? 9.227 3.969 -8.422 1 73.81 110 GLN B CA 1
ATOM 3077 C C . GLN B 1 110 ? 9.234 3.547 -9.883 1 73.81 110 GLN B C 1
ATOM 3079 O O . GLN B 1 110 ? 8.383 3.969 -10.664 1 73.81 110 GLN B O 1
ATOM 3084 N N . ASN B 1 111 ? 10.242 2.756 -10.227 1 74.06 111 ASN B N 1
ATOM 3085 C CA . ASN B 1 111 ? 10.336 2.279 -11.602 1 74.06 111 ASN B CA 1
ATOM 3086 C C . ASN B 1 111 ? 9.109 1.466 -12 1 74.06 111 ASN B C 1
ATOM 3088 O O . ASN B 1 111 ? 8.562 1.646 -13.086 1 74.06 111 ASN B O 1
ATOM 3092 N N . TRP B 1 112 ? 8.656 0.692 -11.133 1 75.56 112 TRP B N 1
ATOM 3093 C CA . TRP B 1 112 ? 7.496 -0.144 -11.406 1 75.56 112 TRP B CA 1
ATOM 3094 C C . TRP B 1 112 ? 6.238 0.703 -11.555 1 75.56 112 TRP B C 1
ATOM 3096 O O . TRP B 1 112 ? 5.406 0.447 -12.422 1 75.56 112 TRP B O 1
ATOM 3106 N N . ILE B 1 113 ? 6.109 1.651 -10.75 1 74 113 ILE B N 1
ATOM 3107 C CA . ILE B 1 113 ? 4.934 2.518 -10.789 1 74 113 ILE B CA 1
ATOM 3108 C C . ILE B 1 113 ? 4.918 3.303 -12.102 1 74 113 ILE B C 1
ATOM 3110 O O . ILE B 1 113 ? 3.871 3.447 -12.734 1 74 113 ILE B O 1
ATOM 3114 N N . GLU B 1 114 ? 6.098 3.82 -12.461 1 73.12 114 GLU B N 1
ATOM 3115 C CA . GLU B 1 114 ? 6.184 4.539 -13.727 1 73.12 114 GLU B CA 1
ATOM 3116 C C . GLU B 1 114 ? 5.789 3.646 -14.898 1 73.12 114 GLU B C 1
ATOM 3118 O O . GLU B 1 114 ? 5.082 4.082 -15.805 1 73.12 114 GLU B O 1
ATOM 3123 N N . ASP B 1 115 ? 6.234 2.473 -14.812 1 72.5 115 ASP B N 1
ATOM 3124 C CA . ASP B 1 115 ? 5.879 1.504 -15.844 1 72.5 115 ASP B CA 1
ATOM 3125 C C . ASP B 1 115 ? 4.375 1.239 -15.859 1 72.5 115 ASP B C 1
ATOM 3127 O O . ASP B 1 115 ? 3.764 1.136 -16.922 1 72.5 115 ASP B O 1
ATOM 3131 N N . LEU B 1 116 ? 3.775 1.146 -14.688 1 72.31 116 LEU B N 1
ATOM 3132 C CA . LEU B 1 116 ? 2.352 0.856 -14.555 1 72.31 116 LEU B CA 1
ATOM 3133 C C . LEU B 1 116 ? 1.508 2.023 -15.055 1 72.31 116 LEU B C 1
ATOM 3135 O O . LEU B 1 116 ? 0.431 1.819 -15.625 1 72.31 116 LEU B O 1
ATOM 3139 N N . TYR B 1 117 ? 2.07 3.17 -14.859 1 67.75 117 TYR B N 1
ATOM 3140 C CA . TYR B 1 117 ? 1.324 4.375 -15.211 1 67.75 117 TYR B CA 1
ATOM 3141 C C . TYR B 1 117 ? 1.413 4.656 -16.703 1 67.75 117 TYR B C 1
ATOM 3143 O O . TYR B 1 117 ? 0.45 5.129 -17.312 1 67.75 117 TYR B O 1
ATOM 3151 N N . TRP B 1 118 ? 2.539 4.402 -17.312 1 62.44 118 TRP B N 1
ATOM 3152 C CA . TRP B 1 118 ? 2.746 4.832 -18.688 1 62.44 118 TRP B CA 1
ATOM 3153 C C . TRP B 1 118 ? 2.521 3.674 -19.656 1 62.44 118 TRP B C 1
ATOM 3155 O O . TRP B 1 118 ? 2.133 3.887 -20.812 1 62.44 118 TRP B O 1
ATOM 3165 N N . LYS B 1 119 ? 3.051 2.547 -19.234 1 59.88 119 LYS B N 1
ATOM 3166 C CA . LYS B 1 119 ? 3.031 1.441 -20.188 1 59.88 119 LYS B CA 1
ATOM 3167 C C . LYS B 1 119 ? 1.832 0.528 -19.953 1 59.88 119 LYS B C 1
ATOM 3169 O O . LYS B 1 119 ? 1.719 -0.089 -18.891 1 59.88 119 LYS B O 1
ATOM 3174 N N . GLN B 1 120 ? 0.761 0.773 -20.766 1 63.5 120 GLN B N 1
ATOM 3175 C CA . GLN B 1 120 ? -0.471 -0.005 -20.688 1 63.5 120 GLN B CA 1
ATOM 3176 C C . GLN B 1 120 ? -0.311 -1.357 -21.375 1 63.5 120 GLN B C 1
ATOM 3178 O O . GLN B 1 120 ? 0.807 -1.772 -21.688 1 63.5 120 GLN B O 1
ATOM 3183 N N . LEU B 1 121 ? -1.55 -1.927 -21.734 1 62.5 121 LEU B N 1
ATOM 3184 C CA . LEU B 1 121 ? -1.73 -3.184 -22.453 1 62.5 121 LEU B CA 1
ATOM 3185 C C . LEU B 1 121 ? -0.938 -3.186 -23.75 1 62.5 121 LEU B C 1
ATOM 3187 O O . LEU B 1 121 ? -1.438 -2.744 -24.797 1 62.5 121 LEU B O 1
ATOM 3191 N N . ASP B 1 122 ? 0.389 -3.658 -23.531 1 72.12 122 ASP B N 1
ATOM 3192 C CA . ASP B 1 122 ? 1.193 -3.297 -24.703 1 72.12 122 ASP B CA 1
ATOM 3193 C C . ASP B 1 122 ? 1.776 -4.539 -25.375 1 72.12 122 ASP B C 1
ATOM 3195 O O . ASP B 1 122 ? 2.492 -4.434 -26.375 1 72.12 122 ASP B O 1
ATOM 3199 N N . ILE B 1 123 ? 1.43 -5.672 -24.812 1 84.62 123 ILE B N 1
ATOM 3200 C CA . ILE B 1 123 ? 1.917 -6.848 -25.531 1 84.62 123 ILE B CA 1
ATOM 3201 C C . ILE B 1 123 ? 0.79 -7.871 -25.672 1 84.62 123 ILE B C 1
ATOM 3203 O O . ILE B 1 123 ? -0.006 -8.055 -24.75 1 84.62 123 ILE B O 1
ATOM 3207 N N . ASP B 1 124 ? 0.821 -8.453 -26.812 1 89.44 124 ASP B N 1
ATOM 3208 C CA . ASP B 1 124 ? -0.094 -9.57 -27.047 1 89.44 124 ASP B CA 1
ATOM 3209 C C . ASP B 1 124 ? 0.384 -10.836 -26.344 1 89.44 124 ASP B C 1
ATOM 3211 O O . ASP B 1 124 ? 1.573 -11.156 -26.375 1 89.44 124 ASP B O 1
ATOM 3215 N N . TYR B 1 125 ? -0.562 -11.391 -25.641 1 92.12 125 TYR B N 1
ATOM 3216 C CA . TYR B 1 125 ? -0.201 -12.664 -25.031 1 92.12 125 TYR B CA 1
ATOM 3217 C C . TYR B 1 125 ? -0.172 -13.773 -26.078 1 92.12 125 TYR B C 1
ATOM 3219 O O . TYR B 1 125 ? -1.113 -13.93 -26.859 1 92.12 125 TYR B O 1
ATOM 3227 N N . PRO B 1 126 ? 0.852 -14.57 -26.047 1 87.88 126 PRO B N 1
ATOM 3228 C CA . PRO B 1 126 ? 0.976 -15.586 -27.094 1 87.88 126 PRO B CA 1
ATOM 3229 C C . PRO B 1 126 ? -0.148 -16.609 -27.047 1 87.88 126 PRO B C 1
ATOM 3231 O O . PRO B 1 126 ? -0.53 -17.078 -25.969 1 87.88 126 PRO B O 1
ATOM 3234 N N . GLY B 1 127 ? -0.762 -16.953 -28.219 1 83.94 127 GLY B N 1
ATOM 3235 C CA . GLY B 1 127 ? -1.67 -18.078 -28.375 1 83.94 127 GLY B CA 1
ATOM 3236 C C . GLY B 1 127 ? -3.113 -17.734 -28.047 1 83.94 127 GLY B C 1
ATOM 3237 O O . GLY B 1 127 ? -3.977 -18.609 -28.016 1 83.94 127 GLY B O 1
ATOM 3238 N N . THR B 1 128 ? -3.336 -16.5 -27.734 1 87.19 128 THR B N 1
ATOM 3239 C CA . THR B 1 128 ? -4.703 -16.125 -27.406 1 87.19 128 THR B CA 1
ATOM 3240 C C . THR B 1 128 ? -5.094 -14.828 -28.109 1 87.19 128 THR B C 1
ATOM 3242 O O . THR B 1 128 ? -4.465 -13.789 -27.891 1 87.19 128 THR B O 1
ATOM 3245 N N . GLU B 1 129 ? -6.125 -14.883 -28.859 1 89.5 129 GLU B N 1
ATOM 3246 C CA . GLU B 1 129 ? -6.594 -13.734 -29.625 1 89.5 129 GLU B CA 1
ATOM 3247 C C . GLU B 1 129 ? -7.039 -12.602 -28.703 1 89.5 129 GLU B C 1
ATOM 3249 O O . GLU B 1 129 ? -7.738 -12.836 -27.719 1 89.5 129 GLU B O 1
ATOM 3254 N N . ASP B 1 130 ? -6.547 -11.406 -28.953 1 89.62 130 ASP B N 1
ATOM 3255 C CA . ASP B 1 130 ? -6.969 -10.156 -28.328 1 89.62 130 ASP B CA 1
ATOM 3256 C C . ASP B 1 130 ? -6.469 -10.07 -26.891 1 89.62 130 ASP B C 1
ATOM 3258 O O . ASP B 1 130 ? -6.738 -9.086 -26.188 1 89.62 130 ASP B O 1
ATOM 3262 N N . ALA B 1 131 ? -5.844 -11.133 -26.469 1 92.81 131 ALA B N 1
ATOM 3263 C CA . ALA B 1 131 ? -5.316 -11.109 -25.109 1 92.81 131 ALA B CA 1
ATOM 3264 C C . ALA B 1 131 ? -4.07 -10.242 -25.016 1 92.81 131 ALA B C 1
ATOM 3266 O O . ALA B 1 131 ? -3.129 -10.406 -25.797 1 92.81 131 ALA B O 1
ATOM 3267 N N . MET B 1 132 ? -4.148 -9.297 -24.141 1 92.62 132 MET B N 1
ATOM 3268 C CA . MET B 1 132 ? -3.02 -8.406 -23.891 1 92.62 132 MET B CA 1
ATOM 3269 C C . MET B 1 132 ? -2.645 -8.398 -22.406 1 92.62 132 MET B C 1
ATOM 3271 O O . MET B 1 132 ? -3.512 -8.539 -21.547 1 92.62 132 MET B O 1
ATOM 3275 N N . VAL B 1 133 ? -1.356 -8.258 -22.156 1 93.38 133 VAL B N 1
ATOM 3276 C CA . VAL B 1 133 ? -0.867 -8.25 -20.781 1 93.38 133 VAL B CA 1
ATOM 3277 C C . VAL B 1 133 ? 0.116 -7.094 -20.594 1 93.38 133 VAL B C 1
ATOM 3279 O O . VAL B 1 133 ? 0.563 -6.488 -21.578 1 93.38 133 VAL B O 1
ATOM 3282 N N . HIS B 1 134 ? 0.345 -6.785 -19.422 1 90.62 134 HIS B N 1
ATOM 3283 C CA . HIS B 1 134 ? 1.319 -5.754 -19.094 1 90.62 134 HIS B CA 1
ATOM 3284 C C . HIS B 1 134 ? 2.74 -6.223 -19.391 1 90.62 134 HIS B C 1
ATOM 3286 O O . HIS B 1 134 ? 3.203 -7.211 -18.812 1 90.62 134 HIS B O 1
ATOM 3292 N N . HIS B 1 135 ? 3.443 -5.473 -20.156 1 89 135 HIS B N 1
ATOM 3293 C CA . HIS B 1 135 ? 4.766 -5.859 -20.641 1 89 135 HIS B CA 1
ATOM 3294 C C . HIS B 1 135 ? 5.734 -6.062 -19.484 1 89 135 HIS B C 1
ATOM 3296 O O . HIS B 1 135 ? 6.523 -7.012 -19.484 1 89 135 HIS B O 1
ATOM 3302 N N . GLY B 1 136 ? 5.695 -5.176 -18.516 1 87.81 136 GLY B N 1
ATOM 3303 C CA . GLY B 1 136 ? 6.617 -5.258 -17.391 1 87.81 136 GLY B CA 1
ATOM 3304 C C . GLY B 1 136 ? 6.473 -6.539 -16.594 1 87.81 136 GLY B C 1
ATOM 3305 O O . GLY B 1 136 ? 7.461 -7.219 -16.328 1 87.81 136 GLY B O 1
ATOM 3306 N N . PHE B 1 137 ? 5.254 -6.898 -16.281 1 91.06 137 PHE B N 1
ATOM 3307 C CA . PHE B 1 137 ? 5.008 -8.109 -15.508 1 91.06 137 PHE B CA 1
ATOM 3308 C C . PHE B 1 137 ? 5.34 -9.352 -16.328 1 91.06 137 PHE B C 1
ATOM 3310 O O . PHE B 1 137 ? 5.945 -10.297 -15.812 1 91.06 137 PHE B O 1
ATOM 3317 N N . TYR B 1 138 ? 4.891 -9.328 -17.547 1 93.19 138 TYR B N 1
ATOM 3318 C CA . TYR B 1 138 ? 5.18 -10.445 -18.422 1 93.19 138 TYR B CA 1
ATOM 3319 C C . TYR B 1 138 ? 6.68 -10.68 -18.531 1 93.19 138 TYR B C 1
ATOM 3321 O O . TYR B 1 138 ? 7.148 -11.812 -18.375 1 93.19 138 TYR B O 1
ATOM 3329 N N . SER B 1 139 ? 7.422 -9.633 -18.797 1 91.88 139 SER B N 1
ATOM 3330 C CA . SER B 1 139 ? 8.867 -9.727 -18.984 1 91.88 139 SER B CA 1
ATOM 3331 C C . SER B 1 139 ? 9.57 -10.133 -17.703 1 91.88 139 SER B C 1
ATOM 3333 O O . SER B 1 139 ? 10.562 -10.867 -17.75 1 91.88 139 SER B O 1
ATOM 3335 N N . ALA B 1 140 ? 9.109 -9.633 -16.594 1 92.19 140 ALA B N 1
ATOM 3336 C CA . ALA B 1 140 ? 9.734 -9.945 -15.312 1 92.19 140 ALA B CA 1
ATOM 3337 C C . ALA B 1 140 ? 9.75 -11.453 -15.062 1 92.19 140 ALA B C 1
ATOM 3339 O O . ALA B 1 140 ? 10.734 -11.992 -14.555 1 92.19 140 ALA B O 1
ATOM 3340 N N . TYR B 1 141 ? 8.695 -12.133 -15.492 1 96.5 141 TYR B N 1
ATOM 3341 C CA . TYR B 1 141 ? 8.648 -13.586 -15.305 1 96.5 141 TYR B CA 1
ATOM 3342 C C . TYR B 1 141 ? 9.289 -14.305 -16.484 1 96.5 141 TYR B C 1
ATOM 3344 O O . TYR B 1 141 ? 10.164 -15.148 -16.297 1 96.5 141 TYR B O 1
ATOM 3352 N N . HIS B 1 142 ? 8.945 -13.945 -17.719 1 96.12 142 HIS B N 1
ATOM 3353 C CA . HIS B 1 142 ? 9.242 -14.75 -18.891 1 96.12 142 HIS B CA 1
ATOM 3354 C C . HIS B 1 142 ? 10.633 -14.438 -19.453 1 96.12 142 HIS B C 1
ATOM 3356 O O . HIS B 1 142 ? 11.266 -15.289 -20.078 1 96.12 142 HIS B O 1
ATOM 3362 N N . ASN B 1 143 ? 11.062 -13.234 -19.25 1 94.31 143 ASN B N 1
ATOM 3363 C CA . ASN B 1 143 ? 12.281 -12.812 -19.938 1 94.31 143 ASN B CA 1
ATOM 3364 C C . ASN B 1 143 ? 13.445 -12.641 -18.969 1 94.31 143 ASN B C 1
ATOM 3366 O O . ASN B 1 143 ? 14.328 -11.805 -19.188 1 94.31 143 ASN B O 1
ATOM 3370 N N . THR B 1 144 ? 13.398 -13.305 -17.828 1 95.56 144 THR B N 1
ATOM 3371 C CA . THR B 1 144 ? 14.469 -13.25 -16.844 1 95.56 144 THR B CA 1
ATOM 3372 C C . THR B 1 144 ? 14.852 -14.656 -16.391 1 95.56 144 THR B C 1
ATOM 3374 O O . THR B 1 144 ? 14.367 -15.648 -16.938 1 95.56 144 THR B O 1
ATOM 3377 N N . THR B 1 145 ? 15.695 -14.664 -15.352 1 96 145 THR B N 1
ATOM 3378 C CA . THR B 1 145 ? 16.156 -15.953 -14.836 1 96 145 THR B CA 1
ATOM 3379 C C . THR B 1 145 ? 15.07 -16.625 -14 1 96 145 THR B C 1
ATOM 3381 O O . THR B 1 145 ? 15.188 -17.797 -13.656 1 96 145 THR B O 1
ATOM 3384 N N . LEU B 1 146 ? 14.008 -15.969 -13.758 1 97.5 146 LEU B N 1
ATOM 3385 C CA . LEU B 1 146 ? 12.953 -16.531 -12.922 1 97.5 146 LEU B CA 1
ATOM 3386 C C . LEU B 1 146 ? 12.328 -17.75 -13.586 1 97.5 146 LEU B C 1
ATOM 3388 O O . LEU B 1 146 ? 12.281 -18.828 -12.984 1 97.5 146 LEU B O 1
ATOM 3392 N N . ARG B 1 147 ? 11.953 -17.625 -14.797 1 98.19 147 ARG B N 1
ATOM 3393 C CA . ARG B 1 147 ? 11.195 -18.688 -15.453 1 98.19 147 ARG B CA 1
ATOM 3394 C C . ARG B 1 147 ? 12.023 -19.969 -15.57 1 98.19 147 ARG B C 1
ATOM 3396 O O . ARG B 1 147 ? 11.602 -21.031 -15.125 1 98.19 147 ARG B O 1
ATOM 3403 N N . PRO B 1 148 ? 13.242 -19.859 -16.188 1 98.19 148 PRO B N 1
ATOM 3404 C CA . PRO B 1 148 ? 14.008 -21.109 -16.266 1 98.19 148 PRO B CA 1
ATOM 3405 C C . PRO B 1 148 ? 14.32 -21.703 -14.898 1 98.19 148 PRO B C 1
ATOM 3407 O O . PRO B 1 148 ? 14.352 -22.938 -14.742 1 98.19 148 PRO B O 1
ATOM 3410 N N . GLY B 1 149 ? 14.57 -20.859 -13.906 1 98.12 149 GLY B N 1
ATOM 3411 C CA . GLY B 1 149 ? 14.812 -21.344 -12.562 1 98.12 149 GLY B CA 1
ATOM 3412 C C . GLY B 1 149 ? 13.625 -22.078 -11.969 1 98.12 149 GLY B C 1
ATOM 3413 O O . GLY B 1 149 ? 13.781 -23.141 -11.367 1 98.12 149 GLY B O 1
ATOM 3414 N N . VAL B 1 150 ? 12.484 -21.5 -12.156 1 98.69 150 VAL B N 1
ATOM 3415 C CA . VAL B 1 150 ? 11.258 -22.094 -11.641 1 98.69 150 VAL B CA 1
ATOM 3416 C C . VAL B 1 150 ? 11.008 -23.438 -12.328 1 98.69 150 VAL B C 1
ATOM 3418 O O . VAL B 1 150 ? 10.742 -24.438 -11.664 1 98.69 150 VAL B O 1
ATOM 3421 N N . LEU B 1 151 ? 11.078 -23.484 -13.648 1 98.44 151 LEU B N 1
ATOM 3422 C CA . LEU B 1 151 ? 10.797 -24.703 -14.406 1 98.44 151 LEU B CA 1
ATOM 3423 C C . LEU B 1 151 ? 11.758 -25.828 -14.023 1 98.44 151 LEU B C 1
ATOM 3425 O O . LEU B 1 151 ? 11.336 -26.969 -13.828 1 98.44 151 LEU B O 1
ATOM 3429 N N . SER B 1 152 ? 13.008 -25.438 -13.914 1 98.19 152 SER B N 1
ATOM 3430 C CA . SER B 1 152 ? 14.008 -26.438 -13.531 1 98.19 152 SER B CA 1
ATOM 3431 C C . SER B 1 152 ? 13.734 -26.984 -12.133 1 98.19 152 SER B C 1
ATOM 3433 O O . SER B 1 152 ? 13.82 -28.188 -11.906 1 98.19 152 SER B O 1
ATOM 3435 N N . ALA B 1 153 ? 13.422 -26.109 -11.266 1 98.62 153 ALA B N 1
ATOM 3436 C CA . ALA B 1 153 ? 13.18 -26.5 -9.875 1 98.62 153 ALA B CA 1
ATOM 3437 C C . ALA B 1 153 ? 11.93 -27.375 -9.758 1 98.62 153 ALA B C 1
ATOM 3439 O O . ALA B 1 153 ? 11.906 -28.344 -8.992 1 98.62 153 ALA B O 1
ATOM 3440 N N . VAL B 1 154 ? 10.914 -27.047 -10.453 1 98.69 154 VAL B N 1
ATOM 3441 C CA . VAL B 1 154 ? 9.672 -27.812 -10.422 1 98.69 154 VAL B CA 1
ATOM 3442 C C . VAL B 1 154 ? 9.922 -29.219 -10.977 1 98.69 154 VAL B C 1
ATOM 3444 O O . VAL B 1 154 ? 9.445 -30.203 -10.406 1 98.69 154 VAL B O 1
ATOM 3447 N N . LYS B 1 155 ? 10.648 -29.328 -12.055 1 97.94 155 LYS B N 1
ATOM 3448 C CA . LYS B 1 155 ? 10.992 -30.625 -12.609 1 97.94 155 LYS B CA 1
ATOM 3449 C C . LYS B 1 155 ? 11.758 -31.469 -11.602 1 97.94 155 LYS B C 1
ATOM 3451 O O . LYS B 1 155 ? 11.484 -32.656 -11.438 1 97.94 155 LYS B O 1
ATOM 3456 N N . THR B 1 156 ? 12.68 -30.812 -10.969 1 98.25 156 THR B N 1
ATOM 3457 C CA . THR B 1 156 ? 13.461 -31.5 -9.945 1 98.25 156 THR B CA 1
ATOM 3458 C C . THR B 1 156 ? 12.555 -32 -8.82 1 98.25 156 THR B C 1
ATOM 3460 O O . THR B 1 156 ? 12.672 -33.125 -8.367 1 98.25 156 THR B O 1
ATOM 3463 N N . ALA B 1 157 ? 11.68 -31.156 -8.383 1 98.12 157 ALA B N 1
ATOM 3464 C CA . ALA B 1 157 ? 10.75 -31.5 -7.309 1 98.12 157 ALA B CA 1
ATOM 3465 C C . ALA B 1 157 ? 9.875 -32.688 -7.703 1 98.12 157 ALA B C 1
ATOM 3467 O O . ALA B 1 157 ? 9.672 -33.625 -6.914 1 98.12 157 ALA B O 1
ATOM 3468 N N . LYS B 1 158 ? 9.398 -32.656 -8.883 1 97.06 158 LYS B N 1
ATOM 3469 C CA . LYS B 1 158 ? 8.539 -33.75 -9.359 1 97.06 158 LYS B CA 1
ATOM 3470 C C . LYS B 1 158 ? 9.305 -35.062 -9.461 1 97.06 158 LYS B C 1
ATOM 3472 O O . LYS B 1 158 ? 8.742 -36.125 -9.211 1 97.06 158 LYS B O 1
ATOM 3477 N N . LYS B 1 159 ? 10.516 -34.938 -9.859 1 97.31 159 LYS B N 1
ATOM 3478 C CA . LYS B 1 159 ? 11.352 -36.125 -9.93 1 97.31 159 LYS B CA 1
ATOM 3479 C C . LYS B 1 159 ? 11.555 -36.75 -8.547 1 97.31 159 LYS B C 1
ATOM 3481 O O . LYS B 1 159 ? 11.539 -37.969 -8.391 1 97.31 159 LYS B O 1
ATOM 3486 N N . LEU B 1 160 ? 11.688 -35.938 -7.609 1 97.38 160 LEU B N 1
ATOM 3487 C CA . LEU B 1 160 ? 12.031 -36.375 -6.262 1 97.38 160 LEU B CA 1
ATOM 3488 C C . LEU B 1 160 ? 10.789 -36.781 -5.484 1 97.38 160 LEU B C 1
ATOM 3490 O O . LEU B 1 160 ? 10.828 -37.688 -4.668 1 97.38 160 LEU B O 1
ATOM 3494 N N . TYR B 1 161 ? 9.672 -36.062 -5.727 1 96.81 161 TYR B N 1
ATOM 3495 C CA . TYR B 1 161 ? 8.539 -36.219 -4.82 1 96.81 161 TYR B CA 1
ATOM 3496 C C . TYR B 1 161 ? 7.293 -36.688 -5.566 1 96.81 161 TYR B C 1
ATOM 3498 O O . TYR B 1 161 ? 6.242 -36.906 -4.961 1 96.81 161 TYR B O 1
ATOM 3506 N N . GLY B 1 162 ? 7.367 -36.844 -6.863 1 95.38 162 GLY B N 1
ATOM 3507 C CA . GLY B 1 162 ? 6.211 -37.219 -7.656 1 95.38 162 GLY B CA 1
ATOM 3508 C C . GLY B 1 162 ? 5.387 -36.031 -8.117 1 95.38 162 GLY B C 1
ATOM 3509 O O . GLY B 1 162 ? 5.809 -34.875 -7.98 1 95.38 162 GLY B O 1
ATOM 3510 N N . ASP B 1 163 ? 4.227 -36.344 -8.641 1 95.56 163 ASP B N 1
ATOM 3511 C CA . ASP B 1 163 ? 3.375 -35.312 -9.227 1 95.56 163 ASP B CA 1
ATOM 3512 C C . ASP B 1 163 ? 2.449 -34.688 -8.172 1 95.56 163 ASP B C 1
ATOM 3514 O O . ASP B 1 163 ? 1.229 -34.688 -8.344 1 95.56 163 ASP B O 1
ATOM 3518 N N . ILE B 1 164 ? 3.062 -34.156 -7.195 1 97.19 164 ILE B N 1
ATOM 3519 C CA . ILE B 1 164 ? 2.301 -33.5 -6.133 1 97.19 164 ILE B CA 1
ATOM 3520 C C . ILE B 1 164 ? 1.822 -32.125 -6.605 1 97.19 164 ILE B C 1
ATOM 3522 O O . ILE B 1 164 ? 2.359 -31.578 -7.566 1 97.19 164 ILE B O 1
ATOM 3526 N N . PRO B 1 165 ? 0.803 -31.594 -5.941 1 98.19 165 PRO B N 1
ATOM 3527 C CA . PRO B 1 165 ? 0.25 -30.297 -6.355 1 98.19 165 PRO B CA 1
ATOM 3528 C C . PRO B 1 165 ? 1.271 -29.156 -6.277 1 98.19 165 PRO B C 1
ATOM 3530 O O . PRO B 1 165 ? 2.236 -29.25 -5.512 1 98.19 165 PRO B O 1
ATOM 3533 N N . ILE B 1 166 ? 1.042 -28.172 -7.125 1 98.81 166 ILE B N 1
ATOM 3534 C CA . ILE B 1 166 ? 1.873 -26.969 -7.121 1 98.81 166 ILE B CA 1
ATOM 3535 C C . ILE B 1 166 ? 1.054 -25.781 -6.633 1 98.81 166 ILE B C 1
ATOM 3537 O O . ILE B 1 166 ? -0.062 -25.547 -7.105 1 98.81 166 ILE B O 1
ATOM 3541 N N . MET B 1 167 ? 1.562 -25.062 -5.645 1 98.81 167 MET B N 1
ATOM 3542 C CA . MET B 1 167 ? 0.952 -23.828 -5.145 1 98.81 167 MET B CA 1
ATOM 3543 C C . MET B 1 167 ? 1.864 -22.641 -5.387 1 98.81 167 MET B C 1
ATOM 3545 O O . MET B 1 167 ? 3.014 -22.625 -4.941 1 98.81 167 MET B O 1
ATOM 3549 N N . VAL B 1 168 ? 1.345 -21.672 -6.117 1 98.94 168 VAL B N 1
ATOM 3550 C CA . VAL B 1 168 ? 2.113 -20.484 -6.473 1 98.94 168 VAL B CA 1
ATOM 3551 C C . VAL B 1 168 ? 1.557 -19.266 -5.734 1 98.94 168 VAL B C 1
ATOM 3553 O O . VAL B 1 168 ? 0.34 -19.094 -5.66 1 98.94 168 VAL B O 1
ATOM 3556 N N . THR B 1 169 ? 2.479 -18.453 -5.094 1 98.81 169 THR B N 1
ATOM 3557 C CA . THR B 1 169 ? 1.994 -17.328 -4.316 1 98.81 169 THR B CA 1
ATOM 3558 C C . THR B 1 169 ? 2.922 -16.125 -4.48 1 98.81 169 THR B C 1
ATOM 3560 O O . THR B 1 169 ? 4.012 -16.25 -5.043 1 98.81 169 THR B O 1
ATOM 3563 N N . GLY B 1 170 ? 2.48 -14.977 -4.121 1 98.06 170 GLY B N 1
ATOM 3564 C CA . GLY B 1 170 ? 3.195 -13.711 -4.152 1 98.06 170 GLY B CA 1
ATOM 3565 C C . GLY B 1 170 ? 2.357 -12.539 -3.662 1 98.06 170 GLY B C 1
ATOM 3566 O O . GLY B 1 170 ? 1.127 -12.594 -3.689 1 98.06 170 GLY B O 1
ATOM 3567 N N . HIS B 1 171 ? 3.064 -11.594 -3.209 1 94.94 171 HIS B N 1
ATOM 3568 C CA . HIS B 1 171 ? 2.42 -10.367 -2.758 1 94.94 171 HIS B CA 1
ATOM 3569 C C . HIS B 1 171 ? 2.777 -9.188 -3.664 1 94.94 171 HIS B C 1
ATOM 3571 O O . HIS B 1 171 ? 3.891 -9.125 -4.188 1 94.94 171 HIS B O 1
ATOM 3577 N N . SER B 1 172 ? 1.783 -8.234 -3.807 1 91.62 172 SER B N 1
ATOM 3578 C CA . SER B 1 172 ? 2.031 -7.047 -4.621 1 91.62 172 SER B CA 1
ATOM 3579 C C . SER B 1 172 ? 2.453 -7.43 -6.039 1 91.62 172 SER B C 1
ATOM 3581 O O . SER B 1 172 ? 1.774 -8.219 -6.699 1 91.62 172 SER B O 1
ATOM 3583 N N . MET B 1 173 ? 3.535 -7.008 -6.531 1 91.31 173 MET B N 1
ATOM 3584 C CA . MET B 1 173 ? 3.998 -7.312 -7.883 1 91.31 173 MET B CA 1
ATOM 3585 C C . MET B 1 173 ? 4.43 -8.773 -7.988 1 91.31 173 MET B C 1
ATOM 3587 O O . MET B 1 173 ? 4.441 -9.344 -9.086 1 91.31 173 MET B O 1
ATOM 3591 N N . GLY B 1 174 ? 4.789 -9.273 -6.867 1 96 174 GLY B N 1
ATOM 3592 C CA . GLY B 1 174 ? 5.066 -10.703 -6.844 1 96 174 GLY B CA 1
ATOM 3593 C C . GLY B 1 174 ? 3.861 -11.547 -7.207 1 96 174 GLY B C 1
ATOM 3594 O O . GLY B 1 174 ? 4.008 -12.656 -7.73 1 96 174 GLY B O 1
ATOM 3595 N N . GLY B 1 175 ? 2.678 -11.016 -6.879 1 97.81 175 GLY B N 1
ATOM 3596 C CA . GLY B 1 175 ? 1.455 -11.695 -7.281 1 97.81 175 GLY B CA 1
ATOM 3597 C C . GLY B 1 175 ? 1.269 -11.734 -8.789 1 97.81 175 GLY B C 1
ATOM 3598 O O . GLY B 1 175 ? 0.743 -12.711 -9.32 1 97.81 175 GLY B O 1
ATOM 3599 N N . ALA B 1 176 ? 1.693 -10.703 -9.445 1 96.19 176 ALA B N 1
ATOM 3600 C CA . ALA B 1 176 ? 1.636 -10.68 -10.906 1 96.19 176 ALA B CA 1
ATOM 3601 C C . ALA B 1 176 ? 2.5 -11.781 -11.508 1 96.19 176 ALA B C 1
ATOM 3603 O O . ALA B 1 176 ? 2.049 -12.523 -12.383 1 96.19 176 ALA B O 1
ATOM 3604 N N . MET B 1 177 ? 3.688 -11.898 -11.031 1 97.56 177 MET B N 1
ATOM 3605 C CA . MET B 1 177 ? 4.594 -12.93 -11.523 1 97.56 177 MET B CA 1
ATOM 3606 C C . MET B 1 177 ? 4.062 -14.32 -11.188 1 97.56 177 MET B C 1
ATOM 3608 O O . MET B 1 177 ? 4.176 -15.242 -11.992 1 97.56 177 MET B O 1
ATOM 3612 N N . ALA B 1 178 ? 3.48 -14.406 -10.023 1 98.81 178 ALA B N 1
ATOM 3613 C CA . ALA B 1 178 ? 2.895 -15.68 -9.609 1 98.81 178 ALA B CA 1
ATOM 3614 C C . ALA B 1 178 ? 1.804 -16.125 -10.586 1 98.81 178 ALA B C 1
ATOM 3616 O O . ALA B 1 178 ? 1.719 -17.297 -10.938 1 98.81 178 ALA B O 1
ATOM 3617 N N . ALA B 1 179 ? 1.004 -15.211 -11 1 98.62 179 ALA B N 1
ATOM 3618 C CA . ALA B 1 179 ? -0.073 -15.523 -11.938 1 98.62 179 ALA B CA 1
ATOM 3619 C C . ALA B 1 179 ? 0.483 -16.016 -13.273 1 98.62 179 ALA B C 1
ATOM 3621 O O . ALA B 1 179 ? 0.023 -17.016 -13.812 1 98.62 179 ALA B O 1
ATOM 3622 N N . PHE B 1 180 ? 1.475 -15.352 -13.797 1 98.25 180 PHE B N 1
ATOM 3623 C CA . PHE B 1 180 ? 2.096 -15.781 -15.047 1 98.25 180 PHE B CA 1
ATOM 3624 C C . PHE B 1 180 ? 2.746 -17.156 -14.891 1 98.25 180 PHE B C 1
ATOM 3626 O O . PHE B 1 180 ? 2.695 -17.969 -15.805 1 98.25 180 PHE B O 1
ATOM 3633 N N . CYS B 1 181 ? 3.338 -17.344 -13.766 1 98.81 181 CYS B N 1
ATOM 3634 C CA . CYS B 1 181 ? 3.961 -18.625 -13.477 1 98.81 181 CYS B CA 1
ATOM 3635 C C . CYS B 1 181 ? 2.926 -19.75 -13.484 1 98.81 181 CYS B C 1
ATOM 3637 O O . CYS B 1 181 ? 3.137 -20.781 -14.117 1 98.81 181 CYS B O 1
ATOM 3639 N N . GLY B 1 182 ? 1.834 -19.531 -12.758 1 98.69 182 GLY B N 1
ATOM 3640 C CA . GLY B 1 182 ? 0.775 -20.516 -12.758 1 98.69 182 GLY B CA 1
ATOM 3641 C C . GLY B 1 182 ? 0.296 -20.875 -14.148 1 98.69 182 GLY B C 1
ATOM 3642 O O . GLY B 1 182 ? 0.11 -22.062 -14.469 1 98.69 182 GLY B O 1
ATOM 3643 N N . LEU B 1 183 ? 0.127 -19.906 -14.922 1 98.06 183 LEU B N 1
ATOM 3644 C CA . LEU B 1 183 ? -0.312 -20.109 -16.297 1 98.06 183 LEU B CA 1
ATOM 3645 C C . LEU B 1 183 ? 0.737 -20.875 -17.094 1 98.06 183 LEU B C 1
ATOM 3647 O O . LEU B 1 183 ? 0.404 -21.797 -17.828 1 98.06 183 LEU B O 1
ATOM 3651 N N . ASP B 1 184 ? 1.929 -20.516 -16.984 1 98 184 ASP B N 1
ATOM 3652 C CA . ASP B 1 184 ? 3.037 -21.172 -17.672 1 98 184 ASP B CA 1
ATOM 3653 C C . ASP B 1 184 ? 3.145 -22.641 -17.297 1 98 184 ASP B C 1
ATOM 3655 O O . ASP B 1 184 ? 3.279 -23.5 -18.172 1 98 184 ASP B O 1
ATOM 3659 N N . LEU B 1 185 ? 3.072 -22.906 -16.047 1 98.5 185 LEU B N 1
ATOM 3660 C CA . LEU B 1 185 ? 3.16 -24.281 -15.555 1 98.5 185 LEU B CA 1
ATOM 3661 C C . LEU B 1 185 ? 2.02 -25.141 -16.109 1 98.5 185 LEU B C 1
ATOM 3663 O O . LEU B 1 185 ? 2.223 -26.297 -16.453 1 98.5 185 LEU B O 1
ATOM 3667 N N . THR B 1 186 ? 0.872 -24.578 -16.172 1 97.81 186 THR B N 1
ATOM 3668 C CA . THR B 1 186 ? -0.304 -25.297 -16.625 1 97.81 186 THR B CA 1
ATOM 3669 C C . THR B 1 186 ? -0.246 -25.516 -18.141 1 97.81 186 THR B C 1
ATOM 3671 O O . THR B 1 186 ? -0.435 -26.625 -18.625 1 97.81 186 THR B O 1
ATOM 3674 N N . VAL B 1 187 ? 0.06 -24.516 -18.875 1 96.12 187 VAL B N 1
ATOM 3675 C CA . VAL B 1 187 ? -0.089 -24.547 -20.328 1 96.12 187 VAL B CA 1
ATOM 3676 C C . VAL B 1 187 ? 1.181 -25.094 -20.969 1 96.12 187 VAL B C 1
ATOM 3678 O O . VAL B 1 187 ? 1.113 -25.953 -21.844 1 96.12 187 VAL B O 1
ATOM 3681 N N . ASN B 1 188 ? 2.293 -24.641 -20.562 1 93.06 188 ASN B N 1
ATOM 3682 C CA . ASN B 1 188 ? 3.529 -24.984 -21.25 1 93.06 188 ASN B CA 1
ATOM 3683 C C . ASN B 1 188 ? 4.188 -26.219 -20.641 1 93.06 188 ASN B C 1
ATOM 3685 O O . ASN B 1 188 ? 4.73 -27.062 -21.359 1 93.06 188 ASN B O 1
ATOM 3689 N N . LEU B 1 189 ? 4.152 -26.344 -19.297 1 94.44 189 LEU B N 1
ATOM 3690 C CA . LEU B 1 189 ? 4.734 -27.516 -18.672 1 94.44 189 LEU B CA 1
ATOM 3691 C C . LEU B 1 189 ? 3.727 -28.656 -18.609 1 94.44 189 LEU B C 1
ATOM 3693 O O . LEU B 1 189 ? 4.105 -29.812 -18.422 1 94.44 189 LEU B O 1
ATOM 3697 N N . GLY B 1 190 ? 2.408 -28.297 -18.625 1 94.75 190 GLY B N 1
ATOM 3698 C CA . GLY B 1 190 ? 1.37 -29.312 -18.641 1 94.75 190 GLY B CA 1
ATOM 3699 C C . GLY B 1 190 ? 1.014 -29.828 -17.25 1 94.75 190 GLY B C 1
ATOM 3700 O O . GLY B 1 190 ? 0.451 -30.906 -17.109 1 94.75 190 GLY B O 1
ATOM 3701 N N . SER B 1 191 ? 1.298 -29.016 -16.281 1 94.62 191 SER B N 1
ATOM 3702 C CA . SER B 1 191 ? 0.97 -29.422 -14.93 1 94.62 191 SER B CA 1
ATOM 3703 C C . SER B 1 191 ? -0.533 -29.359 -14.68 1 94.62 191 SER B C 1
ATOM 3705 O O . SER B 1 191 ? -1.195 -28.406 -15.078 1 94.62 191 SER B O 1
ATOM 3707 N N . GLN B 1 192 ? -1.153 -30.359 -14 1 90.62 192 GLN B N 1
ATOM 3708 C CA . GLN B 1 192 ? -2.602 -30.453 -13.867 1 90.62 192 GLN B CA 1
ATOM 3709 C C . GLN B 1 192 ? -3.068 -29.922 -12.516 1 90.62 192 GLN B C 1
ATOM 3711 O O . GLN B 1 192 ? -4.223 -29.5 -12.375 1 90.62 192 GLN B O 1
ATOM 3716 N N . ASN B 1 193 ? -2.316 -29.859 -11.523 1 95.06 193 ASN B N 1
ATOM 3717 C CA . ASN B 1 193 ? -2.738 -29.469 -10.18 1 95.06 193 ASN B CA 1
ATOM 3718 C C . ASN B 1 193 ? -2.004 -28.203 -9.711 1 95.06 193 ASN B C 1
ATOM 3720 O O . ASN B 1 193 ? -1.288 -28.25 -8.711 1 95.06 193 ASN B O 1
ATOM 3724 N N . VAL B 1 194 ? -2.32 -27.141 -10.453 1 98.38 194 VAL B N 1
ATOM 3725 C CA . VAL B 1 194 ? -1.701 -25.875 -10.125 1 98.38 194 VAL B CA 1
ATOM 3726 C C . VAL B 1 194 ? -2.734 -24.953 -9.484 1 98.38 194 VAL B C 1
ATOM 3728 O O . VAL B 1 194 ? -3.842 -24.781 -10 1 98.38 194 VAL B O 1
ATOM 3731 N N . SER B 1 195 ? -2.443 -24.453 -8.312 1 98.25 195 SER B N 1
ATOM 3732 C CA . SER B 1 195 ? -3.246 -23.422 -7.664 1 98.25 195 SER B CA 1
ATOM 3733 C C . SER B 1 195 ? -2.438 -22.156 -7.445 1 98.25 195 SER B C 1
ATOM 3735 O O . SER B 1 195 ? -1.246 -22.219 -7.133 1 98.25 195 SER B O 1
ATOM 3737 N N . VAL B 1 196 ? -3.113 -21.047 -7.648 1 98.75 196 VAL B N 1
ATOM 3738 C CA . VAL B 1 196 ? -2.475 -19.75 -7.457 1 98.75 196 VAL B CA 1
ATOM 3739 C C . VAL B 1 196 ? -3.232 -18.953 -6.398 1 98.75 196 VAL B C 1
ATOM 3741 O O . VAL B 1 196 ? -4.461 -18.859 -6.445 1 98.75 196 VAL B O 1
ATOM 3744 N N . MET B 1 197 ? -2.529 -18.516 -5.402 1 98.69 197 MET B N 1
ATOM 3745 C CA . MET B 1 197 ? -3.096 -17.578 -4.426 1 98.69 197 MET B CA 1
ATOM 3746 C C . MET B 1 197 ? -2.197 -16.359 -4.25 1 98.69 197 MET B C 1
ATOM 3748 O O . MET B 1 197 ? -1.046 -16.484 -3.828 1 98.69 197 MET B O 1
ATOM 3752 N N . THR B 1 198 ? -2.717 -15.203 -4.59 1 98.5 198 THR B N 1
ATOM 3753 C CA . THR B 1 198 ? -1.918 -13.984 -4.535 1 98.5 198 THR B CA 1
ATOM 3754 C C . THR B 1 198 ? -2.502 -13.008 -3.52 1 98.5 198 THR B C 1
ATOM 3756 O O . THR B 1 198 ? -3.658 -13.141 -3.113 1 98.5 198 THR B O 1
ATOM 3759 N N . PHE B 1 199 ? -1.676 -12.141 -3.092 1 95.94 199 PHE B N 1
ATOM 3760 C CA . PHE B 1 199 ? -2.041 -11.141 -2.092 1 95.94 199 PHE B CA 1
ATOM 3761 C C . PHE B 1 199 ? -1.736 -9.734 -2.592 1 95.94 199 PHE B C 1
ATOM 3763 O O . PHE B 1 199 ? -0.574 -9.383 -2.811 1 95.94 199 PHE B O 1
ATOM 3770 N N . GLY B 1 200 ? -2.811 -9 -2.777 1 94.38 200 GLY B N 1
ATOM 3771 C CA . GLY B 1 200 ? -2.645 -7.633 -3.242 1 94.38 200 GLY B CA 1
ATOM 3772 C C . GLY B 1 200 ? -2.074 -7.543 -4.645 1 94.38 2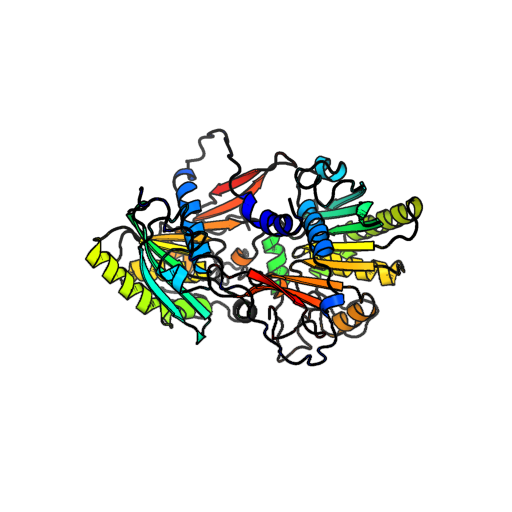00 GLY B C 1
ATOM 3773 O O . GLY B 1 200 ? -1.219 -6.703 -4.922 1 94.38 200 GLY B O 1
ATOM 3774 N N . GLN B 1 201 ? -2.5 -8.383 -5.469 1 95.69 201 GLN B N 1
ATOM 3775 C CA . GLN B 1 201 ? -1.991 -8.461 -6.836 1 95.69 201 GLN B CA 1
ATOM 3776 C C . GLN B 1 201 ? -2.592 -7.359 -7.707 1 95.69 201 GLN B C 1
ATOM 3778 O O . GLN B 1 201 ? -3.793 -7.086 -7.633 1 95.69 201 GLN B O 1
ATOM 3783 N N . PRO B 1 202 ? -1.76 -6.68 -8.516 1 92.75 202 PRO B N 1
ATOM 3784 C CA . PRO B 1 202 ? -2.316 -5.746 -9.5 1 92.75 202 PRO B CA 1
ATOM 3785 C C . PRO B 1 202 ? -3.004 -6.457 -10.664 1 92.75 202 PRO B C 1
ATOM 3787 O O . PRO B 1 202 ? -2.963 -7.688 -10.758 1 92.75 202 PRO B O 1
ATOM 3790 N N . ARG B 1 203 ? -3.723 -5.652 -11.469 1 92.56 203 ARG B N 1
ATOM 3791 C CA . ARG B 1 203 ? -4.211 -6.168 -12.742 1 92.56 203 ARG B CA 1
ATOM 3792 C C . ARG B 1 203 ? -3.064 -6.398 -13.719 1 92.56 203 ARG B C 1
ATOM 3794 O O . ARG B 1 203 ? -2.127 -5.602 -13.781 1 92.56 203 ARG B O 1
ATOM 3801 N N . ILE B 1 204 ? -3.203 -7.488 -14.516 1 93.62 204 ILE B N 1
ATOM 3802 C CA . ILE B 1 204 ? -2.008 -7.797 -15.289 1 93.62 204 ILE B CA 1
ATOM 3803 C C . ILE B 1 204 ? -2.377 -7.957 -16.766 1 93.62 204 ILE B C 1
ATOM 3805 O O . ILE B 1 204 ? -1.499 -8.094 -17.625 1 93.62 204 ILE B O 1
ATOM 3809 N N . GLY B 1 205 ? -3.645 -7.887 -17.094 1 93.31 205 GLY B N 1
ATOM 3810 C CA . GLY B 1 205 ? -4.07 -8.07 -18.469 1 93.31 205 GLY B CA 1
ATOM 3811 C C . GLY B 1 205 ? -5.48 -7.574 -18.719 1 93.31 205 GLY B C 1
ATOM 3812 O O . GLY B 1 205 ? -6.156 -7.102 -17.812 1 93.31 205 GLY B O 1
ATOM 3813 N N . ASN B 1 206 ? -5.84 -7.66 -20.016 1 91.62 206 ASN B N 1
ATOM 3814 C CA . ASN B 1 206 ? -7.176 -7.215 -20.391 1 91.62 206 ASN B CA 1
ATOM 3815 C C . ASN B 1 206 ? -8.203 -8.328 -20.219 1 91.62 206 ASN B C 1
ATOM 3817 O O . ASN B 1 206 ? -7.879 -9.414 -19.734 1 91.62 206 ASN B O 1
ATOM 3821 N N . ALA B 1 207 ? -9.43 -8.055 -20.562 1 91.12 207 ALA B N 1
ATOM 3822 C CA . ALA B 1 207 ? -10.547 -8.977 -20.344 1 91.12 207 ALA B CA 1
ATOM 3823 C C . ALA B 1 207 ? -10.32 -10.297 -21.094 1 91.12 207 ALA B C 1
ATOM 3825 O O . ALA B 1 207 ? -10.625 -11.367 -20.562 1 91.12 207 ALA B O 1
ATOM 3826 N N . ALA B 1 208 ? -9.812 -10.211 -22.297 1 92.62 208 ALA B N 1
ATOM 3827 C CA . ALA B 1 208 ? -9.547 -11.414 -23.078 1 92.62 208 ALA B CA 1
ATOM 3828 C C . ALA B 1 208 ? -8.516 -12.305 -22.391 1 92.62 208 ALA B C 1
ATOM 3830 O O . ALA B 1 208 ? -8.68 -13.531 -22.344 1 92.62 208 ALA B O 1
ATOM 3831 N N . PHE B 1 209 ? -7.5 -11.711 -21.875 1 94.88 209 PHE B N 1
ATOM 3832 C CA . PHE B 1 209 ? -6.484 -12.461 -21.156 1 94.88 209 PHE B CA 1
ATOM 3833 C C . PHE B 1 209 ? -7.082 -13.109 -19.906 1 94.88 209 PHE B C 1
ATOM 3835 O O . PHE B 1 209 ? -6.781 -14.258 -19.578 1 94.88 209 PHE B O 1
ATOM 3842 N N . VAL B 1 210 ? -7.816 -12.375 -19.234 1 95 210 VAL B N 1
ATOM 3843 C CA . VAL B 1 210 ? -8.43 -12.828 -17.984 1 95 210 VAL B CA 1
ATOM 3844 C C . VAL B 1 210 ? -9.297 -14.055 -18.25 1 95 210 VAL B C 1
ATOM 3846 O O . VAL B 1 210 ? -9.297 -15.008 -17.484 1 95 210 VAL B O 1
ATOM 3849 N N . SER B 1 211 ? -10.078 -14.008 -19.281 1 94.5 211 SER B N 1
ATOM 3850 C CA . SER B 1 211 ? -10.906 -15.148 -19.656 1 94.5 211 SER B CA 1
ATOM 3851 C C . SER B 1 211 ? -10.047 -16.375 -19.953 1 94.5 211 SER B C 1
ATOM 3853 O O . SER B 1 211 ? -10.375 -17.484 -19.5 1 94.5 211 SER B O 1
ATOM 3855 N N . TYR B 1 212 ? -9.047 -16.188 -20.703 1 95.88 212 TYR B N 1
ATOM 3856 C CA . TYR B 1 212 ? -8.117 -17.266 -21.016 1 95.88 212 TYR B CA 1
ATOM 3857 C C . TYR B 1 212 ? -7.488 -17.828 -19.75 1 95.88 212 TYR B C 1
ATOM 3859 O O . TYR B 1 212 ? -7.457 -19.047 -19.562 1 95.88 212 TYR B O 1
ATOM 3867 N N . TYR B 1 213 ? -7.008 -16.953 -18.891 1 97.12 213 TYR B N 1
ATOM 3868 C CA . TYR B 1 213 ? -6.371 -17.344 -17.641 1 97.12 213 TYR B CA 1
ATOM 3869 C C . TYR B 1 213 ? -7.316 -18.188 -16.781 1 97.12 213 TYR B C 1
ATOM 3871 O O . TYR B 1 213 ? -6.934 -19.234 -16.266 1 97.12 213 TYR B O 1
ATOM 3879 N N . SER B 1 214 ? -8.547 -17.703 -16.625 1 96.69 214 SER B N 1
ATOM 3880 C CA . SER B 1 214 ? -9.523 -18.359 -15.75 1 96.69 214 SER B CA 1
ATOM 3881 C C . SER B 1 214 ? -9.852 -19.766 -16.234 1 96.69 214 SER B C 1
ATOM 3883 O O . SER B 1 214 ? -10.109 -20.656 -15.43 1 96.69 214 SER B O 1
ATOM 3885 N N . LYS B 1 215 ? -9.836 -19.922 -17.469 1 95.56 215 LYS B N 1
ATOM 3886 C CA . LYS B 1 215 ? -10.094 -21.234 -18.047 1 95.56 215 LYS B CA 1
ATOM 3887 C C . LYS B 1 215 ? -8.938 -22.188 -17.781 1 95.56 215 LYS B C 1
ATOM 3889 O O . LYS B 1 215 ? -9.156 -23.375 -17.531 1 95.56 215 LYS B O 1
ATOM 3894 N N . ARG B 1 216 ? -7.773 -21.703 -17.828 1 96.5 216 ARG B N 1
ATOM 3895 C CA . ARG B 1 216 ? -6.59 -22.562 -17.781 1 96.5 216 ARG B CA 1
ATOM 3896 C C . ARG B 1 216 ? -6.156 -22.797 -16.328 1 96.5 216 ARG B C 1
ATOM 3898 O O . ARG B 1 216 ? -5.598 -23.844 -16.016 1 96.5 216 ARG B O 1
ATOM 3905 N N . VAL B 1 217 ? -6.336 -21.797 -15.508 1 97.56 217 VAL B N 1
ATOM 3906 C CA . VAL B 1 217 ? -5.953 -21.891 -14.102 1 97.56 217 VAL B CA 1
ATOM 3907 C C . VAL B 1 217 ? -7.148 -21.547 -13.219 1 97.56 217 VAL B C 1
ATOM 3909 O O . VAL B 1 217 ? -7.113 -20.547 -12.484 1 97.56 217 VAL B O 1
ATOM 3912 N N . PRO B 1 218 ? -8.109 -22.375 -13.133 1 95.75 218 PRO B N 1
ATOM 3913 C CA . PRO B 1 218 ? -9.352 -22.047 -12.422 1 95.75 218 PRO B CA 1
ATOM 3914 C C . PRO B 1 218 ? -9.164 -21.953 -10.914 1 95.75 218 PRO B C 1
ATOM 3916 O O . PRO B 1 218 ? -9.93 -21.266 -10.227 1 95.75 218 PRO B O 1
ATOM 3919 N N . ASN B 1 219 ? -8.195 -22.641 -10.391 1 96.56 219 ASN B N 1
ATOM 3920 C CA . ASN B 1 219 ? -7.945 -22.578 -8.953 1 96.56 219 ASN B CA 1
ATOM 3921 C C . ASN B 1 219 ? -7.059 -21.406 -8.578 1 96.56 219 ASN B C 1
ATOM 3923 O O . ASN B 1 219 ? -5.926 -21.594 -8.125 1 96.56 219 ASN B O 1
ATOM 3927 N N . THR B 1 220 ? -7.59 -20.25 -8.766 1 97.81 220 THR B N 1
ATOM 3928 C CA . THR B 1 220 ? -6.887 -19 -8.477 1 97.81 220 THR B CA 1
ATOM 3929 C C . THR B 1 220 ? -7.688 -18.141 -7.5 1 97.81 220 THR B C 1
ATOM 3931 O O . THR B 1 220 ? -8.891 -17.953 -7.672 1 97.81 220 THR B O 1
ATOM 3934 N N . ILE B 1 221 ? -7.035 -17.734 -6.418 1 97.69 221 ILE B N 1
ATOM 3935 C CA . ILE B 1 221 ? -7.645 -16.844 -5.441 1 97.69 221 ILE B CA 1
ATOM 3936 C C . ILE B 1 221 ? -6.781 -15.594 -5.285 1 97.69 221 ILE B C 1
ATOM 3938 O O . ILE B 1 221 ? -5.566 -15.688 -5.105 1 97.69 221 ILE B O 1
ATOM 3942 N N . ARG B 1 222 ? -7.391 -14.445 -5.406 1 97.56 222 ARG B N 1
ATOM 3943 C CA . ARG B 1 222 ? -6.758 -13.156 -5.129 1 97.56 222 ARG B CA 1
ATOM 3944 C C . ARG B 1 222 ? -7.266 -12.57 -3.816 1 97.56 222 ARG B C 1
ATOM 3946 O O . ARG B 1 222 ? -8.43 -12.18 -3.715 1 97.56 222 ARG B O 1
ATOM 3953 N N . VAL B 1 223 ? -6.391 -12.5 -2.863 1 96.19 223 VAL B N 1
ATOM 3954 C CA . VAL B 1 223 ? -6.766 -11.891 -1.59 1 96.19 223 VAL B CA 1
ATOM 3955 C C . VAL B 1 223 ? -6.41 -10.406 -1.596 1 96.19 223 VAL B C 1
ATOM 3957 O O . VAL B 1 223 ? -5.266 -10.039 -1.885 1 96.19 223 VAL B O 1
ATOM 3960 N N . THR B 1 224 ? -7.375 -9.562 -1.319 1 93.44 224 THR B N 1
ATOM 3961 C CA . THR B 1 224 ? -7.176 -8.117 -1.302 1 93.44 224 THR B CA 1
ATOM 3962 C C . THR B 1 224 ? -7.574 -7.531 0.048 1 93.44 224 THR B C 1
ATOM 3964 O O . THR B 1 224 ? -8.328 -8.148 0.803 1 93.44 224 THR B O 1
ATOM 3967 N N . HIS B 1 225 ? -6.977 -6.391 0.331 1 88.44 225 HIS B N 1
ATOM 3968 C CA . HIS B 1 225 ? -7.262 -5.684 1.575 1 88.44 225 HIS B CA 1
ATOM 3969 C C . HIS B 1 225 ? -7.84 -4.301 1.302 1 88.44 225 HIS B C 1
ATOM 3971 O O . HIS B 1 225 ? -7.422 -3.621 0.363 1 88.44 225 HIS B O 1
ATOM 3977 N N . GLU B 1 226 ? -8.688 -3.82 2.133 1 83.06 226 GLU B N 1
ATOM 3978 C CA . GLU B 1 226 ? -9.461 -2.6 1.924 1 83.06 226 GLU B CA 1
ATOM 3979 C C . GLU B 1 226 ? -8.547 -1.378 1.844 1 83.06 226 GLU B C 1
ATOM 3981 O O . GLU B 1 226 ? -8.922 -0.354 1.27 1 83.06 226 GLU B O 1
ATOM 3986 N N . HIS B 1 227 ? -7.348 -1.435 2.342 1 78.69 227 HIS B N 1
ATOM 3987 C CA . HIS B 1 227 ? -6.48 -0.263 2.367 1 78.69 227 HIS B CA 1
ATOM 3988 C C . HIS B 1 227 ? -5.34 -0.4 1.363 1 78.69 227 HIS B C 1
ATOM 3990 O O . HIS B 1 227 ? -4.441 0.44 1.321 1 78.69 227 HIS B O 1
ATOM 3996 N N . ASP B 1 228 ? -5.449 -1.445 0.584 1 84.62 228 ASP B N 1
ATOM 3997 C CA . ASP B 1 228 ? -4.375 -1.688 -0.377 1 84.62 228 ASP B CA 1
ATOM 3998 C C . ASP B 1 228 ? -4.715 -1.091 -1.74 1 84.62 228 ASP B C 1
ATOM 4000 O O . ASP B 1 228 ? -5.738 -1.432 -2.336 1 84.62 228 ASP B O 1
ATOM 4004 N N . ILE B 1 229 ? -3.826 -0.311 -2.256 1 84.44 229 ILE B N 1
ATOM 4005 C CA . ILE B 1 229 ? -4.102 0.381 -3.51 1 84.44 229 ILE B CA 1
ATOM 4006 C C . ILE B 1 229 ? -3.645 -0.48 -4.684 1 84.44 229 ILE B C 1
ATOM 4008 O O . ILE B 1 229 ? -4.105 -0.296 -5.812 1 84.44 229 ILE B O 1
ATOM 4012 N N . VAL B 1 230 ? -2.781 -1.39 -4.445 1 88 230 VAL B N 1
ATOM 4013 C CA . VAL B 1 230 ? -2.064 -2.1 -5.5 1 88 230 VAL B CA 1
ATOM 4014 C C . VAL B 1 230 ? -3.055 -2.867 -6.371 1 88 230 VAL B C 1
ATOM 4016 O O . VAL B 1 230 ? -2.979 -2.816 -7.602 1 88 230 VAL B O 1
ATOM 4019 N N . PRO B 1 231 ? -4.031 -3.523 -5.754 1 90.81 231 PRO B N 1
ATOM 4020 C CA . PRO B 1 231 ? -4.969 -4.281 -6.582 1 90.81 231 PRO B CA 1
ATOM 4021 C C . PRO B 1 231 ? -5.789 -3.393 -7.512 1 90.81 231 PRO B C 1
ATOM 4023 O O . PRO B 1 231 ? -6.465 -3.893 -8.414 1 90.81 231 PRO B O 1
ATOM 4026 N N . HIS B 1 232 ? -5.73 -2.172 -7.359 1 87.25 232 HIS B N 1
ATOM 4027 C CA . HIS B 1 232 ? -6.539 -1.269 -8.172 1 87.25 232 HIS B CA 1
ATOM 4028 C C . HIS B 1 232 ? -5.715 -0.65 -9.297 1 87.25 232 HIS B C 1
ATOM 4030 O O . HIS B 1 232 ? -6.195 0.233 -10.008 1 87.25 232 HIS B O 1
ATOM 4036 N N . LEU B 1 233 ? -4.48 -1.094 -9.344 1 84.88 233 LEU B N 1
ATOM 4037 C CA . LEU B 1 233 ? -3.59 -0.624 -10.398 1 84.88 233 LEU B CA 1
ATOM 4038 C C . LEU B 1 233 ? -3.359 -1.713 -11.438 1 84.88 233 LEU B C 1
ATOM 4040 O O . LEU B 1 233 ? -3.221 -2.889 -11.094 1 84.88 233 LEU B O 1
ATOM 4044 N N . PRO B 1 234 ? -3.205 -1.371 -12.695 1 84.12 234 PRO B N 1
ATOM 4045 C CA . PRO B 1 234 ? -3.738 -0.152 -13.312 1 84.12 234 PRO B CA 1
ATOM 4046 C C . PRO B 1 234 ? -5.25 -0.02 -13.141 1 84.12 234 PRO B C 1
ATOM 4048 O O . PRO B 1 234 ? -5.922 -0.991 -12.781 1 84.12 234 PRO B O 1
ATOM 4051 N N . PRO B 1 235 ? -5.785 1.159 -13.352 1 79.38 235 PRO B N 1
ATOM 4052 C CA . PRO B 1 235 ? -7.211 1.361 -13.07 1 79.38 235 PRO B CA 1
ATOM 4053 C C . PRO B 1 235 ? -8.117 0.577 -14.008 1 79.38 235 PRO B C 1
ATOM 4055 O O . PRO B 1 235 ? -7.742 0.315 -15.156 1 79.38 235 PRO B O 1
ATOM 4058 N N . TYR B 1 236 ? -9.227 0.142 -13.398 1 75.94 236 TYR B N 1
ATOM 4059 C CA . TYR B 1 236 ? -10.312 -0.483 -14.141 1 75.94 236 TYR B CA 1
ATOM 4060 C C . TYR B 1 236 ? -11.406 0.53 -14.461 1 75.94 236 TYR B C 1
ATOM 4062 O O . TYR B 1 236 ? -11.914 1.214 -13.57 1 75.94 236 TYR B O 1
ATOM 4070 N N . TYR B 1 237 ? -11.648 0.723 -15.805 1 69.56 237 TYR B N 1
ATOM 4071 C CA . TYR B 1 237 ? -12.727 1.618 -16.203 1 69.56 237 TYR B CA 1
ATOM 4072 C C . TYR B 1 237 ? -13.969 0.83 -16.594 1 69.56 237 TYR B C 1
ATOM 4074 O O . TYR B 1 237 ? -13.977 0.126 -17.609 1 69.56 237 TYR B O 1
ATOM 4082 N N . GLN B 1 238 ? -14.969 1.018 -15.766 1 65.5 238 GLN B N 1
ATOM 4083 C CA . GLN B 1 238 ? -16.188 0.231 -15.93 1 65.5 238 GLN B CA 1
ATOM 4084 C C . GLN B 1 238 ? -16.844 0.52 -17.281 1 65.5 238 GLN B C 1
ATOM 4086 O O . GLN B 1 238 ? -17.5 -0.353 -17.844 1 65.5 238 GLN B O 1
ATOM 4091 N N . TYR B 1 239 ? -16.625 1.73 -17.75 1 65.75 239 TYR B N 1
ATOM 4092 C CA . TYR B 1 239 ? -17.344 2.129 -18.953 1 65.75 239 TYR B CA 1
ATOM 4093 C C . TYR B 1 239 ? -16.578 1.715 -20.203 1 65.75 239 TYR B C 1
ATOM 4095 O O . TYR B 1 239 ? -17.141 1.68 -21.297 1 65.75 239 TYR B O 1
ATOM 4103 N N . PHE B 1 240 ? -15.281 1.358 -20.078 1 70.12 240 PHE B N 1
ATOM 4104 C CA . PHE B 1 240 ? -14.477 0.902 -21.203 1 70.12 240 PHE B CA 1
ATOM 4105 C C . PHE B 1 240 ? -13.672 -0.338 -20.828 1 70.12 240 PHE B C 1
ATOM 4107 O O . PHE B 1 240 ? -12.445 -0.342 -20.922 1 70.12 240 PHE B O 1
ATOM 4114 N N . PRO B 1 241 ? -14.391 -1.348 -20.469 1 64.38 241 PRO B N 1
ATOM 4115 C CA . PRO B 1 241 ? -13.719 -2.531 -19.922 1 64.38 241 PRO B CA 1
ATOM 4116 C C . PRO B 1 241 ? -12.781 -3.189 -20.938 1 64.38 241 PRO B C 1
ATOM 4118 O O . PRO B 1 241 ? -11.828 -3.867 -20.562 1 64.38 241 PRO B O 1
ATOM 4121 N N . GLN B 1 242 ? -13.07 -2.975 -22.172 1 65.62 242 GLN B N 1
ATOM 4122 C CA . GLN B 1 242 ? -12.273 -3.648 -23.188 1 65.62 242 GLN B CA 1
ATOM 4123 C C . GLN B 1 242 ? -10.891 -3.012 -23.328 1 65.62 242 GLN B C 1
ATOM 4125 O O . GLN B 1 242 ? -9.961 -3.631 -23.844 1 65.62 242 GLN B O 1
ATOM 4130 N N . LYS B 1 243 ? -10.82 -1.865 -22.828 1 68.5 243 LYS B N 1
ATOM 4131 C CA . LYS B 1 243 ? -9.57 -1.135 -23.031 1 68.5 243 LYS B CA 1
ATOM 4132 C C . LYS B 1 243 ? -8.805 -1 -21.719 1 68.5 243 LYS B C 1
ATOM 4134 O O . LYS B 1 243 ? -7.84 -0.234 -21.641 1 68.5 243 LYS B O 1
ATOM 4139 N N . THR B 1 244 ? -9.367 -1.825 -20.812 1 80.62 244 THR B N 1
ATOM 4140 C CA . THR B 1 244 ? -8.727 -1.654 -19.516 1 80.62 244 THR B CA 1
ATOM 4141 C C . THR B 1 244 ? -8.289 -3 -18.938 1 80.62 244 THR B C 1
ATOM 4143 O O . THR B 1 244 ? -8.602 -4.051 -19.5 1 80.62 244 THR B O 1
ATOM 4146 N N . TYR B 1 245 ? -7.492 -2.953 -18.031 1 88.19 245 TYR B N 1
ATOM 4147 C CA . TYR B 1 245 ? -7.078 -4.145 -17.297 1 88.19 245 TYR B CA 1
ATOM 4148 C C . TYR B 1 245 ? -8.234 -4.707 -16.469 1 88.19 245 TYR B C 1
ATOM 4150 O O . TYR B 1 245 ? -9.141 -3.969 -16.078 1 88.19 245 TYR B O 1
ATOM 4158 N N . HIS B 1 246 ? -8.156 -5.992 -16.359 1 91 246 HIS B N 1
ATOM 4159 C CA . HIS B 1 246 ? -9.18 -6.711 -15.617 1 91 246 HIS B CA 1
ATOM 4160 C C . HIS B 1 246 ? -8.555 -7.75 -14.688 1 91 246 HIS B C 1
ATOM 4162 O O . HIS B 1 246 ? -7.5 -8.312 -15 1 91 246 HIS B O 1
ATOM 4168 N N . HIS B 1 247 ? -9.266 -7.945 -13.555 1 94.19 247 HIS B N 1
ATOM 4169 C CA . HIS B 1 247 ? -8.844 -9.031 -12.672 1 94.19 247 HIS B CA 1
ATOM 4170 C C . HIS B 1 247 ? -9.539 -10.336 -13.039 1 94.19 247 HIS B C 1
ATOM 4172 O O . HIS B 1 247 ? -10.688 -10.328 -13.5 1 94.19 247 HIS B O 1
ATOM 4178 N N . PHE B 1 248 ? -8.867 -11.398 -12.906 1 93.62 248 PHE B N 1
ATOM 4179 C CA . PHE B 1 248 ? -9.531 -12.695 -12.93 1 93.62 248 PHE B CA 1
ATOM 4180 C C . PHE B 1 248 ? -10.141 -13.016 -11.57 1 93.62 248 PHE B C 1
ATOM 4182 O O . PHE B 1 248 ? -9.672 -12.531 -10.547 1 93.62 248 PHE B O 1
ATOM 4189 N N . PRO B 1 249 ? -11.266 -13.734 -11.617 1 93.25 249 PRO B N 1
ATOM 4190 C CA . PRO B 1 249 ? -11.758 -14.297 -10.359 1 93.25 249 PRO B CA 1
ATOM 4191 C C . PRO B 1 249 ? -10.852 -15.398 -9.812 1 93.25 249 PRO B C 1
ATOM 4193 O O . PRO B 1 249 ? -10.023 -15.938 -10.539 1 93.25 249 PRO B O 1
ATOM 4196 N N . THR B 1 250 ? -11.008 -15.695 -8.477 1 94.44 250 THR B N 1
ATOM 4197 C CA . THR B 1 250 ? -11.93 -15.219 -7.449 1 94.44 250 THR B CA 1
ATOM 4198 C C . THR B 1 250 ? -11.211 -14.281 -6.484 1 94.44 250 THR B C 1
ATOM 4200 O O . THR B 1 250 ? -10.109 -14.578 -6.016 1 94.44 250 THR B O 1
ATOM 4203 N N . GLU B 1 251 ? -11.82 -13.156 -6.227 1 95.38 251 GLU B N 1
ATOM 4204 C CA . GLU B 1 251 ? -11.312 -12.219 -5.227 1 95.38 251 GLU B CA 1
ATOM 4205 C C . GLU B 1 251 ? -11.859 -12.539 -3.84 1 95.38 251 GLU B C 1
ATOM 4207 O O . GLU B 1 251 ? -13.039 -12.844 -3.688 1 95.38 251 GLU B O 1
ATOM 4212 N N . VAL B 1 252 ? -11.039 -12.578 -2.887 1 95.44 252 VAL B N 1
ATOM 4213 C CA . VAL B 1 252 ? -11.414 -12.57 -1.479 1 95.44 252 VAL B CA 1
ATOM 4214 C C . VAL B 1 252 ? -11.008 -11.25 -0.836 1 95.44 252 VAL B C 1
ATOM 4216 O O . VAL B 1 252 ? -9.82 -10.938 -0.745 1 95.44 252 VAL B O 1
ATOM 4219 N N . TRP B 1 253 ? -11.977 -10.523 -0.323 1 92.38 253 TRP B N 1
ATOM 4220 C CA . TRP B 1 253 ? -11.781 -9.156 0.155 1 92.38 253 TRP B CA 1
ATOM 4221 C C . TRP B 1 253 ? -11.773 -9.109 1.68 1 92.38 253 TRP B C 1
ATOM 4223 O O . TRP B 1 253 ? -12.781 -9.438 2.318 1 92.38 253 TRP B O 1
ATOM 4233 N N . LEU B 1 254 ? -10.656 -8.828 2.201 1 88.94 254 LEU B N 1
ATOM 4234 C CA . LEU B 1 254 ? -10.516 -8.609 3.637 1 88.94 254 LEU B CA 1
ATOM 4235 C C . LEU B 1 254 ? -10.844 -7.164 4.004 1 88.94 254 LEU B C 1
ATOM 4237 O O . LEU B 1 254 ? -10.211 -6.234 3.508 1 88.94 254 LEU B O 1
ATOM 4241 N N . HIS B 1 255 ? -11.844 -6.992 4.781 1 84.69 255 HIS B N 1
ATOM 4242 C CA . HIS B 1 255 ? -12.234 -5.648 5.188 1 84.69 255 HIS B CA 1
ATOM 4243 C C . HIS B 1 255 ? -12.844 -5.648 6.586 1 84.69 255 HIS B C 1
ATOM 4245 O O . HIS B 1 255 ? -13.25 -6.699 7.09 1 84.69 255 HIS B O 1
ATOM 4251 N N . ASN B 1 256 ? -12.789 -4.551 7.176 1 75.38 256 ASN B N 1
ATOM 4252 C CA . ASN B 1 256 ? -13.336 -4.43 8.523 1 75.38 256 ASN B CA 1
ATOM 4253 C C . ASN B 1 256 ? -14.828 -4.133 8.5 1 75.38 256 ASN B C 1
ATOM 4255 O O . ASN B 1 256 ? -15.297 -3.369 7.652 1 75.38 256 ASN B O 1
ATOM 4259 N N . VAL B 1 257 ? -15.586 -4.98 9.203 1 67.5 257 VAL B N 1
ATOM 4260 C CA . VAL B 1 257 ? -17.016 -4.727 9.391 1 67.5 257 VAL B CA 1
ATOM 4261 C C . VAL B 1 257 ? -17.281 -4.367 10.844 1 67.5 257 VAL B C 1
ATOM 4263 O O . VAL B 1 257 ? -16.594 -4.832 11.75 1 67.5 257 VAL B O 1
ATOM 4266 N N . GLY B 1 258 ? -18.359 -3.773 11.023 1 60.03 258 GLY B N 1
ATOM 4267 C CA . GLY B 1 258 ? -18.75 -3.391 12.375 1 60.03 258 GLY B CA 1
ATOM 4268 C C . GLY B 1 258 ? -18.203 -2.037 12.789 1 60.03 258 GLY B C 1
ATOM 4269 O O . GLY B 1 258 ? -17.625 -1.314 11.969 1 60.03 258 GLY B O 1
ATOM 4270 N N . LEU B 1 259 ? -18.781 -1.622 13.836 1 52.59 259 LEU B N 1
ATOM 4271 C CA . LEU B 1 259 ? -18.484 -0.273 14.305 1 52.59 259 LEU B CA 1
ATOM 4272 C C . LEU B 1 259 ? -17.641 -0.315 15.57 1 52.59 259 LEU B C 1
ATOM 4274 O O . LEU B 1 259 ? -17.906 -1.119 16.469 1 52.59 259 LEU B O 1
ATOM 4278 N N . GLY B 1 260 ? -16.5 0.405 15.555 1 47.22 260 GLY B N 1
ATOM 4279 C CA . GLY B 1 260 ? -15.719 0.583 16.766 1 47.22 260 GLY B CA 1
ATOM 4280 C C . GLY B 1 260 ? -14.984 -0.673 17.203 1 47.22 260 GLY B C 1
ATOM 4281 O O . GLY B 1 260 ? -14.273 -1.282 16.406 1 47.22 260 GLY B O 1
ATOM 4282 N N . ILE B 1 261 ? -15.148 -1.04 18.547 1 49.81 261 ILE B N 1
ATOM 4283 C CA . ILE B 1 261 ? -14.469 -2.146 19.203 1 49.81 261 ILE B CA 1
ATOM 4284 C C . ILE B 1 261 ? -15.016 -3.475 18.688 1 49.81 261 ILE B C 1
ATOM 4286 O O . ILE B 1 261 ? -14.375 -4.52 18.828 1 49.81 261 ILE B O 1
ATOM 4290 N N . LEU B 1 262 ? -16.109 -3.312 18.047 1 50.38 262 LEU B N 1
ATOM 4291 C CA . LEU B 1 262 ? -16.734 -4.535 17.562 1 50.38 262 LEU B CA 1
ATOM 4292 C C . LEU B 1 262 ? -16.328 -4.805 16.109 1 50.38 262 LEU B C 1
ATOM 4294 O O . LEU B 1 262 ? -16.844 -5.73 15.484 1 50.38 262 LEU B O 1
ATOM 4298 N N . ALA B 1 263 ? -15.398 -3.838 15.703 1 59.47 263 ALA B N 1
ATOM 4299 C CA . ALA B 1 263 ? -15.008 -4.055 14.312 1 59.47 263 ALA B CA 1
ATOM 4300 C C . ALA B 1 263 ? -14.141 -5.305 14.18 1 59.47 263 ALA B C 1
ATOM 4302 O O . ALA B 1 263 ? -13.289 -5.574 15.031 1 59.47 263 ALA B O 1
ATOM 4303 N N . TYR B 1 264 ? -14.523 -6.148 13.336 1 68.94 264 TYR B N 1
ATOM 4304 C CA . TYR B 1 264 ? -13.719 -7.336 13.055 1 68.94 264 TYR B CA 1
ATOM 4305 C C . TYR B 1 264 ? -13.508 -7.508 11.555 1 68.94 264 TYR B C 1
ATOM 4307 O O . TYR B 1 264 ? -14.289 -7.008 10.75 1 68.94 264 TYR B O 1
ATOM 4315 N N . THR B 1 265 ? -12.375 -8.023 11.273 1 77.94 265 THR B N 1
ATOM 4316 C CA . THR B 1 265 ? -12.016 -8.234 9.875 1 77.94 265 THR B CA 1
ATOM 4317 C C . THR B 1 265 ? -12.789 -9.414 9.289 1 77.94 265 THR B C 1
ATOM 4319 O O . THR B 1 265 ? -12.898 -10.469 9.922 1 77.94 265 THR B O 1
ATOM 4322 N N . VAL B 1 266 ? -13.406 -9.117 8.25 1 84.94 266 VAL B N 1
ATOM 4323 C CA . VAL B 1 266 ? -14.148 -10.172 7.559 1 84.94 266 VAL B CA 1
ATOM 4324 C C . VAL B 1 266 ? -13.469 -10.492 6.23 1 84.94 266 VAL B C 1
ATOM 4326 O O . VAL B 1 266 ? -12.766 -9.656 5.664 1 84.94 266 VAL B O 1
ATOM 4329 N N . GLU B 1 267 ? -13.609 -11.766 5.848 1 90.25 267 GLU B N 1
ATOM 4330 C CA . GLU B 1 267 ? -13.203 -12.25 4.527 1 90.25 267 GLU B CA 1
ATOM 4331 C C . GLU B 1 267 ? -14.414 -12.508 3.639 1 90.25 267 GLU B C 1
ATOM 4333 O O . GLU B 1 267 ? -15.164 -13.453 3.863 1 90.25 267 GLU B O 1
ATOM 4338 N N . LYS B 1 268 ? -14.648 -11.648 2.668 1 91.44 268 LYS B N 1
ATOM 4339 C CA . LYS B 1 268 ? -15.773 -11.797 1.749 1 91.44 268 LYS B CA 1
ATOM 4340 C C . LYS B 1 268 ? -15.328 -12.414 0.428 1 91.44 268 LYS B C 1
ATOM 4342 O O . LYS B 1 268 ? -14.453 -11.883 -0.252 1 91.44 268 LYS B O 1
ATOM 4347 N N . VAL B 1 269 ? -15.859 -13.578 0.069 1 94.19 269 VAL B N 1
ATOM 4348 C CA . VAL B 1 269 ? -15.648 -14.156 -1.256 1 94.19 269 VAL B CA 1
ATOM 4349 C C . VAL B 1 269 ? -16.484 -13.398 -2.287 1 94.19 269 VAL B C 1
ATOM 4351 O O . VAL B 1 269 ? -17.719 -13.383 -2.207 1 94.19 269 VAL B O 1
ATOM 4354 N N . CYS B 1 270 ? -15.82 -12.773 -3.295 1 93.75 270 CYS B N 1
ATOM 4355 C CA . CYS B 1 270 ? -16.484 -11.906 -4.262 1 93.75 270 CYS B CA 1
ATOM 4356 C C . CYS B 1 270 ? -17.078 -12.711 -5.41 1 93.75 270 CYS B C 1
ATOM 4358 O O . CYS B 1 270 ? -16.891 -13.93 -5.473 1 93.75 270 CYS B O 1
ATOM 4360 N N . ASP B 1 271 ? -17.781 -12.055 -6.297 1 92.31 271 ASP B N 1
ATOM 4361 C CA . ASP B 1 271 ? -18.5 -12.742 -7.363 1 92.31 271 ASP B CA 1
ATOM 4362 C C . ASP B 1 271 ? -17.531 -13.266 -8.422 1 92.31 271 ASP B C 1
ATOM 4364 O O . ASP B 1 271 ? -16.312 -13.219 -8.234 1 92.31 271 ASP B O 1
ATOM 4368 N N . ASP B 1 272 ? -18.016 -13.781 -9.539 1 92 272 ASP B N 1
ATOM 4369 C CA . ASP B 1 272 ? -17.188 -14.5 -10.5 1 92 272 ASP B CA 1
ATOM 4370 C C . ASP B 1 272 ? -16.719 -13.578 -11.617 1 92 272 ASP B C 1
ATOM 4372 O O . ASP B 1 272 ? -16.172 -14.031 -12.625 1 92 272 ASP B O 1
ATOM 4376 N N . SER B 1 273 ? -16.781 -12.266 -11.461 1 88.38 273 SER B N 1
ATOM 4377 C CA . SER B 1 273 ? -16.422 -11.336 -12.531 1 88.38 273 SER B CA 1
ATOM 4378 C C . SER B 1 273 ? -14.953 -10.93 -12.422 1 88.38 273 SER B C 1
ATOM 4380 O O . SER B 1 273 ? -14.359 -10.453 -13.398 1 88.38 273 SER B O 1
ATOM 4382 N N . GLY B 1 274 ? -14.406 -11.039 -11.281 1 90.94 274 GLY B N 1
ATOM 4383 C CA . GLY B 1 274 ? -13.078 -10.508 -11.031 1 90.94 274 GLY B CA 1
ATOM 4384 C C . GLY B 1 274 ? -13.086 -9.039 -10.656 1 90.94 274 GLY B C 1
ATOM 4385 O O . GLY B 1 274 ? -12.078 -8.516 -10.164 1 90.94 274 GLY B O 1
ATOM 4386 N N . GLU B 1 275 ? -14.203 -8.391 -10.891 1 90.12 275 GLU B N 1
ATOM 4387 C CA . GLU B 1 275 ? -14.367 -6.973 -10.602 1 90.12 275 GLU B CA 1
ATOM 4388 C C . GLU B 1 275 ? -15.688 -6.703 -9.883 1 90.12 275 GLU B C 1
ATOM 4390 O O . GLU B 1 275 ? -16.438 -5.801 -10.266 1 90.12 275 GLU B O 1
ATOM 4395 N N . ASP B 1 276 ? -15.977 -7.461 -8.805 1 88.88 276 ASP B N 1
ATOM 4396 C CA . ASP B 1 276 ? -17.203 -7.336 -8.023 1 88.88 276 ASP B CA 1
ATOM 4397 C C . ASP B 1 276 ? -17.344 -5.934 -7.438 1 88.88 276 ASP B C 1
ATOM 4399 O O . ASP B 1 276 ? -16.516 -5.512 -6.625 1 88.88 276 ASP B O 1
ATOM 4403 N N . PRO B 1 277 ? -18.375 -5.164 -7.812 1 83.94 277 PRO B N 1
ATOM 4404 C CA . PRO B 1 277 ? -18.516 -3.795 -7.32 1 83.94 277 PRO B CA 1
ATOM 4405 C C . PRO B 1 277 ? -18.781 -3.734 -5.816 1 83.94 277 PRO B C 1
ATOM 4407 O O . PRO B 1 277 ? -18.609 -2.68 -5.199 1 83.94 277 PRO B O 1
ATOM 4410 N N . SER B 1 278 ? -19.172 -4.832 -5.215 1 85.81 278 SER B N 1
ATOM 4411 C CA . SER B 1 278 ? -19.484 -4.844 -3.789 1 85.81 278 SER B CA 1
ATOM 4412 C C . SER B 1 278 ? -18.266 -5.23 -2.965 1 85.81 278 SER B C 1
ATOM 4414 O O . SER B 1 278 ? -18.328 -5.297 -1.735 1 85.81 278 SER B O 1
ATOM 4416 N N . CYS B 1 279 ? -17.156 -5.5 -3.613 1 88.62 279 CYS B N 1
ATOM 4417 C CA . CYS B 1 279 ? -15.914 -5.812 -2.924 1 88.62 279 CYS B CA 1
ATOM 4418 C C . CYS B 1 279 ? -14.945 -4.637 -2.986 1 88.62 279 CYS B C 1
ATOM 4420 O O . CYS B 1 279 ? -15.344 -3.488 -2.787 1 88.62 279 CYS B O 1
ATOM 4422 N N . SER B 1 280 ? -13.578 -4.941 -3.018 1 76.06 280 SER B N 1
ATOM 4423 C CA . SER B 1 280 ? -12.578 -3.883 -2.926 1 76.06 280 SER B CA 1
ATOM 4424 C C . SER B 1 280 ? -12.633 -2.967 -4.145 1 76.06 280 SER B C 1
ATOM 4426 O O . SER B 1 280 ? -11.844 -2.021 -4.246 1 76.06 280 SER B O 1
ATOM 4428 N N . ARG B 1 281 ? -13.703 -2.662 -4.895 1 65.56 281 ARG B N 1
ATOM 4429 C CA . ARG B 1 281 ? -13.711 -1.876 -6.125 1 65.56 281 ARG B CA 1
ATOM 4430 C C . ARG B 1 281 ? -13.219 -0.457 -5.867 1 65.56 281 ARG B C 1
ATOM 4432 O O . ARG B 1 281 ? -13.445 0.104 -4.797 1 65.56 281 ARG B O 1
#

Sequence (562 aa):
MDGRTLLKMVIITCLIAYSTGRELKVEDRRTIYNHTLATILVEYAATVYISDLTELFTWTCPRCDDLTKGFQIIELIVDVKRCLQAFVGVAPDLNAIVIAFRGTQGTSIQNWIEDLYWKQLDIDYPGTEDAMVHHGFYSAYHNTTLRPGVLSAVKTAKKLYGDIPIMVTGHSMGGAMAAFCGLDLTVNLGSQNVSVMTFGQPRIGNAAFVSYYSKRVPNTIRVTHEHDIVPHLPPYYQYFPQKTYHHFPTEVWLHNVGLGILAYTVEKVCDDSGEDPSCSRMDGRTLLKMVIITCLIAYSTGRELKVEDRRTIYNHTLATILVEYAATVYISDLTELFTWTCPRCDDLTKGFQIIELIVDVKRCLQAFVGVAPDLNAIVIAFRGTQGTSIQNWIEDLYWKQLDIDYPGTEDAMVHHGFYSAYHNTTLRPGVLSAVKTAKKLYGDIPIMVTGHSMGGAMAAFCGLDLTVNLGSQNVSVMTFGQPRIGNAAFVSYYSKRVPNTIRVTHEHDIVPHLPPYYQYFPQKTYHHFPTEVWLHNVGLGILAYTVEKVCDDSGEDPSCSR

Solvent-accessible surface area (backbone atoms only — not comparable to full-atom values): 29832 Å² total; per-residue (Å²): 136,71,76,78,65,55,62,69,51,66,68,69,63,70,65,80,57,83,73,80,78,85,87,73,90,55,84,59,62,63,72,79,59,54,68,68,58,49,56,37,48,50,49,49,23,55,53,51,63,55,64,16,59,64,30,57,61,67,44,67,34,88,75,28,70,57,83,51,47,78,46,42,65,71,37,77,42,73,38,76,93,76,64,40,39,35,39,32,26,38,30,69,92,72,54,25,37,40,34,24,21,30,34,63,51,41,54,47,40,38,58,51,48,44,43,54,72,68,51,57,78,66,32,74,40,87,97,42,84,85,11,22,24,30,51,68,52,52,39,59,32,71,71,42,70,49,38,63,48,49,55,53,35,50,52,52,45,34,72,74,69,39,93,52,39,36,39,27,17,6,28,36,57,4,13,40,34,22,52,54,47,47,47,43,40,32,70,75,70,57,49,86,51,55,34,33,46,26,34,31,32,38,38,50,21,19,49,50,30,27,54,53,45,42,71,70,42,61,51,31,40,38,36,37,46,33,77,53,64,48,47,46,32,54,54,66,40,86,91,45,48,84,81,16,41,31,44,52,40,33,35,32,31,35,37,76,43,64,52,34,86,61,41,39,61,39,78,44,73,46,50,84,66,28,68,36,76,89,41,65,51,137,74,92,82,70,70,86,72,68,79,74,73,70,90,68,80,80,78,80,75,76,83,80,71,85,66,81,72,69,68,74,79,64,55,68,70,60,50,49,38,47,49,48,49,23,54,53,52,64,55,62,15,59,64,32,57,61,68,45,66,35,87,76,28,70,57,84,51,47,78,46,43,64,71,37,76,40,74,38,77,92,74,66,41,41,35,39,32,27,38,29,69,92,73,56,24,37,40,35,25,23,30,34,63,51,42,54,48,40,38,58,52,49,44,43,52,72,69,49,54,78,68,33,74,41,87,97,41,82,85,11,22,24,30,48,68,52,50,38,59,31,72,71,40,72,48,39,63,47,51,54,52,35,49,52,50,47,33,71,75,68,39,93,53,38,37,40,28,18,6,28,36,56,4,12,40,34,22,52,53,47,46,46,42,40,32,69,75,71,57,49,86,51,55,34,34,45,25,34,30,32,38,37,51,20,19,49,50,30,25,54,54,45,40,70,69,41,64,51,29,40,38,37,37,47,36,76,54,63,49,47,46,31,53,55,66,41,87,91,44,48,82,81,16,41,30,43,51,39,35,36,32,31,35,38,75,41,66,52,35,85,63,41,41,78,39,80,44,76,47,50,85,66,28,68,36,78,88,42,67,50

Nearest PDB structures (foldseek):
  6a0w-assembly1_A  TM=8.777E-01  e=1.232E-17  Rhizopus microsporus var. chinensis
  1lgy-assembly3_C  TM=8.613E-01  e=4.670E-17  Rhizopus niveus
  3g7n-assembly2_B  TM=7.521E-01  e=8.547E-13  Penicillium expansum
  3o0d-assembly4_D  TM=7.321E-01  e=9.081E-13  Yarrowia lipolytica
  3g7n-assembly1_A  TM=7.321E-01  e=3.241E-12  Penicillium expansum

Foldseek 3Di:
DDPVVVVVPVPPPQPDDPPPDDDDPPVCVVVLDDPLVLVLLVLVQVCQPDPPVVCVQVQPDPSSCPSQDPWHWQDWDADPVLGWTKTWTAGPVQREIEIYTEDDDDPCVVVVVVLLVPQPQPDADPPFPLKTWRPVLLCSQPVDPNPVRHVVSVVVCCVVRNLTAYEFEHEQSRLSNSLVNQQCCCPVVVRDHYAYEYELYAFTIAPRNLVVSCVRHVRYEYEYELPRCRNCTPHQDPVCRSRHTAAADWYWYWYWDDDDPPTGTDTDTADGRRCGVVGSD/DDPVPDPPPDPDPPPDPPPPDDCPPPPPLVVLDDPLVLVLLVLVQVLQPDPPVVCVQVQPDPSSCPSQDPWHWQDWDADPVLGWTKTWTAGPVQREIEIYTEDDDDPCVVVVVVLLVPQFQDDADPPFPLKTWRPVLLCSQPVDPNPVRHVVSVVVCCVVRNLTAYEFEHEQSRLSNSLVNQQCCCPVVVRDRYAYEYELYAFTIAPRNLVVSCVRHVRYEYEYELPRCRNCTPHQDPVCRRRHTAAADWYWYWYWDDDDPPTDTDTDTADGRRCGVVGSD

Radius of gyration: 24.71 Å; Cα contacts (8 Å, |Δi|>4): 1184; chains: 2; bounding box: 64×70×84 Å